Protein AF-0000000068768327 (afdb_homodimer)

Organism: NCBI:txid1432552

Radius of gyration: 27.17 Å; Cα contacts (8 Å, |Δi|>4): 1604; chains: 2; bounding box: 80×78×74 Å

Nearest PDB structures (foldseek):
  8tg1-assembly1_A  TM=9.425E-01  e=3.165E-31  Caldicellulosiruptor saccharolyticus
  1qnl-assembly1_A  TM=9.385E-01  e=1.130E-30  Pseudomonas aeruginosa
  1qo0-assembly1_B  TM=9.094E-01  e=6.962E-30  Pseudomonas aeruginosa
  4evr-assembly1_A  TM=8.579E-01  e=4.316E-18  Rhodopseudomonas palustris CGA009
  3i09-assembly2_B  TM=8.508E-01  e=2.217E-17  Burkholderia mallei

pLDDT: mean 92.37, std 13.94, range [22.66, 98.94]

Foldseek 3Di:
DAEAEAEEEFACAEQFNLLRVLLVLLQVLLLVVQQPDPVFPYHYDYDYDHPRPDQVVLCVVLVVCVVVVHQEYEDDEDPSNVVSCLVVCVVRVHAYQYLDEAAFPDFHLRYFARWAYCVQWVQVLLVVLCVPFHQEEEQEAEPDDRSVRSVVLSCLLSVLQVGDHPYYYYDHRPDLPCVVVLVVVVVDDHRAYEYHYHGNNSLSNLQVNLVVCVVVVAAYEYEYQRDALSCLVSHPPRDRYKYKYKTQDFCVVCVPVQVVCCVVPNDDGNISSSLSSNVSNNLQSQLCRVQVHNRSVSSLVSQQPDAQPVRRFFGGQHNVRSYTQGWMFMWIDDGSGTHTPDTDPGGDDGDSPCPVPDSRPPPPPPPPPPPPPDD/DAEAEAEEEFACAEQFNLLRVLLVLLQVLLLVVQQPDPVFPYHYDYDYDHPRPDQVVLCVVLVVCVVVVHQEYEDDEAPSNV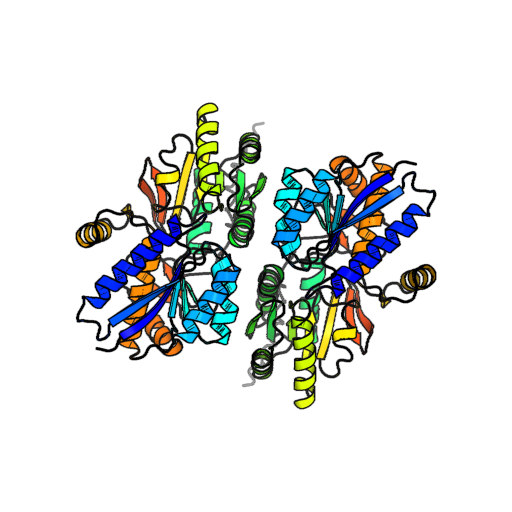VSCLVVCVVRVHAYQYLDEAAFPDFHLRYFARWAYCVQWVQVQLVVLCVPFHQEEEQEAEPDDRSVRSVVLSCLLSVLQVGDHPYYYYDHRPDLPCVVVLVVQVVDDHRAYEYHYHGNNSLSNLQVNLVVCVVVVAAYEYEYQRDALSCLVSHPPRDRYKYKYKTQDFCVVCVPVQVVCCVVPNDDGNISSSLSSNVSNNLQSQLCRVQVHNRSVSSLVSQQPDAQPVRRFWGGQHNVRSYTQGWMFMWIDDGSGTHTPDTDPGGDDGDSPCPVPDSRPPPPPPDPPPPPPDD

InterPro domains:
  IPR028082 Periplasmic binding protein-like I [SSF53822] (3-344)

Solvent-accessible surface area (backbone atoms only — not comparable to full-atom values): 38587 Å² total; per-residue (Å²): 122,54,74,45,60,32,34,32,42,37,27,60,38,57,59,51,14,49,50,28,43,32,18,49,49,19,28,51,53,34,48,52,52,48,56,69,34,81,86,44,83,45,35,76,44,77,49,77,46,66,42,43,71,40,66,74,40,47,49,54,47,52,53,52,34,51,76,69,71,32,42,42,35,39,42,39,68,50,60,66,51,46,61,64,32,47,49,57,25,62,74,67,62,26,32,38,38,28,26,45,58,48,56,43,72,67,74,44,96,41,35,38,41,60,29,44,30,32,71,47,21,52,48,58,49,49,55,51,43,47,74,73,55,39,50,29,29,33,38,37,14,24,70,46,68,53,17,55,46,42,44,52,53,46,49,50,35,37,46,42,61,73,25,41,74,80,43,74,51,52,41,56,76,66,46,58,84,46,64,69,57,47,51,55,53,70,74,46,89,62,34,34,33,41,43,44,43,52,37,48,22,32,36,39,40,53,44,52,46,22,53,51,26,50,73,66,73,41,73,46,40,34,38,22,60,85,59,49,60,55,52,35,84,71,47,49,65,54,84,22,40,45,39,32,26,25,29,50,50,51,54,73,77,41,56,66,61,52,51,50,48,28,72,74,73,44,87,70,80,59,16,44,38,14,50,19,24,21,48,47,47,47,52,46,50,55,10,30,65,69,42,75,41,81,48,51,70,46,22,50,57,34,38,46,65,44,70,62,47,89,43,94,38,42,41,35,38,38,78,91,53,31,34,33,23,28,29,32,34,32,28,34,55,53,58,87,42,62,42,80,77,44,68,54,93,55,63,38,73,69,40,40,70,47,80,84,52,77,57,51,56,80,70,78,74,71,76,69,73,73,73,72,76,77,124,123,53,74,44,61,33,33,32,42,36,30,61,39,57,58,52,14,48,52,27,43,31,18,49,50,19,28,51,52,34,48,52,52,48,58,68,34,81,88,44,82,45,35,77,45,78,47,76,46,66,44,44,72,40,64,75,41,49,49,54,48,51,53,52,35,51,76,71,69,32,42,44,36,39,43,40,68,48,60,66,52,46,59,64,33,46,49,57,26,61,74,66,63,26,34,37,38,29,26,44,60,48,55,43,73,68,73,45,96,39,37,37,41,59,29,46,31,32,71,48,21,53,47,59,48,51,54,50,41,46,73,72,54,41,50,28,29,34,38,37,14,24,69,46,68,52,17,53,45,41,44,52,52,45,49,49,35,39,45,42,62,71,27,42,77,79,44,74,51,53,40,57,74,66,47,58,83,45,63,68,57,47,51,54,54,71,73,45,89,60,33,34,33,41,44,45,43,54,38,49,24,33,37,41,40,54,44,52,45,20,51,51,26,51,71,66,73,40,75,44,39,34,39,21,62,84,59,50,59,55,53,38,84,70,46,49,65,55,84,20,39,44,41,32,26,25,28,51,50,50,54,74,78,42,56,66,60,53,51,51,48,28,72,74,72,43,88,71,81,60,17,45,38,14,48,20,24,22,47,46,47,46,52,48,51,55,10,30,64,69,44,74,39,80,48,53,69,45,22,49,56,35,38,48,64,44,71,62,47,89,44,94,39,43,41,33,38,38,78,89,53,32,33,32,23,27,28,32,34,32,27,35,55,52,58,86,42,61,42,80,76,45,67,54,93,56,63,39,74,70,41,40,70,46,79,86,50,75,58,51,56,79,71,79,73,72,74,69,74,76,74,72,79,77,127

Structure (mmCIF, N/CA/C/O backbone):
data_AF-0000000068768327-model_v1
#
loop_
_entity.id
_entity.type
_entity.pdbx_description
1 polymer 'Putative regulator protein'
#
loop_
_atom_site.group_PDB
_atom_site.id
_atom_site.type_symbol
_atom_site.label_atom_id
_atom_site.label_alt_id
_atom_site.label_comp_id
_atom_site.label_asym_id
_atom_site.label_entity_id
_atom_site.label_seq_id
_atom_site.pdbx_PDB_ins_code
_atom_site.Cartn_x
_atom_site.Cartn_y
_atom_site.Cartn_z
_atom_site.occupancy
_atom_site.B_iso_or_equiv
_atom_site.auth_seq_id
_atom_site.auth_comp_id
_atom_site.auth_asym_id
_atom_site.auth_atom_id
_atom_site.pdbx_PDB_model_num
ATOM 1 N N . MET A 1 1 ? 17.828 41.781 -2.473 1 75.44 1 MET A N 1
ATOM 2 C CA . MET A 1 1 ? 17.406 40.625 -1.721 1 75.44 1 MET A CA 1
ATOM 3 C C . MET A 1 1 ? 17.234 39.406 -2.641 1 75.44 1 MET A C 1
ATOM 5 O O . MET A 1 1 ? 16.766 39.531 -3.766 1 75.44 1 MET A O 1
ATOM 9 N N . GLN A 1 2 ? 17.797 38.25 -2.312 1 92.31 2 GLN A N 1
ATOM 10 C CA . GLN A 1 2 ? 17.766 37.062 -3.135 1 92.31 2 GLN A CA 1
ATOM 11 C C . GLN A 1 2 ? 16.391 36.406 -3.102 1 92.31 2 GLN A C 1
ATOM 13 O O . GLN A 1 2 ? 15.758 36.312 -2.045 1 92.31 2 GLN A O 1
ATOM 18 N N . THR A 1 3 ? 15.922 36.156 -4.281 1 96.88 3 THR A N 1
ATOM 19 C CA . THR A 1 3 ? 14.641 35.469 -4.375 1 96.88 3 THR A CA 1
ATOM 20 C C . THR A 1 3 ? 14.859 33.969 -4.547 1 96.88 3 THR A C 1
ATOM 22 O O . THR A 1 3 ? 15.641 33.531 -5.402 1 96.88 3 THR A O 1
ATOM 25 N N . ILE A 1 4 ? 14.273 33.281 -3.684 1 97.62 4 ILE A N 1
ATOM 26 C CA . ILE A 1 4 ? 14.336 31.812 -3.738 1 97.62 4 ILE A CA 1
ATOM 27 C C . ILE A 1 4 ? 13 31.25 -4.207 1 97.62 4 ILE A C 1
ATOM 29 O O . ILE A 1 4 ? 11.961 31.531 -3.602 1 97.62 4 ILE A O 1
ATOM 33 N N . ASP A 1 5 ? 13.023 30.438 -5.305 1 98.25 5 ASP A N 1
ATOM 34 C CA . ASP A 1 5 ? 11.82 29.828 -5.852 1 98.25 5 ASP A CA 1
ATOM 35 C C . ASP A 1 5 ? 11.523 28.5 -5.156 1 98.25 5 ASP A C 1
ATOM 37 O O . ASP A 1 5 ? 12.422 27.672 -4.965 1 98.25 5 ASP A O 1
ATOM 41 N N . ILE A 1 6 ? 10.289 28.359 -4.73 1 98.75 6 ILE A N 1
ATOM 42 C CA . ILE A 1 6 ? 9.844 27.109 -4.133 1 98.75 6 ILE A CA 1
ATOM 43 C C . ILE A 1 6 ? 8.617 26.594 -4.879 1 98.75 6 ILE A C 1
ATOM 45 O O . ILE A 1 6 ? 7.953 27.344 -5.594 1 98.75 6 ILE A O 1
ATOM 49 N N . GLY A 1 7 ? 8.414 25.266 -4.82 1 98.88 7 GLY A N 1
ATOM 50 C CA . GLY A 1 7 ? 7.27 24.656 -5.477 1 98.88 7 GLY A CA 1
ATOM 51 C C . GLY A 1 7 ? 6.16 24.281 -4.516 1 98.88 7 GLY A C 1
ATOM 52 O O . GLY A 1 7 ? 6.43 23.812 -3.404 1 98.88 7 GLY A O 1
ATOM 53 N N . ILE A 1 8 ? 4.922 24.594 -4.863 1 98.94 8 ILE A N 1
ATOM 54 C CA . ILE A 1 8 ? 3.732 24.094 -4.18 1 98.94 8 ILE A CA 1
ATOM 55 C C . ILE A 1 8 ? 2.996 23.094 -5.082 1 98.94 8 ILE A C 1
ATOM 57 O O . ILE A 1 8 ? 2.58 23.453 -6.188 1 98.94 8 ILE A O 1
ATOM 61 N N . LEU A 1 9 ? 2.914 21.828 -4.629 1 98.88 9 LEU A N 1
ATOM 62 C CA . LEU A 1 9 ? 2.314 20.75 -5.406 1 98.88 9 LEU A CA 1
ATOM 63 C C . LEU A 1 9 ? 1.064 20.219 -4.715 1 98.88 9 LEU A C 1
ATOM 65 O O . LEU A 1 9 ? 1.144 19.281 -3.922 1 98.88 9 LEU A O 1
ATOM 69 N N . LEU A 1 10 ? -0.085 20.844 -5.023 1 98.81 10 LEU A N 1
ATOM 70 C CA . LEU A 1 10 ? -1.339 20.562 -4.34 1 98.81 10 LEU A CA 1
ATOM 71 C C . LEU A 1 10 ? -2.498 20.5 -5.328 1 98.81 10 LEU A C 1
ATOM 73 O O . LEU A 1 10 ? -2.648 21.375 -6.172 1 98.81 10 LEU A O 1
ATOM 77 N N . SER A 1 11 ? -3.307 19.422 -5.215 1 98.38 11 SER A N 1
ATOM 78 C CA . SER A 1 11 ? -4.496 19.281 -6.051 1 98.38 11 SER A CA 1
ATOM 79 C C . SER A 1 11 ? -5.652 20.109 -5.5 1 98.38 11 SER A C 1
ATOM 81 O O . SER A 1 11 ? -6.5 19.594 -4.766 1 98.38 11 SER A O 1
ATOM 83 N N . THR A 1 12 ? -5.777 21.297 -5.945 1 98.06 12 THR A N 1
ATOM 84 C CA . THR A 1 12 ? -6.816 22.188 -5.457 1 98.06 12 THR A CA 1
ATOM 85 C C . THR A 1 12 ? -8.125 21.953 -6.199 1 98.06 12 THR A C 1
ATOM 87 O O . THR A 1 12 ? -9.102 22.688 -5.984 1 98.06 12 THR A O 1
ATOM 90 N N . GLU A 1 13 ? -8.148 21 -7.082 1 96.69 13 GLU A N 1
ATOM 91 C CA . GLU A 1 13 ? -9.336 20.422 -7.703 1 96.69 13 GLU A CA 1
ATOM 92 C C . GLU A 1 13 ? -9.398 18.906 -7.465 1 96.69 13 GLU A C 1
ATOM 94 O O . GLU A 1 13 ? -8.398 18.281 -7.113 1 96.69 13 GLU A O 1
ATOM 99 N N . GLY A 1 14 ? -10.609 18.406 -7.605 1 92.81 14 GLY A N 1
ATOM 100 C CA . GLY A 1 14 ? -10.789 16.969 -7.395 1 92.81 14 GLY A CA 1
ATOM 101 C C . GLY A 1 14 ? -11.383 16.641 -6.039 1 92.81 14 GLY A C 1
ATOM 102 O O . GLY A 1 14 ? -11.805 17.531 -5.305 1 92.81 14 GLY A O 1
ATOM 103 N N . THR A 1 15 ? -11.375 15.367 -5.652 1 90.19 15 THR A N 1
ATOM 104 C CA . THR A 1 15 ? -12.188 14.836 -4.566 1 90.19 15 THR A CA 1
ATOM 105 C C . THR A 1 15 ? -11.648 15.289 -3.213 1 90.19 15 THR A C 1
ATOM 107 O O . THR A 1 15 ? -12.406 15.422 -2.248 1 90.19 15 THR A O 1
ATOM 110 N N . TYR A 1 16 ? -10.359 15.594 -3.098 1 93.06 16 TYR A N 1
ATOM 111 C CA . TYR A 1 16 ? -9.828 16 -1.802 1 93.06 16 TYR A CA 1
ATOM 112 C C . TYR A 1 16 ? -9.336 17.438 -1.844 1 93.06 16 TYR A C 1
ATOM 114 O O . TYR A 1 16 ? -8.391 17.797 -1.142 1 93.06 16 TYR A O 1
ATOM 122 N N . SER A 1 17 ? -9.969 18.266 -2.652 1 96.56 17 SER A N 1
ATOM 123 C CA . SER A 1 17 ? -9.57 19.656 -2.879 1 96.56 17 SER A CA 1
ATOM 124 C C . SER A 1 17 ? -9.672 20.484 -1.596 1 96.56 17 SER A C 1
ATOM 126 O O . SER A 1 17 ? -8.906 21.422 -1.401 1 96.56 17 SER A O 1
ATOM 128 N N . HIS A 1 18 ? -10.555 20.141 -0.656 1 97 18 HIS A N 1
ATOM 129 C CA . HIS A 1 18 ? -10.695 20.891 0.59 1 97 18 HIS A CA 1
ATOM 130 C C . HIS A 1 18 ? -9.414 20.828 1.418 1 97 18 HIS A C 1
ATOM 132 O O . HIS A 1 18 ? -9.008 21.812 2.018 1 97 18 HIS A O 1
ATOM 138 N N . LEU A 1 19 ? -8.844 19.672 1.458 1 97.62 19 LEU A N 1
ATOM 139 C CA . LEU A 1 19 ? -7.594 19.5 2.193 1 97.62 19 LEU A CA 1
ATOM 140 C C . LEU A 1 19 ? -6.461 20.281 1.541 1 97.62 19 LEU A C 1
ATOM 142 O O . LEU A 1 19 ? -5.695 20.953 2.229 1 97.62 19 LEU A O 1
ATOM 146 N N . ALA A 1 20 ? -6.418 20.188 0.227 1 98.38 20 ALA A N 1
ATOM 147 C CA . ALA A 1 20 ? -5.367 20.859 -0.536 1 98.38 20 ALA A CA 1
ATOM 148 C C . ALA A 1 20 ? -5.5 22.375 -0.433 1 98.38 20 ALA A C 1
ATOM 150 O O . ALA A 1 20 ? -4.5 23.078 -0.267 1 98.38 20 ALA A O 1
ATOM 151 N N . ASN A 1 21 ? -6.723 22.828 -0.54 1 98.06 21 ASN A N 1
ATOM 152 C CA . ASN A 1 21 ? -6.949 24.266 -0.448 1 98.06 21 ASN A CA 1
ATOM 153 C C . ASN A 1 21 ? -6.605 24.797 0.939 1 98.06 21 ASN A C 1
ATOM 155 O O . ASN A 1 21 ? -6.066 25.891 1.068 1 98.06 21 ASN A O 1
ATOM 159 N N . SER A 1 22 ? -6.961 24.062 1.935 1 97.75 22 SER A N 1
ATOM 160 C CA . SER A 1 22 ? -6.586 24.453 3.291 1 97.75 22 SER A CA 1
ATOM 161 C C . SER A 1 22 ? -5.07 24.516 3.449 1 97.75 22 SER A C 1
ATOM 163 O O . SER A 1 22 ? -4.539 25.453 4.023 1 97.75 22 SER A O 1
ATOM 165 N N . THR A 1 23 ? -4.383 23.516 2.936 1 98.31 23 THR A N 1
ATOM 166 C CA . THR A 1 23 ? -2.928 23.469 2.996 1 98.31 23 THR A CA 1
ATOM 167 C C . THR A 1 23 ? -2.311 24.625 2.221 1 98.31 23 THR A C 1
ATOM 169 O O . THR A 1 23 ? -1.364 25.266 2.691 1 98.31 23 THR A O 1
ATOM 172 N N . LEU A 1 24 ? -2.84 24.859 1.048 1 98.62 24 LEU A N 1
ATOM 173 C CA . LEU A 1 24 ? -2.354 25.953 0.212 1 98.62 24 LEU A CA 1
ATOM 174 C C . LEU A 1 24 ? -2.506 27.297 0.924 1 98.62 24 LEU A C 1
ATOM 176 O O . LEU A 1 24 ? -1.605 28.141 0.87 1 98.62 24 LEU A O 1
ATOM 180 N N . LEU A 1 25 ? -3.607 27.469 1.538 1 98.06 25 LEU A N 1
ATOM 181 C CA . LEU A 1 25 ? -3.861 28.703 2.26 1 98.06 25 LEU A CA 1
ATOM 182 C C . LEU A 1 25 ? -2.832 28.906 3.365 1 98.06 25 LEU A C 1
ATOM 184 O O . LEU A 1 25 ? -2.285 30 3.51 1 98.06 25 LEU A O 1
ATOM 188 N N . GLY A 1 26 ? -2.584 27.859 4.121 1 97.06 26 GLY A N 1
ATOM 189 C CA . GLY A 1 26 ? -1.564 27.953 5.156 1 97.06 26 GLY A CA 1
ATOM 190 C C . GLY A 1 26 ? -0.19 28.297 4.613 1 97.06 26 GLY A C 1
ATOM 191 O O . GLY A 1 26 ? 0.498 29.156 5.156 1 97.06 26 GLY A O 1
ATOM 192 N N . ALA A 1 27 ? 0.154 27.641 3.57 1 98.19 27 ALA A N 1
ATOM 193 C CA . ALA A 1 27 ? 1.453 27.875 2.949 1 98.19 27 ALA A CA 1
ATOM 194 C C . ALA A 1 27 ? 1.561 29.312 2.443 1 98.19 27 ALA A C 1
ATOM 196 O O . ALA A 1 27 ? 2.588 29.969 2.631 1 98.19 27 ALA A O 1
ATOM 197 N N . ARG A 1 28 ? 0.532 29.797 1.806 1 98.19 28 ARG A N 1
ATOM 198 C CA . ARG A 1 28 ? 0.527 31.141 1.254 1 98.19 28 ARG A CA 1
ATOM 199 C C . ARG A 1 28 ? 0.626 32.188 2.361 1 98.19 28 ARG A C 1
ATOM 201 O O . ARG A 1 28 ? 1.335 33.188 2.219 1 98.19 28 ARG A O 1
ATOM 208 N N . HIS A 1 29 ? -0.11 31.984 3.414 1 97.31 29 HIS A N 1
ATOM 209 C CA . HIS A 1 29 ? -0.067 32.938 4.523 1 97.31 29 HIS A CA 1
ATOM 210 C C . HIS A 1 29 ? 1.313 32.969 5.168 1 97.31 29 HIS A C 1
ATOM 212 O O . HIS A 1 29 ? 1.814 34.031 5.523 1 97.31 29 HIS A O 1
ATOM 218 N N . ALA A 1 30 ? 1.904 31.766 5.359 1 96.19 30 ALA A N 1
ATOM 219 C CA . ALA A 1 30 ? 3.268 31.719 5.883 1 96.19 30 ALA A CA 1
ATOM 220 C C . ALA A 1 30 ? 4.234 32.469 4.961 1 96.19 30 ALA A C 1
ATOM 222 O O . ALA A 1 30 ? 5.129 33.156 5.43 1 96.19 30 ALA A O 1
ATOM 223 N N . LEU A 1 31 ? 4.051 32.281 3.674 1 97.88 31 LEU A N 1
ATOM 224 C CA . LEU A 1 31 ? 4.887 32.938 2.68 1 97.88 31 LEU A CA 1
ATOM 225 C C . LEU A 1 31 ? 4.781 34.469 2.812 1 97.88 31 LEU A C 1
ATOM 227 O O . LEU A 1 31 ? 5.797 35.156 2.775 1 97.88 31 LEU A O 1
ATOM 231 N N . GLU A 1 32 ? 3.617 34.938 2.947 1 97.5 32 GLU A N 1
ATOM 232 C CA . GLU A 1 32 ? 3.385 36.375 3.111 1 97.5 32 GLU A CA 1
ATOM 233 C C . GLU A 1 32 ? 4.051 36.906 4.379 1 97.5 32 GLU A C 1
ATOM 235 O O . GLU A 1 32 ? 4.684 37.969 4.359 1 97.5 32 GLU A O 1
ATOM 240 N N . GLU A 1 33 ? 3.867 36.156 5.402 1 95.5 33 GLU A N 1
ATOM 241 C CA . GLU A 1 33 ? 4.453 36.562 6.68 1 95.5 33 GLU A CA 1
ATOM 242 C C . GLU A 1 33 ? 5.977 36.594 6.598 1 95.5 33 GLU A C 1
ATOM 244 O O . GLU A 1 33 ? 6.605 37.531 7.098 1 95.5 33 GLU A O 1
ATOM 249 N N . ILE A 1 34 ? 6.547 35.594 5.977 1 96.88 34 ILE A N 1
ATOM 250 C CA . ILE A 1 34 ? 7.992 35.5 5.836 1 96.88 34 ILE A CA 1
ATOM 251 C C . ILE A 1 34 ? 8.516 36.625 4.98 1 96.88 34 ILE A C 1
ATOM 253 O O . ILE A 1 34 ? 9.508 37.281 5.34 1 96.88 34 ILE A O 1
ATOM 257 N N . ASN A 1 35 ? 7.871 36.938 3.914 1 97.94 35 ASN A N 1
ATOM 258 C CA . ASN A 1 35 ? 8.312 37.969 2.979 1 97.94 35 ASN A CA 1
ATOM 259 C C . ASN A 1 35 ? 8.164 39.344 3.574 1 97.94 35 ASN A C 1
ATOM 261 O O . ASN A 1 35 ? 8.844 40.281 3.154 1 97.94 35 ASN A O 1
ATOM 265 N N . ALA A 1 36 ? 7.309 39.5 4.578 1 96.81 36 ALA A N 1
ATOM 266 C CA . ALA A 1 36 ? 7.082 40.812 5.227 1 96.81 36 ALA A CA 1
ATOM 267 C C . ALA A 1 36 ? 8.023 41 6.406 1 96.81 36 ALA A C 1
ATOM 269 O O . ALA A 1 36 ? 8.156 42.094 6.93 1 96.81 36 ALA A O 1
ATOM 270 N N . ASP A 1 37 ? 8.609 39.969 6.848 1 96.19 37 ASP A N 1
ATOM 271 C CA . ASP A 1 37 ? 9.461 40 8.031 1 96.19 37 ASP A CA 1
ATOM 272 C C . ASP A 1 37 ? 10.906 40.312 7.66 1 96.19 37 ASP A C 1
ATOM 274 O O . ASP A 1 37 ? 11.57 39.5 7.004 1 96.19 37 ASP A O 1
ATOM 278 N N . PRO A 1 38 ? 11.469 41.375 8.133 1 96.12 38 PRO A N 1
ATOM 279 C CA . PRO A 1 38 ? 12.836 41.75 7.785 1 96.12 38 PRO A CA 1
ATOM 280 C C . PRO A 1 38 ? 13.883 40.812 8.391 1 96.12 38 PRO A C 1
ATOM 282 O O . PRO A 1 38 ? 15.062 40.875 8.031 1 96.12 38 PRO A O 1
ATOM 285 N N . ALA A 1 39 ? 13.43 39.938 9.211 1 94.69 39 ALA A N 1
ATOM 286 C CA . ALA A 1 39 ? 14.352 39 9.836 1 94.69 39 ALA A CA 1
ATOM 287 C C . ALA A 1 39 ? 14.852 37.969 8.82 1 94.69 39 ALA A C 1
ATOM 289 O O . ALA A 1 39 ? 15.852 37.281 9.062 1 94.69 39 ALA A O 1
ATOM 290 N N . TYR A 1 40 ? 14.188 37.844 7.754 1 96.56 40 TYR A N 1
ATOM 291 C CA . TYR A 1 40 ? 14.602 36.938 6.691 1 96.56 40 TYR A CA 1
ATOM 292 C C . TYR A 1 40 ? 15.328 37.688 5.578 1 96.56 40 TYR A C 1
ATOM 294 O O . TYR A 1 40 ? 14.766 38.594 4.969 1 96.56 40 TYR A O 1
ATOM 302 N N . PRO A 1 41 ? 16.578 37.312 5.289 1 96.31 41 PRO A N 1
ATOM 303 C CA . PRO A 1 41 ? 17.375 38.062 4.305 1 96.31 41 PRO A CA 1
ATOM 304 C C . PRO A 1 41 ? 17.062 37.656 2.869 1 96.31 41 PRO A C 1
ATOM 306 O O . PRO A 1 41 ? 17.906 37.781 1.984 1 96.31 41 PRO A O 1
ATOM 309 N N . PHE A 1 42 ? 16.016 36.969 2.621 1 97.62 42 PHE A N 1
ATOM 310 C CA . PHE A 1 42 ? 15.586 36.531 1.3 1 97.62 42 PHE A CA 1
ATOM 311 C C . PHE A 1 42 ? 14.078 36.688 1.131 1 97.62 42 PHE A C 1
ATOM 313 O O . PHE A 1 42 ? 13.367 36.969 2.096 1 97.62 42 PHE A O 1
ATOM 320 N N . GLN A 1 43 ? 13.664 36.625 -0.111 1 97.81 43 GLN A N 1
ATOM 321 C CA . GLN A 1 43 ? 12.25 36.5 -0.457 1 97.81 43 GLN A CA 1
ATOM 322 C C . GLN A 1 43 ? 11.938 35.125 -1.061 1 97.81 43 GLN A C 1
ATOM 324 O O . GLN A 1 43 ? 12.758 34.562 -1.792 1 97.81 43 GLN A O 1
ATOM 329 N N . LEU A 1 44 ? 10.797 34.688 -0.691 1 98.44 44 LEU A N 1
ATOM 330 C CA . LEU A 1 44 ? 10.344 33.406 -1.267 1 98.44 44 LEU A CA 1
ATOM 331 C C . LEU A 1 44 ? 9.281 33.656 -2.336 1 98.44 44 LEU A C 1
ATOM 333 O O . LEU A 1 44 ? 8.414 34.531 -2.176 1 98.44 44 LEU A O 1
ATOM 337 N N . ARG A 1 45 ? 9.398 32.969 -3.445 1 98.5 45 ARG A N 1
ATOM 338 C CA . ARG A 1 45 ? 8.398 32.969 -4.508 1 98.5 45 ARG A CA 1
ATOM 339 C C . ARG A 1 45 ? 7.926 31.547 -4.82 1 98.5 45 ARG A C 1
ATOM 341 O O . ARG A 1 45 ? 8.734 30.672 -5.137 1 98.5 45 ARG A O 1
ATOM 348 N N . ALA A 1 46 ? 6.59 31.422 -4.758 1 98.38 46 ALA A N 1
ATOM 349 C CA . ALA A 1 46 ? 6.043 30.078 -4.902 1 98.38 46 ALA A CA 1
ATOM 350 C C . ALA A 1 46 ? 5.441 29.875 -6.293 1 98.38 46 ALA A C 1
ATOM 352 O O . ALA A 1 46 ? 4.789 30.781 -6.828 1 98.38 46 ALA A O 1
ATOM 353 N N . ARG A 1 47 ? 5.742 28.75 -6.895 1 98.38 47 ARG A N 1
ATOM 354 C CA . ARG A 1 47 ? 5.039 28.266 -8.078 1 98.38 47 ARG A CA 1
ATOM 355 C C . ARG A 1 47 ? 4.105 27.109 -7.73 1 98.38 47 ARG A C 1
ATOM 357 O O . ARG A 1 47 ? 4.562 26.047 -7.32 1 98.38 47 ARG A O 1
ATOM 364 N N . HIS A 1 48 ? 2.814 27.328 -7.898 1 98.69 48 HIS A N 1
ATOM 365 C CA . HIS A 1 48 ? 1.823 26.312 -7.602 1 98.69 48 HIS A CA 1
ATOM 366 C C . HIS A 1 48 ? 1.459 25.516 -8.852 1 98.69 48 HIS A C 1
ATOM 368 O O . HIS A 1 48 ? 1.172 26.109 -9.898 1 98.69 48 HIS A O 1
ATOM 374 N N . ILE A 1 49 ? 1.539 24.203 -8.766 1 98.75 49 ILE A N 1
ATOM 375 C CA . ILE A 1 49 ? 1.035 23.312 -9.812 1 98.75 49 ILE A CA 1
ATOM 376 C C . ILE A 1 49 ? -0.095 22.453 -9.258 1 98.75 49 ILE A C 1
ATOM 378 O O . ILE A 1 49 ? 0.021 21.906 -8.156 1 98.75 49 ILE A O 1
ATOM 382 N N . ASN A 1 50 ? -1.232 22.391 -9.938 1 98.62 50 ASN A N 1
ATOM 383 C CA . ASN A 1 50 ? -2.432 21.641 -9.578 1 98.62 50 ASN A CA 1
ATOM 384 C C . ASN A 1 50 ? -2.582 20.375 -10.43 1 98.62 50 ASN A C 1
ATOM 386 O O . ASN A 1 50 ? -3.115 20.438 -11.539 1 98.62 50 ASN A O 1
ATOM 390 N N . PRO A 1 51 ? -2.262 19.188 -9.852 1 97.81 51 PRO A N 1
ATOM 391 C CA . PRO A 1 51 ? -2.441 17.953 -10.602 1 97.81 51 PRO A CA 1
ATOM 392 C C . PRO A 1 51 ? -3.904 17.516 -10.703 1 97.81 51 PRO A C 1
ATOM 394 O O . PRO A 1 51 ? -4.234 16.594 -11.445 1 97.81 51 PRO A O 1
ATOM 397 N N . ALA A 1 52 ? -4.746 18.094 -9.945 1 96.69 52 ALA A N 1
ATOM 398 C CA . ALA A 1 52 ? -6.191 17.859 -9.992 1 96.69 52 ALA A CA 1
ATOM 399 C C . ALA A 1 52 ? -6.531 16.422 -9.625 1 96.69 52 ALA A C 1
ATOM 401 O O . ALA A 1 52 ? -7.445 15.836 -10.195 1 96.69 52 ALA A O 1
ATOM 402 N N . GLY A 1 53 ? -5.719 15.859 -8.773 1 93.19 53 GLY A N 1
ATOM 403 C CA . GLY A 1 53 ? -5.996 14.523 -8.273 1 93.19 53 GLY A CA 1
ATOM 404 C C . GLY A 1 53 ? -5.484 13.422 -9.188 1 93.19 53 GLY A C 1
ATOM 405 O O . GLY A 1 53 ? -5.672 12.242 -8.898 1 93.19 53 GLY A O 1
ATOM 406 N N . GLU A 1 54 ? -4.836 13.734 -10.258 1 92.38 54 GLU A N 1
ATOM 407 C CA . GLU A 1 54 ? -4.305 12.758 -11.203 1 92.38 54 GLU A CA 1
ATOM 408 C C . GLU A 1 54 ? -2.871 12.375 -10.852 1 92.38 54 GLU A C 1
ATOM 410 O O . GLU A 1 54 ? -1.954 13.188 -10.977 1 92.38 54 GLU A O 1
ATOM 415 N N . LEU A 1 55 ? -2.666 11.141 -10.562 1 90 55 LEU A N 1
ATOM 416 C CA . LEU A 1 55 ? -1.396 10.672 -10.016 1 90 55 LEU A CA 1
ATOM 417 C C . LEU A 1 55 ? -0.26 10.906 -11.008 1 90 55 LEU A C 1
ATOM 419 O O . LEU A 1 55 ? 0.826 11.344 -10.617 1 90 55 LEU A O 1
ATOM 423 N N . ALA A 1 56 ? -0.472 10.617 -12.258 1 88.5 56 ALA A N 1
ATOM 424 C CA . ALA A 1 56 ? 0.576 10.773 -13.258 1 88.5 56 ALA A CA 1
ATOM 425 C C . ALA A 1 56 ? 1.009 12.234 -13.383 1 88.5 56 ALA A C 1
ATOM 427 O O . ALA A 1 56 ? 2.168 12.516 -13.688 1 88.5 56 ALA A O 1
ATOM 428 N N . ALA A 1 57 ? 0.158 13.133 -13.07 1 95.88 57 ALA A N 1
ATOM 429 C CA . ALA A 1 57 ? 0.427 14.562 -13.203 1 95.88 57 ALA A CA 1
ATOM 430 C C . ALA A 1 57 ? 1.385 15.039 -12.109 1 95.88 57 ALA A C 1
ATOM 432 O O . ALA A 1 57 ? 1.998 16.109 -12.234 1 95.88 57 ALA A O 1
ATOM 433 N N . TYR A 1 58 ? 1.57 14.273 -11.062 1 97.5 58 TYR A N 1
ATOM 434 C CA . TYR A 1 58 ? 2.479 14.672 -9.992 1 97.5 58 TYR A CA 1
ATOM 435 C C . TYR A 1 58 ? 3.932 14.555 -10.438 1 97.5 58 TYR A C 1
ATOM 437 O O . TYR A 1 58 ? 4.742 15.445 -10.172 1 97.5 58 TYR A O 1
ATOM 445 N N . SER A 1 59 ? 4.258 13.477 -11.102 1 94.62 59 SER A N 1
ATOM 446 C CA . SER A 1 59 ? 5.609 13.305 -11.625 1 94.62 59 SER A CA 1
ATOM 447 C C . SER A 1 59 ? 5.941 14.375 -12.664 1 94.62 59 SER A C 1
ATOM 449 O O . SER A 1 59 ? 7.066 14.875 -12.711 1 94.62 59 SER A O 1
ATOM 451 N N . GLU A 1 60 ? 4.957 14.648 -13.484 1 96.62 60 GLU A N 1
ATOM 452 C CA . GLU A 1 60 ? 5.137 15.703 -14.477 1 96.62 60 GLU A CA 1
ATOM 453 C C . GLU A 1 60 ? 5.398 17.047 -13.812 1 96.62 60 GLU A C 1
ATOM 455 O O . GLU A 1 60 ? 6.219 17.844 -14.289 1 96.62 60 GLU A O 1
ATOM 460 N N . ALA A 1 61 ? 4.703 17.312 -12.75 1 98.5 61 ALA A N 1
ATOM 461 C CA . ALA A 1 61 ? 4.887 18.547 -12.008 1 98.5 61 ALA A CA 1
ATOM 462 C C . ALA A 1 61 ? 6.301 18.656 -11.445 1 98.5 61 ALA A C 1
ATOM 464 O O . ALA A 1 61 ? 6.914 19.719 -11.492 1 98.5 61 ALA A O 1
ATOM 465 N N . VAL A 1 62 ? 6.852 17.547 -10.945 1 98.12 62 VAL A N 1
ATOM 466 C CA . VAL A 1 62 ? 8.203 17.531 -10.406 1 98.12 62 VAL A CA 1
ATOM 467 C C . VAL A 1 62 ? 9.211 17.875 -11.5 1 98.12 62 VAL A C 1
ATOM 469 O O . VAL A 1 62 ? 10.141 18.656 -11.281 1 98.12 62 VAL A O 1
ATOM 472 N N . SER A 1 63 ? 8.984 17.312 -12.688 1 97.19 63 SER A N 1
ATOM 473 C CA . SER A 1 63 ? 9.852 17.641 -13.82 1 97.19 63 SER A CA 1
ATOM 474 C C . SER A 1 63 ? 9.836 19.125 -14.125 1 97.19 63 SER A C 1
ATOM 476 O O . SER A 1 63 ? 10.875 19.719 -14.438 1 97.19 63 SER A O 1
ATOM 478 N N . THR A 1 64 ? 8.672 19.703 -14.047 1 98.31 64 THR A N 1
ATOM 479 C CA . THR A 1 64 ? 8.531 21.141 -14.273 1 98.31 64 THR A CA 1
ATOM 480 C C . THR A 1 64 ? 9.305 21.922 -13.219 1 98.31 64 THR A C 1
ATOM 482 O O . THR A 1 64 ? 9.977 22.906 -13.539 1 98.31 64 THR A O 1
ATOM 485 N N . PHE A 1 65 ? 9.211 21.531 -11.961 1 98.62 65 PHE A N 1
ATOM 486 C CA . PHE A 1 65 ? 9.945 22.188 -10.883 1 98.62 65 PHE A CA 1
ATOM 487 C C . PHE A 1 65 ? 11.445 22.109 -11.125 1 98.62 65 PHE A C 1
ATOM 489 O O . PHE A 1 65 ? 12.156 23.109 -10.977 1 98.62 65 PHE A O 1
ATOM 496 N N . ILE A 1 66 ? 11.914 20.938 -11.578 1 97.69 66 ILE A N 1
ATOM 497 C CA . ILE A 1 66 ? 13.328 20.734 -11.852 1 97.69 66 ILE A CA 1
ATOM 498 C C . ILE A 1 66 ? 13.781 21.688 -12.961 1 97.69 66 ILE A C 1
ATOM 500 O O . ILE A 1 66 ? 14.82 22.328 -12.844 1 97.69 66 ILE A O 1
ATOM 504 N N . ALA A 1 67 ? 12.984 21.828 -13.984 1 97.75 67 ALA A N 1
ATOM 505 C CA . ALA A 1 67 ? 13.305 22.672 -15.133 1 97.75 67 ALA A CA 1
ATOM 506 C C . ALA A 1 67 ? 13.422 24.141 -14.711 1 97.75 67 ALA A C 1
ATOM 508 O O . ALA A 1 67 ? 14.133 24.922 -15.336 1 97.75 67 ALA A O 1
ATOM 509 N N . HIS A 1 68 ? 12.812 24.5 -13.625 1 97.5 68 HIS A N 1
ATOM 510 C CA . HIS A 1 68 ? 12.812 25.891 -13.164 1 97.5 68 HIS A CA 1
ATOM 511 C C . HIS A 1 68 ? 13.781 26.062 -12 1 97.5 68 HIS A C 1
ATOM 513 O O . HIS A 1 68 ? 13.742 27.094 -11.312 1 97.5 68 HIS A O 1
ATOM 519 N N . GLY A 1 69 ? 14.523 25.016 -11.703 1 97.06 69 GLY A N 1
ATOM 520 C CA . GLY A 1 69 ? 15.555 25.125 -10.68 1 97.06 69 GLY A CA 1
ATOM 521 C C . GLY A 1 69 ? 15 25.062 -9.273 1 97.06 69 GLY A C 1
ATOM 522 O O . GLY A 1 69 ? 15.672 25.453 -8.32 1 97.06 69 GLY A O 1
ATOM 523 N N . ILE A 1 70 ? 13.82 24.594 -9.094 1 98.31 70 ILE A N 1
ATOM 524 C CA . ILE A 1 70 ? 13.188 24.484 -7.789 1 98.31 70 ILE A CA 1
ATOM 525 C C . ILE A 1 70 ? 13.641 23.203 -7.094 1 98.31 70 ILE A C 1
ATOM 527 O O . ILE A 1 70 ? 13.555 22.109 -7.668 1 98.31 70 ILE A O 1
ATOM 531 N N . ARG A 1 71 ? 14.055 23.344 -5.828 1 97.81 71 ARG A N 1
ATOM 532 C CA . ARG A 1 71 ? 14.609 22.188 -5.121 1 97.81 71 ARG A CA 1
ATOM 533 C C . ARG A 1 71 ? 13.742 21.797 -3.932 1 97.81 71 ARG A C 1
ATOM 535 O O . ARG A 1 71 ? 13.883 20.703 -3.387 1 97.81 71 ARG A O 1
ATOM 542 N N . HIS A 1 72 ? 12.914 22.688 -3.5 1 98.88 72 HIS A N 1
ATOM 543 C CA . HIS A 1 72 ? 12.031 22.453 -2.359 1 98.88 72 HIS A CA 1
ATOM 544 C C . HIS A 1 72 ? 10.57 22.484 -2.779 1 98.88 72 HIS A C 1
ATOM 546 O O . HIS A 1 72 ? 10.109 23.469 -3.365 1 98.88 72 HIS A O 1
ATOM 552 N N . ILE A 1 73 ? 9.891 21.391 -2.49 1 98.94 73 ILE A N 1
ATOM 553 C CA . ILE A 1 73 ? 8.492 21.219 -2.871 1 98.94 73 ILE A CA 1
ATOM 554 C C . ILE A 1 73 ? 7.625 21.078 -1.621 1 98.94 73 ILE A C 1
ATOM 556 O O . ILE A 1 73 ? 7.973 20.344 -0.7 1 98.94 73 ILE A O 1
ATOM 560 N N . PHE A 1 74 ? 6.516 21.844 -1.542 1 98.88 74 PHE A N 1
ATOM 561 C CA . PHE A 1 74 ? 5.562 21.766 -0.441 1 98.88 74 PHE A CA 1
ATOM 562 C C . PHE A 1 74 ? 4.242 21.172 -0.905 1 98.88 74 PHE A C 1
ATOM 564 O O . PHE A 1 74 ? 3.633 21.656 -1.858 1 98.88 74 PHE A O 1
ATOM 571 N N . GLY A 1 75 ? 4.031 20.047 -0.281 1 98.12 75 GLY A N 1
ATOM 572 C CA . GLY A 1 75 ? 2.705 19.594 -0.657 1 98.12 75 GLY A CA 1
ATOM 573 C C . GLY A 1 75 ? 2.615 18.078 -0.797 1 98.12 75 GLY A C 1
ATOM 574 O O . GLY A 1 75 ? 3.266 17.344 -0.053 1 98.12 75 GLY A O 1
ATOM 575 N N . THR A 1 76 ? 1.646 17.641 -1.708 1 98 76 THR A N 1
ATOM 576 C CA . THR A 1 76 ? 0.962 16.359 -1.796 1 98 76 THR A CA 1
ATOM 577 C C . THR A 1 76 ? 0.055 16.141 -0.587 1 98 76 THR A C 1
ATOM 579 O O . THR A 1 76 ? 0.342 16.641 0.505 1 98 76 THR A O 1
ATOM 582 N N . ILE A 1 77 ? -1.081 15.617 -0.886 1 98 77 ILE A N 1
ATOM 583 C CA . ILE A 1 77 ? -2.031 15.375 0.195 1 98 77 ILE A CA 1
ATOM 584 C C . ILE A 1 77 ? -2.096 13.883 0.5 1 98 77 ILE A C 1
ATOM 586 O O . ILE A 1 77 ? -1.841 13.461 1.632 1 98 77 ILE A O 1
ATOM 590 N N . THR A 1 78 ? -2.338 13.117 -0.485 1 97.31 78 THR A N 1
ATOM 591 C CA . THR A 1 78 ? -2.523 11.688 -0.274 1 97.31 78 THR A CA 1
ATOM 592 C C . THR A 1 78 ? -1.18 10.969 -0.227 1 97.31 78 THR A C 1
ATOM 594 O O . THR A 1 78 ? -0.21 11.414 -0.847 1 97.31 78 THR A O 1
ATOM 597 N N . SER A 1 79 ? -1.175 9.891 0.504 1 97.25 79 SER A N 1
ATOM 598 C CA . SER A 1 79 ? 0.005 9.031 0.517 1 97.25 79 SER A CA 1
ATOM 599 C C . SER A 1 79 ? 0.375 8.578 -0.893 1 97.25 79 SER A C 1
ATOM 601 O O . SER A 1 79 ? 1.558 8.469 -1.223 1 97.25 79 SER A O 1
ATOM 603 N N . ALA A 1 80 ? -0.636 8.352 -1.679 1 95.69 80 ALA A N 1
ATOM 604 C CA . ALA A 1 80 ? -0.391 7.906 -3.049 1 95.69 80 ALA A CA 1
ATOM 605 C C . ALA A 1 80 ? 0.382 8.961 -3.836 1 95.69 80 ALA A C 1
ATOM 607 O O . ALA A 1 80 ? 1.319 8.641 -4.566 1 95.69 80 ALA A O 1
ATOM 608 N N . SER A 1 81 ? 0.012 10.219 -3.711 1 97.38 81 SER A N 1
ATOM 609 C CA . SER A 1 81 ? 0.686 11.297 -4.434 1 97.38 81 SER A CA 1
ATOM 610 C C . SER A 1 81 ? 2.111 11.484 -3.928 1 97.38 81 SER A C 1
ATOM 612 O O . SER A 1 81 ? 3.025 11.742 -4.715 1 97.38 81 SER A O 1
ATOM 614 N N . ARG A 1 82 ? 2.328 11.406 -2.648 1 98.25 82 ARG A N 1
ATOM 615 C CA . ARG A 1 82 ? 3.668 11.477 -2.074 1 98.25 82 ARG A CA 1
ATOM 616 C C . ARG A 1 82 ? 4.551 10.352 -2.596 1 98.25 82 ARG A C 1
ATOM 618 O O . ARG A 1 82 ? 5.652 10.594 -3.088 1 98.25 82 ARG A O 1
ATOM 625 N N . LYS A 1 83 ? 4.027 9.133 -2.48 1 96.94 83 LYS A N 1
ATOM 626 C CA . LYS A 1 83 ? 4.793 7.953 -2.877 1 96.94 83 LYS A CA 1
ATOM 627 C C . LYS A 1 83 ? 5.098 7.973 -4.371 1 96.94 83 LYS A C 1
ATOM 629 O O . LYS A 1 83 ? 6.148 7.492 -4.805 1 96.94 83 LYS A O 1
ATOM 634 N N . GLU A 1 84 ? 4.195 8.57 -5.117 1 96.38 84 GLU A N 1
ATOM 635 C CA . GLU A 1 84 ? 4.367 8.656 -6.566 1 96.38 84 GLU A CA 1
ATOM 636 C C . GLU A 1 84 ? 5.645 9.414 -6.926 1 96.38 84 GLU A C 1
ATOM 638 O O . GLU A 1 84 ? 6.301 9.102 -7.922 1 96.38 84 GLU A O 1
ATOM 643 N N . ILE A 1 85 ? 6.066 10.367 -6.117 1 97.81 85 ILE A N 1
ATOM 644 C CA . ILE A 1 85 ? 7.129 11.25 -6.594 1 97.81 85 ILE A CA 1
ATOM 645 C C . ILE A 1 85 ? 8.414 10.969 -5.82 1 97.81 85 ILE A C 1
ATOM 647 O O . ILE A 1 85 ? 9.461 11.547 -6.117 1 97.81 85 ILE A O 1
ATOM 651 N N . ILE A 1 86 ? 8.414 10.07 -4.855 1 97.19 86 ILE A N 1
ATOM 652 C CA . ILE A 1 86 ? 9.586 9.773 -4.035 1 97.19 86 ILE A CA 1
ATOM 653 C C . ILE A 1 86 ? 10.75 9.352 -4.93 1 97.19 86 ILE A C 1
ATOM 655 O O . ILE A 1 86 ? 11.867 9.859 -4.793 1 97.19 86 ILE A O 1
ATOM 659 N N . PRO A 1 87 ? 10.555 8.461 -5.93 1 94.69 87 PRO A N 1
ATOM 660 C CA . PRO A 1 87 ? 11.695 8.109 -6.785 1 94.69 87 PRO A CA 1
ATOM 661 C C . PRO A 1 87 ? 12.289 9.32 -7.504 1 94.69 87 PRO A C 1
ATOM 663 O O . PRO A 1 87 ? 13.508 9.398 -7.676 1 94.69 87 PRO A O 1
ATOM 666 N N . ASP A 1 88 ? 11.414 10.258 -7.891 1 95.81 88 ASP A N 1
ATOM 667 C CA . ASP A 1 88 ? 11.867 11.469 -8.562 1 95.81 88 ASP A CA 1
ATOM 668 C C . ASP A 1 88 ? 12.672 12.359 -7.617 1 95.81 88 ASP A C 1
ATOM 670 O O . ASP A 1 88 ? 13.68 12.945 -8.008 1 95.81 88 ASP A O 1
ATOM 674 N N . LEU A 1 89 ? 12.203 12.461 -6.395 1 97.81 89 LEU A N 1
ATOM 675 C CA . LEU A 1 89 ? 12.898 13.25 -5.387 1 97.81 89 LEU A CA 1
ATOM 676 C C . LEU A 1 89 ? 14.312 12.727 -5.16 1 97.81 89 LEU A C 1
ATOM 678 O O . LEU A 1 89 ? 15.273 13.5 -5.129 1 97.81 89 LEU A O 1
ATOM 682 N N . GLU A 1 90 ? 14.414 11.445 -5.039 1 94.06 90 GLU A N 1
ATOM 683 C CA . GLU A 1 90 ? 15.703 10.812 -4.777 1 94.06 90 GLU A CA 1
ATOM 684 C C . GLU A 1 90 ? 16.641 10.969 -5.961 1 94.06 90 GLU A C 1
ATOM 686 O O . GLU A 1 90 ? 17.828 11.289 -5.781 1 94.06 90 GLU A O 1
ATOM 691 N N . GLN A 1 91 ? 16.078 10.789 -7.098 1 91.62 91 GLN A N 1
ATOM 692 C CA . GLN A 1 91 ? 16.906 10.836 -8.305 1 91.62 91 GLN A CA 1
ATOM 693 C C . GLN A 1 91 ? 17.469 12.234 -8.531 1 91.62 91 GLN A C 1
ATOM 695 O O . GLN A 1 91 ? 18.594 12.383 -9.031 1 91.62 91 GLN A O 1
ATOM 700 N N . HIS A 1 92 ? 16.766 13.242 -8.109 1 95.56 92 HIS A N 1
ATOM 701 C CA . HIS A 1 92 ? 17.156 14.594 -8.484 1 95.56 92 HIS A CA 1
ATOM 702 C C . HIS A 1 92 ? 17.516 15.422 -7.254 1 95.56 92 HIS A C 1
ATOM 704 O O . HIS A 1 92 ? 17.688 16.641 -7.352 1 95.56 92 HIS A O 1
ATOM 710 N N . ASN A 1 93 ? 17.562 14.805 -6.125 1 96.06 93 ASN A N 1
ATOM 711 C CA . ASN A 1 93 ? 17.938 15.422 -4.859 1 96.06 93 ASN A CA 1
ATOM 712 C C . ASN A 1 93 ? 17.047 16.609 -4.523 1 96.06 93 ASN A C 1
ATOM 714 O O . ASN A 1 93 ? 17.531 17.719 -4.297 1 96.06 93 ASN A O 1
ATOM 718 N N . LEU A 1 94 ? 15.797 16.391 -4.605 1 98.44 94 LEU A N 1
ATOM 719 C CA . LEU A 1 94 ? 14.797 17.359 -4.172 1 98.44 94 LEU A CA 1
ATOM 720 C C . LEU A 1 94 ? 14.305 17.047 -2.766 1 98.44 94 LEU A C 1
ATOM 722 O O . LEU A 1 94 ? 14.539 15.945 -2.252 1 98.44 94 LEU A O 1
ATOM 726 N N . LEU A 1 95 ? 13.758 18.016 -2.113 1 98.75 95 LEU A N 1
ATOM 727 C CA . LEU A 1 95 ? 13.203 17.828 -0.776 1 98.75 95 LEU A CA 1
ATOM 728 C C . LEU A 1 95 ? 11.711 18.141 -0.752 1 98.75 95 LEU A C 1
ATOM 730 O O . LEU A 1 95 ? 11.297 19.219 -1.198 1 98.75 95 LEU A O 1
ATOM 734 N N . LEU A 1 96 ? 10.914 17.172 -0.326 1 98.88 96 LEU A N 1
ATOM 735 C CA . LEU A 1 96 ? 9.477 17.359 -0.167 1 98.88 96 LEU A CA 1
ATOM 736 C C . LEU A 1 96 ? 9.125 17.656 1.288 1 98.88 96 LEU A C 1
ATOM 738 O O . LEU A 1 96 ? 9.547 16.938 2.191 1 98.88 96 LEU A O 1
ATOM 742 N N . TRP A 1 97 ? 8.445 18.734 1.521 1 98.62 97 TRP A N 1
ATOM 743 C CA . TRP A 1 97 ? 7.867 19.062 2.816 1 98.62 97 TRP A CA 1
ATOM 744 C C . TRP A 1 97 ? 6.41 18.625 2.895 1 98.62 97 TRP A C 1
ATOM 746 O O . TRP A 1 97 ? 5.527 19.25 2.311 1 98.62 97 TRP A O 1
ATOM 756 N N . TYR A 1 98 ? 6.191 17.531 3.609 1 98.38 98 TYR A N 1
ATOM 757 C CA . TYR A 1 98 ? 4.914 16.828 3.654 1 98.38 98 TYR A CA 1
ATOM 758 C C . TYR A 1 98 ? 4.223 17.031 4.996 1 98.38 98 TYR A C 1
ATOM 760 O O . TYR A 1 98 ? 4.695 16.547 6.027 1 98.38 98 TYR A O 1
ATOM 768 N N . GLY A 1 99 ? 3.049 17.672 4.934 1 96.25 99 GLY A N 1
ATOM 769 C CA . GLY A 1 99 ? 2.42 18.094 6.176 1 96.25 99 GLY A CA 1
ATOM 770 C C . GLY A 1 99 ? 1.182 17.297 6.523 1 96.25 99 GLY A C 1
ATOM 771 O O . GLY A 1 99 ? 0.395 17.688 7.383 1 96.25 99 GLY A O 1
ATOM 772 N N . CYS A 1 100 ? 0.932 16.141 5.871 1 96.75 100 CYS A N 1
ATOM 773 C CA . CYS A 1 100 ? -0.292 15.367 6.062 1 96.75 100 CYS A CA 1
ATOM 774 C C . CYS A 1 100 ? -0.021 14.109 6.871 1 96.75 100 CYS A C 1
ATOM 776 O O . CYS A 1 100 ? 1.087 13.57 6.832 1 96.75 100 CYS A O 1
ATOM 778 N N . PRO A 1 101 ? -1.07 13.75 7.676 1 97.12 101 PRO A N 1
ATOM 779 C CA . PRO A 1 101 ? -0.916 12.438 8.312 1 97.12 101 PRO A CA 1
ATOM 780 C C . PRO A 1 101 ? -0.824 11.297 7.301 1 97.12 101 PRO A C 1
ATOM 782 O O . PRO A 1 101 ? -1.354 11.406 6.191 1 97.12 101 PRO A O 1
ATOM 785 N N . TYR A 1 102 ? -0.156 10.266 7.672 1 97.38 102 TYR A N 1
ATOM 786 C CA . TYR A 1 102 ? -0.035 9.109 6.789 1 97.38 102 TYR A CA 1
ATOM 787 C C . TYR A 1 102 ? 0.074 7.82 7.59 1 97.38 102 TYR A C 1
ATOM 789 O O . TYR A 1 102 ? 0.011 7.84 8.82 1 97.38 102 TYR A O 1
ATOM 797 N N . GLU A 1 103 ? 0.158 6.672 6.941 1 96.56 103 GLU A N 1
ATOM 798 C CA . GLU A 1 103 ? -0.077 5.359 7.539 1 96.56 103 GLU A CA 1
ATOM 799 C C . GLU A 1 103 ? 1.226 4.738 8.031 1 96.56 103 GLU A C 1
ATOM 801 O O . GLU A 1 103 ? 1.224 3.635 8.578 1 96.56 103 GLU A O 1
ATOM 806 N N . GLY A 1 104 ? 2.322 5.41 7.883 1 95.06 104 GLY A N 1
ATOM 807 C CA . GLY A 1 104 ? 3.576 4.891 8.406 1 95.06 104 GLY A CA 1
ATOM 808 C C . GLY A 1 104 ? 4.277 3.949 7.441 1 95.06 104 GLY A C 1
ATOM 809 O O . GLY A 1 104 ? 3.973 3.938 6.246 1 95.06 104 GLY A O 1
ATOM 810 N N . PHE A 1 105 ? 5.418 3.436 7.945 1 90.88 105 PHE A N 1
ATOM 811 C CA . PHE A 1 105 ? 6.215 2.42 7.27 1 90.88 105 PHE A CA 1
ATOM 812 C C . PHE A 1 105 ? 6.918 3.006 6.051 1 90.88 105 PHE A C 1
ATOM 814 O O . PHE A 1 105 ? 6.961 2.377 4.992 1 90.88 105 PHE A O 1
ATOM 821 N N . GLU A 1 106 ? 7.297 4.203 6.266 1 92.38 106 GLU A N 1
ATOM 822 C CA . GLU A 1 106 ? 8.062 4.93 5.258 1 92.38 106 GLU A CA 1
ATOM 823 C C . GLU A 1 106 ? 9.016 5.93 5.902 1 92.38 106 GLU A C 1
ATOM 825 O O . GLU A 1 106 ? 8.664 6.598 6.875 1 92.38 106 GLU A O 1
ATOM 830 N N . SER A 1 107 ? 10.211 5.93 5.477 1 91.38 107 SER A N 1
ATOM 831 C CA . SER A 1 107 ? 11.164 6.996 5.766 1 91.38 107 SER A CA 1
ATOM 832 C C . SER A 1 107 ? 12.078 7.262 4.57 1 91.38 107 SER A C 1
ATOM 834 O O . SER A 1 107 ? 12.781 6.363 4.109 1 91.38 107 SER A O 1
ATOM 836 N N . CYS A 1 108 ? 11.953 8.398 4.074 1 94.69 108 CYS A N 1
ATOM 837 C CA . CYS A 1 108 ? 12.758 8.844 2.943 1 94.69 108 CYS A CA 1
ATOM 838 C C . CYS A 1 108 ? 13.555 10.094 3.299 1 94.69 108 CYS A C 1
ATOM 840 O O . CYS A 1 108 ? 13.008 11.039 3.861 1 94.69 108 CYS A O 1
ATOM 842 N N . GLU A 1 109 ? 14.844 10.062 2.971 1 95 109 GLU A N 1
ATOM 843 C CA . GLU A 1 109 ? 15.703 11.203 3.305 1 95 109 GLU A CA 1
ATOM 844 C C . GLU A 1 109 ? 15.25 12.461 2.576 1 95 109 GLU A C 1
ATOM 846 O O . GLU A 1 109 ? 15.547 13.578 3.01 1 95 109 GLU A O 1
ATOM 851 N N . GLN A 1 110 ? 14.523 12.25 1.496 1 98 110 GLN A N 1
ATOM 852 C CA . GLN A 1 110 ? 14.117 13.375 0.668 1 98 110 GLN A CA 1
ATOM 853 C C . GLN A 1 110 ? 12.75 13.898 1.088 1 98 110 GLN A C 1
ATOM 855 O O . GLN A 1 110 ? 12.172 14.758 0.417 1 98 110 GLN A O 1
ATOM 860 N N . VAL A 1 111 ? 12.203 13.398 2.17 1 98.5 111 VAL A N 1
ATOM 861 C CA . VAL A 1 111 ? 10.891 13.852 2.623 1 98.5 111 VAL A CA 1
ATOM 862 C C . VAL A 1 111 ? 10.969 14.281 4.086 1 98.5 111 VAL A C 1
ATOM 864 O O . VAL A 1 111 ? 11.555 13.586 4.914 1 98.5 111 VAL A O 1
ATOM 867 N N . VAL A 1 112 ? 10.508 15.445 4.395 1 98.12 112 VAL A N 1
ATOM 868 C CA . VAL A 1 112 ? 10.273 15.891 5.766 1 98.12 112 VAL A CA 1
ATOM 869 C C . VAL A 1 112 ? 8.82 15.633 6.152 1 98.12 112 VAL A C 1
ATOM 871 O O . VAL A 1 112 ? 7.898 16.188 5.543 1 98.12 112 VAL A O 1
ATOM 874 N N . TYR A 1 113 ? 8.648 14.797 7.141 1 97.62 113 TYR A N 1
ATOM 875 C CA . TYR A 1 113 ? 7.316 14.359 7.555 1 97.62 113 TYR A CA 1
ATOM 876 C C . TYR A 1 113 ? 6.809 15.195 8.727 1 97.62 113 TYR A C 1
ATOM 878 O O . TYR A 1 113 ? 7.285 15.047 9.852 1 97.62 113 TYR A O 1
ATOM 886 N N . LEU A 1 114 ? 5.727 15.953 8.445 1 95.81 114 LEU A N 1
ATOM 887 C CA . LEU A 1 114 ? 5.332 16.953 9.438 1 95.81 114 LEU A CA 1
ATOM 888 C C . LEU A 1 114 ? 3.906 16.719 9.914 1 95.81 114 LEU A C 1
ATOM 890 O O . LEU A 1 114 ? 3.406 17.438 10.781 1 95.81 114 LEU A O 1
ATOM 894 N N . GLY A 1 115 ? 3.174 15.688 9.383 1 94.62 115 GLY A N 1
ATOM 895 C CA . GLY A 1 115 ? 1.744 15.57 9.617 1 94.62 115 GLY A CA 1
ATOM 896 C C . GLY A 1 115 ? 1.387 14.461 10.586 1 94.62 115 GLY A C 1
ATOM 897 O O . GLY A 1 115 ? 0.235 14.352 11.016 1 94.62 115 GLY A O 1
ATOM 898 N N . GLY A 1 116 ? 2.225 13.602 10.906 1 95.19 116 GLY A N 1
ATOM 899 C CA . GLY A 1 116 ? 1.996 12.578 11.914 1 95.19 116 GLY A CA 1
ATOM 900 C C . GLY A 1 116 ? 2.01 11.172 11.344 1 95.19 116 GLY A C 1
ATOM 901 O O . GLY A 1 116 ? 1.501 10.938 10.25 1 95.19 116 GLY A O 1
ATOM 902 N N . CYS A 1 117 ? 2.551 10.266 12.047 1 96.5 117 CYS A N 1
ATOM 903 C CA . CYS A 1 117 ? 2.514 8.836 11.758 1 96.5 117 CYS A CA 1
ATOM 904 C C . CYS A 1 117 ? 1.564 8.117 12.703 1 96.5 117 CYS A C 1
ATOM 906 O O . CYS A 1 117 ? 0.967 8.742 13.586 1 96.5 117 CYS A O 1
ATOM 908 N N . PRO A 1 118 ? 1.345 6.797 12.562 1 97.12 118 PRO A N 1
ATOM 909 C CA . PRO A 1 118 ? 0.251 6.109 13.25 1 97.12 118 PRO A CA 1
ATOM 910 C C . PRO A 1 118 ? 0.358 6.215 14.773 1 97.12 118 PRO A C 1
ATOM 912 O O . PRO A 1 118 ? -0.659 6.34 15.461 1 97.12 118 PRO A O 1
ATOM 915 N N . ASN A 1 119 ? 1.517 6.18 15.328 1 96.81 119 ASN A N 1
ATOM 916 C CA . ASN A 1 119 ? 1.652 6.242 16.781 1 96.81 119 ASN A CA 1
ATOM 917 C C . ASN A 1 119 ? 1.277 7.617 17.312 1 96.81 119 ASN A C 1
ATOM 919 O O . ASN A 1 119 ? 1.109 7.793 18.531 1 96.81 119 ASN A O 1
ATOM 923 N N . GLN A 1 120 ? 1.099 8.555 16.438 1 96.31 120 GLN A N 1
ATOM 924 C CA . GLN A 1 120 ? 0.779 9.922 16.844 1 96.31 120 GLN A CA 1
ATOM 925 C C . GLN A 1 120 ? -0.666 10.266 16.5 1 96.31 120 GLN A C 1
ATOM 927 O O . GLN A 1 120 ? -1.158 11.336 16.875 1 96.31 120 GLN A O 1
ATOM 932 N N . THR A 1 121 ? -1.303 9.438 15.711 1 96.94 121 THR A N 1
ATOM 933 C CA . THR A 1 121 ? -2.652 9.766 15.266 1 96.94 121 THR A CA 1
ATOM 934 C C . THR A 1 121 ? -3.584 8.57 15.453 1 96.94 121 THR A C 1
ATOM 936 O O . THR A 1 121 ? -4.309 8.484 16.453 1 96.94 121 THR A O 1
ATOM 939 N N . LEU A 1 122 ? -3.371 7.508 14.695 1 97.75 122 LEU A N 1
ATOM 940 C CA . LEU A 1 122 ? -4.277 6.367 14.609 1 97.75 122 LEU A CA 1
ATOM 941 C C . LEU A 1 122 ? -4.305 5.602 15.93 1 97.75 122 LEU A C 1
ATOM 943 O O . LEU A 1 122 ? -5.383 5.285 16.453 1 97.75 122 LEU A O 1
ATOM 947 N N . LEU A 1 123 ? -3.189 5.32 16.516 1 97.19 123 LEU A N 1
ATOM 948 C CA . LEU A 1 123 ? -3.115 4.449 17.688 1 97.19 123 LEU A CA 1
ATOM 949 C C . LEU A 1 123 ? -3.77 5.105 18.906 1 97.19 123 LEU A C 1
ATOM 951 O O . LEU A 1 123 ? -4.633 4.504 19.547 1 97.19 123 LEU A O 1
ATOM 955 N N . PRO A 1 124 ? -3.387 6.324 19.234 1 96.81 124 PRO A N 1
ATOM 956 C CA . PRO A 1 124 ? -4.078 6.941 20.375 1 96.81 124 PRO A CA 1
ATOM 957 C C . PRO A 1 124 ? -5.59 7.02 20.172 1 96.81 124 PRO A C 1
ATOM 959 O O . PRO A 1 124 ? -6.355 6.824 21.109 1 96.81 124 PRO A O 1
ATOM 962 N N . LEU A 1 125 ? -6.012 7.297 18.969 1 98 125 LEU A N 1
ATOM 963 C CA . LEU A 1 125 ? -7.438 7.402 18.672 1 98 125 LEU A CA 1
ATOM 964 C C . LEU A 1 125 ? -8.133 6.055 18.875 1 98 125 LEU A C 1
ATOM 966 O O . LEU A 1 125 ? -9.203 5.988 19.469 1 98 125 LEU A O 1
ATOM 970 N N . LEU A 1 126 ? -7.531 5.016 18.359 1 97.88 126 LEU A N 1
ATOM 971 C CA . LEU A 1 126 ? -8.086 3.678 18.5 1 97.88 126 LEU A CA 1
ATOM 972 C C . LEU A 1 126 ? -8.156 3.27 19.969 1 97.88 126 LEU A C 1
ATOM 974 O O . LEU A 1 126 ? -9.148 2.693 20.406 1 97.88 126 LEU A O 1
ATOM 978 N N . ARG A 1 127 ? -7.141 3.539 20.719 1 96.12 127 ARG A N 1
ATOM 979 C CA . ARG A 1 127 ? -7.098 3.164 22.125 1 96.12 127 ARG A CA 1
ATOM 980 C C . ARG A 1 127 ? -8.203 3.869 22.922 1 96.12 127 ARG A C 1
ATOM 982 O O . ARG A 1 127 ? -8.883 3.248 23.734 1 96.12 127 ARG A O 1
ATOM 989 N N . LEU A 1 128 ? -8.344 5.125 22.609 1 97.25 128 LEU A N 1
ATOM 990 C CA . LEU A 1 128 ? -9.422 5.852 23.266 1 97.25 128 LEU A CA 1
ATOM 991 C C . LEU A 1 128 ? -10.781 5.27 22.891 1 97.25 128 LEU A C 1
ATOM 993 O O . LEU A 1 128 ? -11.656 5.125 23.75 1 97.25 128 LEU A O 1
ATOM 997 N N . ALA A 1 129 ? -10.977 4.945 21.656 1 97.94 129 ALA A N 1
ATOM 998 C CA . ALA A 1 129 ? -12.25 4.43 21.172 1 97.94 129 ALA A CA 1
ATOM 999 C C . ALA A 1 129 ? -12.578 3.08 21.812 1 97.94 129 ALA A C 1
ATOM 1001 O O . ALA A 1 129 ? -13.719 2.82 22.172 1 97.94 129 ALA A O 1
ATOM 1002 N N . LEU A 1 130 ? -11.555 2.234 21.891 1 97.38 130 LEU A N 1
ATOM 1003 C CA . LEU A 1 130 ? -11.734 0.918 22.5 1 97.38 130 LEU A CA 1
ATOM 1004 C C . LEU A 1 130 ? -12.148 1.043 23.953 1 97.38 130 LEU A C 1
ATOM 1006 O O . LEU A 1 130 ? -12.93 0.236 24.453 1 97.38 130 LEU A O 1
ATOM 1010 N N . ASP A 1 131 ? -11.695 2.037 24.641 1 96.38 131 ASP A N 1
ATOM 1011 C CA . ASP A 1 131 ? -12.031 2.289 26.031 1 96.38 131 ASP A CA 1
ATOM 1012 C C . ASP A 1 131 ? -13.422 2.908 26.156 1 96.38 131 ASP A C 1
ATOM 1014 O O . ASP A 1 131 ? -14.18 2.58 27.078 1 96.38 131 ASP A O 1
ATOM 1018 N N . MET A 1 132 ? -13.758 3.715 25.25 1 97.44 132 MET A N 1
ATOM 1019 C CA . MET A 1 132 ? -14.938 4.559 25.406 1 97.44 132 MET A CA 1
ATOM 1020 C C . MET A 1 132 ? -16.172 3.898 24.781 1 97.44 132 MET A C 1
ATOM 1022 O O . MET A 1 132 ? -17.281 4.082 25.266 1 97.44 132 MET A O 1
ATOM 1026 N N . PHE A 1 133 ? -15.992 3.148 23.672 1 97.94 133 PHE A N 1
ATOM 1027 C CA . PHE A 1 133 ? -17.172 2.799 22.891 1 97.94 133 PHE A CA 1
ATOM 1028 C C . PHE A 1 133 ? -17.375 1.29 22.859 1 97.94 133 PHE A C 1
ATOM 1030 O O . PHE A 1 133 ? -18.5 0.812 22.734 1 97.94 133 PHE A O 1
ATOM 1037 N N . GLY A 1 134 ? -16.312 0.548 22.891 1 97.31 134 GLY A N 1
ATOM 1038 C CA . GLY A 1 134 ? -16.438 -0.899 22.844 1 97.31 134 GLY A CA 1
ATOM 1039 C C . GLY A 1 134 ? -15.398 -1.561 21.953 1 97.31 134 GLY A C 1
ATOM 1040 O O . GLY A 1 134 ? -14.43 -0.919 21.547 1 97.31 134 GLY A O 1
ATOM 1041 N N . ASN A 1 135 ? -15.648 -2.834 21.688 1 97.06 135 ASN A N 1
ATOM 1042 C CA . ASN A 1 135 ? -14.555 -3.615 21.125 1 97.06 135 ASN A CA 1
ATOM 1043 C C . ASN A 1 135 ? -14.93 -4.227 19.781 1 97.06 135 ASN A C 1
ATOM 1045 O O . ASN A 1 135 ? -14.195 -5.062 19.25 1 97.06 135 ASN A O 1
ATOM 1049 N N . ARG A 1 136 ? -16.094 -3.902 19.234 1 98.19 136 ARG A N 1
ATOM 1050 C CA . ARG A 1 136 ? -16.5 -4.359 17.906 1 98.19 136 ARG A CA 1
ATOM 1051 C C . ARG A 1 136 ? -16.422 -3.23 16.891 1 98.19 136 ARG A C 1
ATOM 1053 O O . ARG A 1 136 ? -17.141 -2.232 17 1 98.19 136 ARG A O 1
ATOM 1060 N N . SER A 1 137 ? -15.602 -3.432 15.82 1 98.5 137 SER A N 1
ATOM 1061 C CA . SER A 1 137 ? -15.344 -2.295 14.938 1 98.5 137 SER A CA 1
ATOM 1062 C C . SER A 1 137 ? -15.531 -2.682 13.477 1 98.5 137 SER A C 1
ATOM 1064 O O . SER A 1 137 ? -15.336 -3.84 13.102 1 98.5 137 SER A O 1
ATOM 1066 N N . TRP A 1 138 ? -16.031 -1.726 12.711 1 98.56 138 TRP A N 1
ATOM 1067 C CA . TRP A 1 138 ? -15.945 -1.769 11.258 1 98.56 138 TRP A CA 1
ATOM 1068 C C . TRP A 1 138 ? -14.781 -0.922 10.75 1 98.56 138 TRP A C 1
ATOM 1070 O O . TRP A 1 138 ? -14.523 0.163 11.281 1 98.56 138 TRP A O 1
ATOM 1080 N N . LEU A 1 139 ? -14.055 -1.427 9.773 1 98.38 139 LEU A N 1
ATOM 1081 C CA . LEU A 1 139 ? -12.93 -0.714 9.18 1 98.38 139 LEU A CA 1
ATOM 1082 C C . LEU A 1 139 ? -13.203 -0.407 7.707 1 98.38 139 LEU A C 1
ATOM 1084 O O . LEU A 1 139 ? -13.297 -1.321 6.887 1 98.38 139 LEU A O 1
ATOM 1088 N N . ILE A 1 140 ? -13.336 0.888 7.371 1 98.56 140 ILE A N 1
ATOM 1089 C CA . ILE A 1 140 ? -13.57 1.253 5.98 1 98.56 140 ILE A CA 1
ATOM 1090 C C . ILE A 1 140 ? -12.469 2.193 5.5 1 98.56 140 ILE A C 1
ATOM 1092 O O . ILE A 1 140 ? -11.859 2.904 6.305 1 98.56 140 ILE A O 1
ATOM 1096 N N . GLY A 1 141 ? -12.141 2.158 4.219 1 97.88 141 GLY A N 1
ATOM 1097 C CA . GLY A 1 141 ? -11.062 2.998 3.715 1 97.88 141 GLY A CA 1
ATOM 1098 C C . GLY A 1 141 ? -11.109 3.186 2.211 1 97.88 141 GLY A C 1
ATOM 1099 O O . GLY A 1 141 ? -11.734 2.398 1.499 1 97.88 141 GLY A O 1
ATOM 1100 N N . SER A 1 142 ? -10.484 4.301 1.793 1 97.56 142 SER A N 1
ATOM 1101 C CA . SER A 1 142 ? -10.273 4.484 0.36 1 97.56 142 SER A CA 1
ATOM 1102 C C . SER A 1 142 ? -9.367 3.393 -0.207 1 97.56 142 SER A C 1
ATOM 1104 O O . SER A 1 142 ? -8.422 2.961 0.451 1 97.56 142 SER A O 1
ATOM 1106 N N . ASN A 1 143 ? -9.625 3.021 -1.451 1 95.75 143 ASN A N 1
ATOM 1107 C CA . ASN A 1 143 ? -8.953 1.878 -2.062 1 95.75 143 ASN A CA 1
ATOM 1108 C C . ASN A 1 143 ? -7.547 2.238 -2.535 1 95.75 143 ASN A C 1
ATOM 1110 O O . ASN A 1 143 ? -7.246 2.139 -3.727 1 95.75 143 ASN A O 1
ATOM 1114 N N . TYR A 1 144 ? -6.703 2.613 -1.636 1 94.25 144 TYR A N 1
ATOM 1115 C CA . TYR A 1 144 ? -5.277 2.816 -1.863 1 94.25 144 TYR A CA 1
ATOM 1116 C C . TYR A 1 144 ? -4.496 2.695 -0.561 1 94.25 144 TYR A C 1
ATOM 1118 O O . TYR A 1 144 ? -5.059 2.344 0.479 1 94.25 144 TYR A O 1
ATOM 1126 N N . VAL A 1 145 ? -3.238 2.939 -0.558 1 94.94 145 VAL A N 1
ATOM 1127 C CA . VAL A 1 145 ? -2.287 2.557 0.481 1 94.94 145 VAL A CA 1
ATOM 1128 C C . VAL A 1 145 ? -2.734 3.127 1.825 1 94.94 145 VAL A C 1
ATOM 1130 O O . VAL A 1 145 ? -2.615 2.465 2.859 1 94.94 145 VAL A O 1
ATOM 1133 N N . TRP A 1 146 ? -3.219 4.32 1.893 1 97.06 146 TRP A N 1
ATOM 1134 C CA . TRP A 1 146 ? -3.723 4.922 3.125 1 97.06 146 TRP A CA 1
ATOM 1135 C C . TRP A 1 146 ? -4.797 4.043 3.76 1 97.06 146 TRP A C 1
ATOM 1137 O O . TRP A 1 146 ? -4.703 3.697 4.941 1 97.06 146 TRP A O 1
ATOM 1147 N N . GLY A 1 147 ? -5.812 3.707 2.998 1 97.19 147 GLY A N 1
ATOM 1148 C CA . GLY A 1 147 ? -6.883 2.859 3.498 1 97.19 147 GLY A CA 1
ATOM 1149 C C . GLY A 1 147 ? -6.406 1.476 3.904 1 97.19 147 GLY A C 1
ATOM 1150 O O . GLY A 1 147 ? -6.734 0.996 4.992 1 97.19 147 GLY A O 1
ATOM 1151 N N . TRP A 1 148 ? -5.594 0.886 3.051 1 95.44 148 TRP A N 1
ATOM 1152 C CA . TRP A 1 148 ? -5.145 -0.487 3.254 1 95.44 148 TRP A CA 1
ATOM 1153 C C . TRP A 1 148 ? -4.301 -0.602 4.52 1 95.44 148 TRP A C 1
ATOM 1155 O O . TRP A 1 148 ? -4.594 -1.415 5.398 1 95.44 148 TRP A O 1
ATOM 1165 N N . GLU A 1 149 ? -3.309 0.243 4.637 1 94.69 149 GLU A N 1
ATOM 1166 C CA . GLU A 1 149 ? -2.352 0.13 5.73 1 94.69 149 GLU A CA 1
ATOM 1167 C C . GLU A 1 149 ? -2.955 0.623 7.043 1 94.69 149 GLU A C 1
ATOM 1169 O O . GLU A 1 149 ? -2.67 0.073 8.109 1 94.69 149 GLU A O 1
ATOM 1174 N N . SER A 1 150 ? -3.736 1.632 7 1 97.38 150 SER A N 1
ATOM 1175 C CA . SER A 1 150 ? -4.402 2.098 8.211 1 97.38 150 SER A CA 1
ATOM 1176 C C . SER A 1 150 ? -5.312 1.019 8.789 1 97.38 150 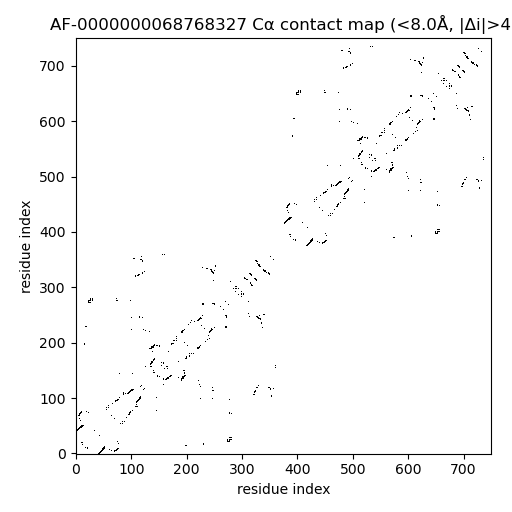SER A C 1
ATOM 1178 O O . SER A 1 150 ? -5.312 0.784 10 1 97.38 150 SER A O 1
ATOM 1180 N N . ASN A 1 151 ? -6.074 0.383 7.922 1 96.69 151 ASN A N 1
ATOM 1181 C CA . ASN A 1 151 ? -6.953 -0.69 8.375 1 96.69 151 ASN A CA 1
ATOM 1182 C C . ASN A 1 151 ? -6.16 -1.877 8.906 1 96.69 151 ASN A C 1
ATOM 1184 O O . ASN A 1 151 ? -6.582 -2.529 9.867 1 96.69 151 ASN A O 1
ATOM 1188 N N . ARG A 1 152 ? -5.066 -2.154 8.273 1 93.06 152 ARG A N 1
ATOM 1189 C CA . ARG A 1 152 ? -4.223 -3.248 8.742 1 93.06 152 ARG A CA 1
ATOM 1190 C C . ARG A 1 152 ? -3.746 -2.992 10.172 1 93.06 152 ARG A C 1
ATOM 1192 O O . ARG A 1 152 ? -3.828 -3.877 11.023 1 93.06 152 ARG A O 1
ATOM 1199 N N . ILE A 1 153 ? -3.258 -1.817 10.414 1 94.75 153 ILE A N 1
ATOM 1200 C CA . ILE A 1 153 ? -2.791 -1.443 11.75 1 94.75 153 ILE A CA 1
ATOM 1201 C C . ILE A 1 153 ? -3.955 -1.492 12.734 1 94.75 153 ILE A C 1
ATOM 1203 O O . ILE A 1 153 ? -3.816 -2.02 13.844 1 94.75 153 ILE A O 1
ATOM 1207 N N . ALA A 1 154 ? -5.059 -1.025 12.289 1 97.12 154 ALA A N 1
ATOM 1208 C CA . ALA A 1 154 ? -6.234 -1 13.156 1 97.12 154 ALA A CA 1
ATOM 1209 C C . ALA A 1 154 ? -6.652 -2.412 13.547 1 97.12 154 ALA A C 1
ATOM 1211 O O . ALA A 1 154 ? -7.004 -2.662 14.703 1 97.12 154 ALA A O 1
ATOM 1212 N N . ARG A 1 155 ? -6.691 -3.303 12.617 1 94.56 155 ARG A N 1
ATOM 1213 C CA . ARG A 1 155 ? -7.031 -4.691 12.906 1 94.56 155 ARG A CA 1
ATOM 1214 C C . ARG A 1 155 ? -6.109 -5.266 13.977 1 94.56 155 ARG A C 1
ATOM 1216 O O . ARG A 1 155 ? -6.574 -5.914 14.922 1 94.56 155 ARG A O 1
ATOM 1223 N N . GLU A 1 156 ? -4.848 -5.027 13.812 1 90.88 156 GLU A N 1
ATOM 1224 C CA . GLU A 1 156 ? -3.879 -5.527 14.789 1 90.88 156 GLU A CA 1
ATOM 1225 C C . GLU A 1 156 ? -4.141 -4.953 16.172 1 90.88 156 GLU A C 1
ATOM 1227 O O . GLU A 1 156 ? -4.086 -5.676 17.172 1 90.88 156 GLU A O 1
ATOM 1232 N N . VAL A 1 157 ? -4.426 -3.691 16.219 1 94.81 157 VAL A N 1
ATOM 1233 C CA . VAL A 1 157 ? -4.668 -3.021 17.5 1 94.81 157 VAL A CA 1
ATOM 1234 C C . VAL A 1 157 ? -5.953 -3.551 18.125 1 94.81 157 VAL A C 1
ATOM 1236 O O . VAL A 1 157 ? -5.977 -3.896 19.312 1 94.81 157 VAL A O 1
ATOM 1239 N N . VAL A 1 158 ? -7 -3.666 17.328 1 96.12 158 VAL A N 1
ATOM 1240 C CA . VAL A 1 158 ? -8.305 -4.094 17.812 1 96.12 158 VAL A CA 1
ATOM 1241 C C . VAL A 1 158 ? -8.234 -5.539 18.297 1 96.12 158 VAL A C 1
ATOM 1243 O O . VAL A 1 158 ? -8.617 -5.844 19.438 1 96.12 158 VAL A O 1
ATOM 1246 N N . GLU A 1 159 ? -7.688 -6.363 17.484 1 92.25 159 GLU A N 1
ATOM 1247 C CA . GLU A 1 159 ? -7.602 -7.777 17.844 1 92.25 159 GLU A CA 1
ATOM 1248 C C . GLU A 1 159 ? -6.609 -8 18.969 1 92.25 159 GLU A C 1
ATOM 1250 O O . GLU A 1 159 ? -6.832 -8.844 19.844 1 92.25 159 GLU A O 1
ATOM 1255 N N . GLY A 1 160 ? -5.535 -7.258 18.953 1 89.62 160 GLY A N 1
ATOM 1256 C CA . GLY A 1 160 ? -4.562 -7.332 20.031 1 89.62 160 GLY A CA 1
ATOM 1257 C C . GLY A 1 160 ? -5.129 -6.898 21.375 1 89.62 160 GLY A C 1
ATOM 1258 O O . GLY A 1 160 ? -4.621 -7.301 22.422 1 89.62 160 GLY A O 1
ATOM 1259 N N . SER A 1 161 ? -6.148 -6.152 21.328 1 92.56 161 SER A N 1
ATOM 1260 C CA . SER A 1 161 ? -6.793 -5.668 22.547 1 92.56 161 SER A CA 1
ATOM 1261 C C . SER A 1 161 ? -7.988 -6.531 22.922 1 92.56 161 SER A C 1
ATOM 1263 O O . SER A 1 161 ? -8.773 -6.168 23.812 1 92.56 161 SER A O 1
ATOM 1265 N N . GLY A 1 162 ? -8.133 -7.637 22.234 1 92.38 162 GLY A N 1
ATOM 1266 C CA . GLY A 1 162 ? -9.227 -8.555 22.516 1 92.38 162 GLY A CA 1
ATOM 1267 C C . GLY A 1 162 ? -10.516 -8.195 21.812 1 92.38 162 GLY A C 1
ATOM 1268 O O . GLY A 1 162 ? -11.562 -8.789 22.078 1 92.38 162 GLY A O 1
ATOM 1269 N N . GLY A 1 163 ? -10.414 -7.215 20.938 1 96.19 163 GLY A N 1
ATOM 1270 C CA . GLY A 1 163 ? -11.594 -6.82 20.188 1 96.19 163 GLY A CA 1
ATOM 1271 C C . GLY A 1 163 ? -11.789 -7.621 18.922 1 96.19 163 GLY A C 1
ATOM 1272 O O . GLY A 1 163 ? -11.07 -8.594 18.672 1 96.19 163 GLY A O 1
ATOM 1273 N N . THR A 1 164 ? -12.883 -7.219 18.188 1 96.69 164 THR A N 1
ATOM 1274 C CA . THR A 1 164 ? -13.219 -7.93 16.953 1 96.69 164 THR A CA 1
ATOM 1275 C C . THR A 1 164 ? -13.484 -6.949 15.82 1 96.69 164 THR A C 1
ATOM 1277 O O . THR A 1 164 ? -14.18 -5.945 16 1 96.69 164 THR A O 1
ATOM 1280 N N . VAL A 1 165 ? -12.906 -7.223 14.734 1 96.06 165 VAL A N 1
ATOM 1281 C CA . VAL A 1 165 ? -13.273 -6.523 13.508 1 96.06 165 VAL A CA 1
ATOM 1282 C C . VAL A 1 165 ? -14.43 -7.246 12.82 1 96.06 165 VAL A C 1
ATOM 1284 O O . VAL A 1 165 ? -14.25 -8.328 12.266 1 96.06 165 VAL A O 1
ATOM 1287 N N . VAL A 1 166 ? -15.57 -6.621 12.789 1 97.12 166 VAL A N 1
ATOM 1288 C CA . VAL A 1 166 ? -16.781 -7.328 12.359 1 97.12 166 VAL A CA 1
ATOM 1289 C C . VAL A 1 166 ? -17.016 -7.094 10.875 1 97.12 166 VAL A C 1
ATOM 1291 O O . VAL A 1 166 ? -17.875 -7.738 10.266 1 97.12 166 VAL A O 1
ATOM 1294 N N . GLY A 1 167 ? -16.281 -6.184 10.266 1 95.94 167 GLY A N 1
ATOM 1295 C CA . GLY A 1 167 ? -16.375 -5.938 8.836 1 95.94 167 GLY A CA 1
ATOM 1296 C C . GLY A 1 167 ? -15.281 -5.016 8.32 1 95.94 167 GLY A C 1
ATOM 1297 O O . GLY A 1 167 ? -14.742 -4.203 9.078 1 95.94 167 GLY A O 1
ATOM 1298 N N . GLU A 1 168 ? -15 -5.129 7.062 1 95.62 168 GLU A N 1
ATOM 1299 C CA . GLU A 1 168 ? -13.992 -4.324 6.375 1 95.62 168 GLU A CA 1
ATOM 1300 C C . GLU A 1 168 ? -14.359 -4.121 4.91 1 95.62 168 GLU A C 1
ATOM 1302 O O . GLU A 1 168 ? -14.828 -5.051 4.246 1 95.62 168 GLU A O 1
ATOM 1307 N N . LYS A 1 169 ? -14.242 -2.865 4.492 1 96.12 169 LYS A N 1
ATOM 1308 C CA . LYS A 1 169 ? -14.578 -2.586 3.098 1 96.12 169 LYS A CA 1
ATOM 1309 C C . LYS A 1 169 ? -13.758 -1.417 2.561 1 96.12 169 LYS A C 1
ATOM 1311 O O . LYS A 1 169 ? -13.398 -0.504 3.309 1 96.12 169 LYS A O 1
ATOM 1316 N N . TYR A 1 170 ? -13.43 -1.477 1.29 1 96.31 170 TYR A N 1
ATOM 1317 C CA . TYR A 1 170 ? -12.734 -0.401 0.593 1 96.31 170 TYR A CA 1
ATOM 1318 C C . TYR A 1 170 ? -13.594 0.165 -0.532 1 96.31 170 TYR A C 1
ATOM 1320 O O . TYR A 1 170 ? -14.312 -0.576 -1.206 1 96.31 170 TYR A O 1
ATOM 1328 N N . LEU A 1 171 ? -13.562 1.443 -0.676 1 96.75 171 LEU A N 1
ATOM 1329 C CA . LEU A 1 171 ? -14.281 2.121 -1.749 1 96.75 171 LEU A CA 1
ATOM 1330 C C . LEU A 1 171 ? -13.328 2.93 -2.619 1 96.75 171 LEU A C 1
ATOM 1332 O O . LEU A 1 171 ? -12.336 3.475 -2.121 1 96.75 171 LEU A O 1
ATOM 1336 N N . HIS A 1 172 ? -13.633 3.023 -3.957 1 94.12 172 HIS A N 1
ATOM 1337 C CA . HIS A 1 172 ? -12.875 3.908 -4.84 1 94.12 172 HIS A CA 1
ATOM 1338 C C . HIS A 1 172 ? -13.055 5.367 -4.441 1 94.12 172 HIS A C 1
ATOM 1340 O O . HIS A 1 172 ? -14.117 5.758 -3.947 1 94.12 172 HIS A O 1
ATOM 1346 N N . LEU A 1 173 ? -12 6.105 -4.668 1 92.12 173 LEU A N 1
ATOM 1347 C CA . LEU A 1 173 ? -12.188 7.551 -4.555 1 92.12 173 LEU A CA 1
ATOM 1348 C C . LEU A 1 173 ? -13.32 8.023 -5.461 1 92.12 173 LEU A C 1
ATOM 1350 O O . LEU A 1 173 ? -13.547 7.457 -6.527 1 92.12 173 LEU A O 1
ATOM 1354 N N . ARG A 1 174 ? -14.078 9.008 -5.035 1 91 174 ARG A N 1
ATOM 1355 C CA . ARG A 1 174 ? -15.141 9.664 -5.789 1 91 174 ARG A CA 1
ATOM 1356 C C . ARG A 1 174 ? -16.406 8.812 -5.816 1 91 174 ARG A C 1
ATOM 1358 O O . ARG A 1 174 ? -17.438 9.242 -6.328 1 91 174 ARG A O 1
ATOM 1365 N N . ASN A 1 175 ? -16.312 7.586 -5.297 1 92.12 175 ASN A N 1
ATOM 1366 C CA . ASN A 1 175 ? -17.531 6.785 -5.188 1 92.12 175 ASN A CA 1
ATOM 1367 C C . ASN A 1 175 ? -18.453 7.312 -4.09 1 92.12 175 ASN A C 1
ATOM 1369 O O . ASN A 1 175 ? -18.125 7.234 -2.904 1 92.12 175 ASN A O 1
ATOM 1373 N N . SER A 1 176 ? -19.625 7.75 -4.445 1 93.5 176 SER A N 1
ATOM 1374 C CA . SER A 1 176 ? -20.547 8.32 -3.463 1 93.5 176 SER A CA 1
ATOM 1375 C C . SER A 1 176 ? -21.688 7.355 -3.156 1 93.5 176 SER A C 1
ATOM 1377 O O . SER A 1 176 ? -22.594 7.684 -2.383 1 93.5 176 SER A O 1
ATOM 1379 N N . ASN A 1 177 ? -21.688 6.234 -3.799 1 94.56 177 ASN A N 1
ATOM 1380 C CA . ASN A 1 177 ? -22.688 5.227 -3.498 1 94.56 177 ASN A CA 1
ATOM 1381 C C . ASN A 1 177 ? -22.312 4.391 -2.279 1 94.56 177 ASN A C 1
ATOM 1383 O O . ASN A 1 177 ? -21.609 3.381 -2.408 1 94.56 177 ASN A O 1
ATOM 1387 N N . VAL A 1 178 ? -22.906 4.754 -1.134 1 97.25 178 VAL A N 1
ATOM 1388 C CA . VAL A 1 178 ? -22.469 4.145 0.121 1 97.25 178 VAL A CA 1
ATOM 1389 C C . VAL A 1 178 ? -23.641 3.4 0.76 1 97.25 178 VAL A C 1
ATOM 1391 O O . VAL A 1 178 ? -23.578 3.008 1.927 1 97.25 178 VAL A O 1
ATOM 1394 N N . THR A 1 179 ? -24.734 3.164 0.051 1 96.25 179 THR A N 1
ATOM 1395 C CA . THR A 1 179 ? -25.969 2.598 0.604 1 96.25 179 THR A CA 1
ATOM 1396 C C . THR A 1 179 ? -25.719 1.188 1.133 1 96.25 179 THR A C 1
ATOM 1398 O O . THR A 1 179 ? -26.078 0.872 2.268 1 96.25 179 THR A O 1
ATOM 1401 N N . GLU A 1 180 ? -25.125 0.373 0.327 1 94.56 180 GLU A N 1
ATOM 1402 C CA . GLU A 1 180 ? -24.875 -1.01 0.723 1 94.56 180 GLU A CA 1
ATOM 1403 C C . GLU A 1 180 ? -23.938 -1.08 1.92 1 94.56 180 GLU A C 1
ATOM 1405 O O . GLU A 1 180 ? -24.078 -1.956 2.775 1 94.56 180 GLU A O 1
ATOM 1410 N N . LEU A 1 181 ? -23.031 -0.233 1.909 1 96.88 181 LEU A N 1
ATOM 1411 C CA . LEU A 1 181 ? -22.078 -0.175 3.018 1 96.88 181 LEU A CA 1
ATOM 1412 C C . LEU A 1 181 ? -22.797 0.175 4.32 1 96.88 181 LEU A C 1
ATOM 1414 O O . LEU A 1 181 ? -22.562 -0.462 5.352 1 96.88 181 LEU A O 1
ATOM 1418 N N . ILE A 1 182 ? -23.672 1.154 4.258 1 98.38 182 ILE A N 1
ATOM 1419 C CA . ILE A 1 182 ? -24.406 1.595 5.438 1 98.38 182 ILE A CA 1
ATOM 1420 C C . ILE A 1 182 ? -25.281 0.452 5.957 1 98.38 182 ILE A C 1
ATOM 1422 O O . ILE A 1 182 ? -25.312 0.191 7.164 1 98.38 182 ILE A O 1
ATOM 1426 N N . GLU A 1 183 ? -25.891 -0.22 5.055 1 97.12 183 GLU A N 1
ATOM 1427 C CA . GLU A 1 183 ? -26.734 -1.348 5.445 1 97.12 183 GLU A CA 1
ATOM 1428 C C . GLU A 1 183 ? -25.906 -2.447 6.109 1 97.12 183 GLU A C 1
ATOM 1430 O O . GLU A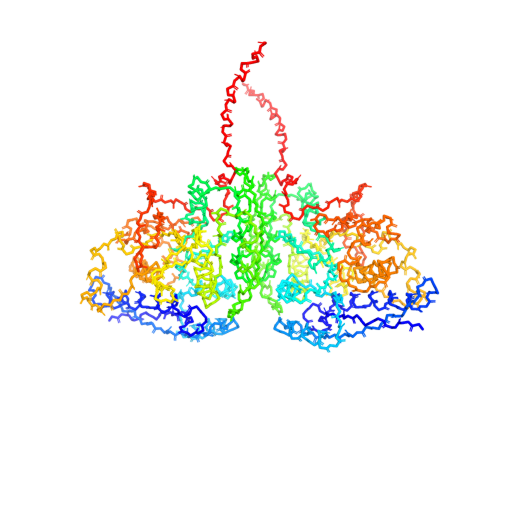 1 183 ? -26.328 -3.018 7.117 1 97.12 183 GLU A O 1
ATOM 1435 N N . ALA A 1 184 ? -24.797 -2.695 5.582 1 96.62 184 ALA A N 1
ATOM 1436 C CA . ALA A 1 184 ? -23.922 -3.73 6.137 1 96.62 184 ALA A CA 1
ATOM 1437 C C . ALA A 1 184 ? -23.469 -3.363 7.543 1 96.62 184 ALA A C 1
ATOM 1439 O O . ALA A 1 184 ? -23.453 -4.211 8.438 1 96.62 184 ALA A O 1
ATOM 1440 N N . ILE A 1 185 ? -23.094 -2.154 7.703 1 98.38 185 ILE A N 1
ATOM 1441 C CA . ILE A 1 185 ? -22.609 -1.684 9 1 98.38 185 ILE A CA 1
ATOM 1442 C C . ILE A 1 185 ? -23.734 -1.784 10.031 1 98.38 185 ILE A C 1
ATOM 1444 O O . ILE A 1 185 ? -23.531 -2.332 11.117 1 98.38 185 ILE A O 1
ATOM 1448 N N . LEU A 1 186 ? -24.906 -1.371 9.68 1 98.06 186 LEU A N 1
ATOM 1449 C CA . LEU A 1 186 ? -26 -1.26 10.641 1 98.06 186 LEU A CA 1
ATOM 1450 C C . LEU A 1 186 ? -26.656 -2.615 10.867 1 98.06 186 LEU A C 1
ATOM 1452 O O . LEU A 1 186 ? -27.422 -2.785 11.82 1 98.06 186 LEU A O 1
ATOM 1456 N N . SER A 1 187 ? -26.328 -3.611 10.031 1 97.06 187 SER A N 1
ATOM 1457 C CA . SER A 1 187 ? -26.844 -4.957 10.211 1 97.06 187 SER A CA 1
ATOM 1458 C C . SER A 1 187 ? -26.016 -5.758 11.195 1 97.06 187 SER A C 1
ATOM 1460 O O . SER A 1 187 ? -26.375 -6.875 11.57 1 97.06 187 SER A O 1
ATOM 1462 N N . THR A 1 188 ? -24.891 -5.184 11.648 1 96.81 188 THR A N 1
ATOM 1463 C CA . THR A 1 188 ? -24.016 -5.836 12.609 1 96.81 188 THR A CA 1
ATOM 1464 C C . THR A 1 188 ? -24.047 -5.113 13.953 1 96.81 188 THR A C 1
ATOM 1466 O O . THR A 1 188 ? -24.469 -3.959 14.039 1 96.81 188 THR A O 1
ATOM 1469 N N . GLU A 1 189 ? -23.672 -5.895 14.977 1 96.81 189 GLU A N 1
ATOM 1470 C CA . GLU A 1 189 ? -23.406 -5.238 16.25 1 96.81 189 GLU A CA 1
ATOM 1471 C C . GLU A 1 189 ? -22.047 -4.535 16.219 1 96.81 189 GLU A C 1
ATOM 1473 O O . GLU A 1 189 ? -21 -5.18 16.344 1 96.81 189 GLU A O 1
ATOM 1478 N N . VAL A 1 190 ? -22.062 -3.24 16.062 1 98.19 190 VAL A N 1
ATOM 1479 C CA . VAL A 1 190 ? -20.844 -2.453 15.914 1 98.19 190 VAL A CA 1
ATOM 1480 C C . VAL A 1 190 ? -20.797 -1.354 16.969 1 98.19 190 VAL A C 1
ATOM 1482 O O . VAL A 1 190 ? -21.828 -0.742 17.281 1 98.19 190 VAL A O 1
ATOM 1485 N N . ASP A 1 191 ? -19.594 -1.184 17.531 1 98.62 191 ASP A N 1
ATOM 1486 C CA . ASP A 1 191 ? -19.406 -0.165 18.562 1 98.62 191 ASP A CA 1
ATOM 1487 C C . ASP A 1 191 ? -18.844 1.12 17.984 1 98.62 191 ASP A C 1
ATOM 1489 O O . ASP A 1 191 ? -19.125 2.215 18.469 1 98.62 191 ASP A O 1
ATOM 1493 N N . PHE A 1 192 ? -17.984 0.969 16.984 1 98.81 192 PHE A N 1
ATOM 1494 C CA . PHE A 1 192 ? -17.469 2.143 16.281 1 98.81 192 PHE A CA 1
ATOM 1495 C C . PHE A 1 192 ? -16.984 1.771 14.883 1 98.81 192 PHE A C 1
ATOM 1497 O O . PHE A 1 192 ? -16.766 0.595 14.594 1 98.81 192 PHE A O 1
ATOM 1504 N N . VAL A 1 193 ? -16.891 2.768 14.016 1 98.88 193 VAL A N 1
ATOM 1505 C CA . VAL A 1 193 ? -16.406 2.617 12.648 1 98.88 193 VAL A CA 1
ATOM 1506 C C . VAL A 1 193 ? -15.141 3.447 12.453 1 98.88 193 VAL A C 1
ATOM 1508 O O . VAL A 1 193 ? -15.102 4.629 12.805 1 98.88 193 VAL A O 1
ATOM 1511 N N . LEU A 1 194 ? -14.062 2.826 12.031 1 98.88 194 LEU A N 1
ATOM 1512 C CA . LEU A 1 194 ? -12.906 3.584 11.578 1 98.88 194 LEU A CA 1
ATOM 1513 C C . LEU A 1 194 ? -13.062 3.977 10.109 1 98.88 194 LEU A C 1
ATOM 1515 O O . LEU A 1 194 ? -13.148 3.109 9.234 1 98.88 194 LEU A O 1
ATOM 1519 N N . ASN A 1 195 ? -13.094 5.266 9.914 1 98.81 195 ASN A N 1
ATOM 1520 C CA . ASN A 1 195 ? -13.312 5.844 8.594 1 98.81 195 ASN A CA 1
ATOM 1521 C C . ASN A 1 195 ? -12.023 6.41 8.008 1 98.81 195 ASN A C 1
ATOM 1523 O O . ASN A 1 195 ? -11.617 7.523 8.344 1 98.81 195 ASN A O 1
ATOM 1527 N N . ASN A 1 196 ? -11.422 5.652 7.09 1 98.5 196 ASN A N 1
ATOM 1528 C CA . ASN A 1 196 ? -10.227 6.094 6.367 1 98.5 196 ASN A CA 1
ATOM 1529 C C . ASN A 1 196 ? -10.562 6.508 4.938 1 98.5 196 ASN A C 1
ATOM 1531 O O . ASN A 1 196 ? -9.688 6.512 4.066 1 98.5 196 ASN A O 1
ATOM 1535 N N . LEU A 1 197 ? -11.828 6.809 4.652 1 98.25 197 LEU A N 1
ATOM 1536 C CA . LEU A 1 197 ? -12.219 7.355 3.357 1 98.25 197 LEU A CA 1
ATOM 1537 C C . LEU A 1 197 ? -11.727 8.789 3.205 1 98.25 197 LEU A C 1
ATOM 1539 O O . LEU A 1 197 ? -11.547 9.5 4.199 1 98.25 197 LEU A O 1
ATOM 1543 N N . VAL A 1 198 ? -11.531 9.164 2.002 1 97.38 198 VAL A N 1
ATOM 1544 C CA . VAL A 1 198 ? -11 10.492 1.718 1 97.38 198 VAL A CA 1
ATOM 1545 C C . VAL A 1 198 ? -11.953 11.234 0.782 1 97.38 198 VAL A C 1
ATOM 1547 O O . VAL A 1 198 ? -12.516 10.641 -0.142 1 97.38 198 VAL A O 1
ATOM 1550 N N . GLY A 1 199 ? -12.188 12.453 1.035 1 96.38 199 GLY A N 1
ATOM 1551 C CA . GLY A 1 199 ? -12.875 13.336 0.105 1 96.38 199 GLY A CA 1
ATOM 1552 C C . GLY A 1 199 ? -14.367 13.086 0.036 1 96.38 199 GLY A C 1
ATOM 1553 O O . GLY A 1 199 ? -15 12.797 1.053 1 96.38 199 GLY A O 1
ATOM 1554 N N . GLU A 1 200 ? -14.891 13.18 -1.14 1 96.5 200 GLU A N 1
ATOM 1555 C CA . GLU A 1 200 ? -16.328 13.133 -1.377 1 96.5 200 GLU A CA 1
ATOM 1556 C C . GLU A 1 200 ? -16.922 11.812 -0.904 1 96.5 200 GLU A C 1
ATOM 1558 O O . GLU A 1 200 ? -18.062 11.766 -0.438 1 96.5 200 GLU A O 1
ATOM 1563 N N . THR A 1 201 ? -16.156 10.781 -1.038 1 97.62 201 THR A N 1
ATOM 1564 C CA . THR A 1 201 ? -16.625 9.484 -0.571 1 97.62 201 THR A CA 1
ATOM 1565 C C . THR A 1 201 ? -16.859 9.508 0.938 1 97.62 201 THR A C 1
ATOM 1567 O O . THR A 1 201 ? -17.844 8.961 1.43 1 97.62 201 THR A O 1
ATOM 1570 N N . SER A 1 202 ? -15.984 10.125 1.667 1 98.25 202 SER A N 1
ATOM 1571 C CA . SER A 1 202 ? -16.109 10.242 3.115 1 98.25 202 SER A CA 1
ATOM 1572 C C . SER A 1 202 ? -17.328 11.086 3.5 1 98.25 202 SER A C 1
ATOM 1574 O O . SER A 1 202 ? -18.047 10.742 4.438 1 98.25 202 SER A O 1
ATOM 1576 N N . TYR A 1 203 ? -17.547 12.156 2.717 1 98.25 203 TYR A N 1
ATOM 1577 C CA . TYR A 1 203 ? -18.672 13.039 3.012 1 98.25 203 TYR A CA 1
ATOM 1578 C C . TYR A 1 203 ? -20 12.312 2.809 1 98.25 203 TYR A C 1
ATOM 1580 O O . TYR A 1 203 ? -20.891 12.398 3.654 1 98.25 203 TYR A O 1
ATOM 1588 N N . ALA A 1 204 ? -20.062 11.633 1.697 1 98.25 204 ALA A N 1
ATOM 1589 C CA . ALA A 1 204 ? -21.266 10.875 1.402 1 98.25 204 ALA A CA 1
ATOM 1590 C C . ALA A 1 204 ? -21.531 9.82 2.477 1 98.25 204 ALA A C 1
ATOM 1592 O O . ALA A 1 204 ? -22.672 9.648 2.918 1 98.25 204 ALA A O 1
ATOM 1593 N N . PHE A 1 205 ? -20.547 9.172 2.916 1 98.75 205 PHE A N 1
ATOM 1594 C CA . PHE A 1 205 ? -20.641 8.141 3.943 1 98.75 205 PHE A CA 1
ATOM 1595 C C . PHE A 1 205 ? -21.156 8.734 5.254 1 98.75 205 PHE A C 1
ATOM 1597 O O . PHE A 1 205 ? -22.109 8.219 5.844 1 98.75 205 PHE A O 1
ATOM 1604 N N . LEU A 1 206 ? -20.516 9.805 5.719 1 98.75 206 LEU A N 1
ATOM 1605 C CA . LEU A 1 206 ? -20.844 10.414 7.004 1 98.75 206 LEU A CA 1
ATOM 1606 C C . LEU A 1 206 ? -22.281 10.93 7.008 1 98.75 206 LEU A C 1
ATOM 1608 O O . LEU A 1 206 ? -23.016 10.711 7.965 1 98.75 206 LEU A O 1
ATOM 1612 N N . ARG A 1 207 ? -22.688 11.555 5.918 1 98.5 207 ARG A N 1
ATOM 1613 C CA . ARG A 1 207 ? -24.047 12.07 5.828 1 98.5 207 ARG A CA 1
ATOM 1614 C C . ARG A 1 207 ? -25.078 10.938 5.836 1 98.5 207 ARG A C 1
ATOM 1616 O O . ARG A 1 207 ? -26.062 10.992 6.57 1 98.5 207 ARG A O 1
ATOM 1623 N N . ALA A 1 208 ? -24.781 9.945 5.008 1 98.56 208 ALA A N 1
ATOM 1624 C CA . ALA A 1 208 ? -25.719 8.828 4.887 1 98.56 208 ALA A CA 1
ATOM 1625 C C . ALA A 1 208 ? -25.812 8.047 6.191 1 98.56 208 ALA A C 1
ATOM 1627 O O . ALA A 1 208 ? -26.906 7.625 6.594 1 98.56 208 ALA A O 1
ATOM 1628 N N . LEU A 1 209 ? -24.703 7.844 6.82 1 98.81 209 LEU A N 1
ATOM 1629 C CA . LEU A 1 209 ? -24.703 7.125 8.086 1 98.81 209 LEU A CA 1
ATOM 1630 C C . LEU A 1 209 ? -25.453 7.91 9.156 1 98.81 209 LEU A C 1
ATOM 1632 O O . LEU A 1 209 ? -26.219 7.328 9.938 1 98.81 209 LEU A O 1
ATOM 1636 N N . ASP A 1 210 ? -25.25 9.227 9.25 1 98.75 210 ASP A N 1
ATOM 1637 C CA . ASP A 1 210 ? -25.953 10.078 10.211 1 98.75 210 ASP A CA 1
ATOM 1638 C C . ASP A 1 210 ? -27.453 9.984 10.039 1 98.75 210 ASP A C 1
ATOM 1640 O O . ASP A 1 210 ? -28.188 9.82 11.016 1 98.75 210 ASP A O 1
ATOM 1644 N N . GLU A 1 211 ? -27.891 10.047 8.789 1 98.38 211 GLU A N 1
ATOM 1645 C CA . GLU A 1 211 ? -29.328 9.969 8.492 1 98.38 211 GLU A CA 1
ATOM 1646 C C . GLU A 1 211 ? -29.891 8.602 8.891 1 98.38 211 GLU A C 1
ATOM 1648 O O . GLU A 1 211 ? -30.984 8.523 9.445 1 98.38 211 GLU A O 1
ATOM 1653 N N . ALA A 1 212 ? -29.156 7.602 8.523 1 98.5 212 ALA A N 1
ATOM 1654 C CA . ALA A 1 212 ? -29.625 6.254 8.836 1 98.5 212 ALA A CA 1
ATOM 1655 C C . ALA A 1 212 ? -29.688 6.039 10.344 1 98.5 212 ALA A C 1
ATOM 1657 O O . ALA A 1 212 ? -30.641 5.422 10.852 1 98.5 212 ALA A O 1
ATOM 1658 N N . CYS A 1 213 ? -28.688 6.5 11.055 1 98.38 213 CYS A N 1
ATOM 1659 C CA . CYS A 1 213 ? -28.656 6.379 12.508 1 98.38 213 CYS A CA 1
ATOM 1660 C C . CYS A 1 213 ? -29.797 7.16 13.141 1 98.38 213 CYS A C 1
ATOM 1662 O O . CYS A 1 213 ? -30.406 6.707 14.109 1 98.38 213 CYS A O 1
ATOM 1664 N N . LEU A 1 214 ? -30.094 8.297 12.602 1 97.88 214 LEU A N 1
ATOM 1665 C CA . LEU A 1 214 ? -31.219 9.094 13.086 1 97.88 214 LEU A CA 1
ATOM 1666 C C . LEU A 1 214 ? -32.531 8.344 12.922 1 97.88 214 LEU A C 1
ATOM 1668 O O . LEU A 1 214 ? -33.344 8.328 13.836 1 97.88 214 LEU A O 1
ATOM 1672 N N . ARG A 1 215 ? -32.594 7.762 11.812 1 97.56 215 ARG A N 1
ATOM 1673 C CA . ARG A 1 215 ? -33.781 6.992 11.531 1 97.56 215 ARG A CA 1
ATOM 1674 C C . ARG A 1 215 ? -33.938 5.828 12.516 1 97.56 215 ARG A C 1
ATOM 1676 O O . ARG A 1 215 ? -35.062 5.527 12.961 1 97.56 215 ARG A O 1
ATOM 1683 N N . ASP A 1 216 ? -32.844 5.25 12.828 1 97.12 216 ASP A N 1
ATOM 1684 C CA . ASP A 1 216 ? -32.844 4.078 13.695 1 97.12 216 ASP A CA 1
ATOM 1685 C C . ASP A 1 216 ? -32.781 4.488 15.164 1 97.12 216 ASP A C 1
ATOM 1687 O O . ASP A 1 216 ? -32.75 3.631 16.047 1 97.12 216 ASP A O 1
ATOM 1691 N N . ARG A 1 217 ? -32.75 5.715 15.492 1 96.81 217 ARG A N 1
ATOM 1692 C CA . ARG A 1 217 ? -32.688 6.266 16.844 1 96.81 217 ARG A CA 1
ATOM 1693 C C . ARG A 1 217 ? -31.5 5.684 17.609 1 96.81 217 ARG A C 1
ATOM 1695 O O . ARG A 1 217 ? -31.641 5.227 18.75 1 96.81 217 ARG A O 1
ATOM 1702 N N . ARG A 1 218 ? -30.406 5.691 16.906 1 96.75 218 ARG A N 1
ATOM 1703 C CA . ARG A 1 218 ? -29.172 5.227 17.531 1 96.75 218 ARG A CA 1
ATOM 1704 C C . ARG A 1 218 ? -28.031 6.199 17.266 1 96.75 218 ARG A C 1
ATOM 1706 O O . ARG A 1 218 ? -28.109 7.035 16.375 1 96.75 218 ARG A O 1
ATOM 1713 N N . THR A 1 219 ? -27.031 6.078 18.156 1 97.75 219 THR A N 1
ATOM 1714 C CA . THR A 1 219 ? -25.797 6.844 18 1 97.75 219 THR A CA 1
ATOM 1715 C C . THR A 1 219 ? -24.625 5.922 17.703 1 97.75 219 THR A C 1
ATOM 1717 O O . THR A 1 219 ? -24.531 4.82 18.25 1 97.75 219 THR A O 1
ATOM 1720 N N . LEU A 1 220 ? -23.781 6.391 16.781 1 98.62 220 LEU A N 1
ATOM 1721 C CA . LEU A 1 220 ? -22.641 5.578 16.406 1 98.62 220 LEU A CA 1
ATOM 1722 C C . LEU A 1 220 ? -21.375 6.43 16.328 1 98.62 220 LEU A C 1
ATOM 1724 O O . LEU A 1 220 ? -21.391 7.531 15.773 1 98.62 220 LEU A O 1
ATOM 1728 N N . ALA A 1 221 ? -20.297 5.941 16.922 1 98.81 221 ALA A N 1
ATOM 1729 C CA . ALA A 1 221 ? -19.016 6.629 16.875 1 98.81 221 ALA A CA 1
ATOM 1730 C C . ALA A 1 221 ? -18.281 6.328 15.578 1 98.81 221 ALA A C 1
ATOM 1732 O O . ALA A 1 221 ? -18.25 5.18 15.125 1 98.81 221 ALA A O 1
ATOM 1733 N N . VAL A 1 222 ? -17.781 7.367 14.938 1 98.88 222 VAL A N 1
ATOM 1734 C CA . VAL A 1 222 ? -16.953 7.25 13.742 1 98.88 222 VAL A CA 1
ATOM 1735 C C . VAL A 1 222 ? -15.609 7.938 13.984 1 98.88 222 VAL A C 1
ATOM 1737 O O . VAL A 1 222 ? -15.562 9.094 14.414 1 98.88 222 VAL A O 1
ATOM 1740 N N . LEU A 1 223 ? -14.547 7.207 13.758 1 98.88 223 LEU A N 1
ATOM 1741 C CA . LEU A 1 223 ? -13.18 7.703 13.914 1 98.88 223 LEU A CA 1
ATOM 1742 C C . LEU A 1 223 ? -12.578 8.055 12.555 1 98.88 223 LEU A C 1
ATOM 1744 O O . LEU A 1 223 ? -12.664 7.266 11.609 1 98.88 223 LEU A O 1
ATOM 1748 N N . SER A 1 224 ? -11.984 9.227 12.414 1 97.69 224 SER A N 1
ATOM 1749 C CA . SER A 1 224 ? -11.297 9.617 11.195 1 97.69 224 SER A CA 1
ATOM 1750 C C . SER A 1 224 ? -10.062 10.461 11.492 1 97.69 224 SER A C 1
ATOM 1752 O O . SER A 1 224 ? -10.172 11.672 11.727 1 97.69 224 SER A O 1
ATOM 1754 N N . CYS A 1 225 ? -8.875 9.93 11.25 1 92.38 225 CYS A N 1
ATOM 1755 C CA . CYS A 1 225 ? -7.648 10.641 11.57 1 92.38 225 CYS A CA 1
ATOM 1756 C C . CYS A 1 225 ? -7.324 11.68 10.5 1 92.38 225 CYS A C 1
ATOM 1758 O O . CYS A 1 225 ? -6.41 12.484 10.672 1 92.38 225 CYS A O 1
ATOM 1760 N N . ASN A 1 226 ? -8.039 11.68 9.445 1 91.25 226 ASN A N 1
ATOM 1761 C CA . ASN A 1 226 ? -7.738 12.594 8.352 1 91.25 226 ASN A CA 1
ATOM 1762 C C . ASN A 1 226 ? -8.82 13.664 8.203 1 91.25 226 ASN A C 1
ATOM 1764 O O . ASN A 1 226 ? -8.727 14.531 7.336 1 91.25 226 ASN A O 1
ATOM 1768 N N . PHE A 1 227 ? -9.875 13.609 9 1 95.38 227 PHE A N 1
ATOM 1769 C CA . PHE A 1 227 ? -10.984 14.555 8.883 1 95.38 227 PHE A CA 1
ATOM 1770 C C . PHE A 1 227 ? -10.891 15.641 9.945 1 95.38 227 PHE A C 1
ATOM 1772 O O . PHE A 1 227 ? -10.961 15.352 11.141 1 95.38 227 PHE A O 1
ATOM 1779 N N . THR A 1 228 ? -10.789 16.875 9.492 1 94.69 228 THR A N 1
ATOM 1780 C CA . THR A 1 228 ? -10.664 17.984 10.422 1 94.69 228 THR A CA 1
ATOM 1781 C C . THR A 1 228 ? -11.484 19.172 9.953 1 94.69 228 THR A C 1
ATOM 1783 O O . THR A 1 228 ? -12.461 19.016 9.219 1 94.69 228 THR A O 1
ATOM 1786 N N . GLU A 1 229 ? -11.109 20.359 10.391 1 96.31 229 GLU A N 1
ATOM 1787 C CA . GLU A 1 229 ? -11.914 21.562 10.188 1 96.31 229 GLU A CA 1
ATOM 1788 C C . GLU A 1 229 ? -12.086 21.875 8.703 1 96.31 229 GLU A C 1
ATOM 1790 O O . GLU A 1 229 ? -13.125 22.391 8.289 1 96.31 229 GLU A O 1
ATOM 1795 N N . ALA A 1 230 ? -11.164 21.438 7.891 1 95.44 230 ALA A N 1
ATOM 1796 C CA . ALA A 1 230 ? -11.156 21.766 6.469 1 95.44 230 ALA A CA 1
ATOM 1797 C C . ALA A 1 230 ? -12.383 21.203 5.766 1 95.44 230 ALA A C 1
ATOM 1799 O O . ALA A 1 230 ? -12.781 21.688 4.707 1 95.44 230 ALA A O 1
ATOM 1800 N N . GLU A 1 231 ? -12.977 20.172 6.371 1 96.69 231 GLU A N 1
ATOM 1801 C CA . GLU A 1 231 ? -14.008 19.438 5.648 1 96.69 231 GLU A CA 1
ATOM 1802 C C . GLU A 1 231 ? -15.344 19.484 6.379 1 96.69 231 GLU A C 1
ATOM 1804 O O . GLU A 1 231 ? -16.344 18.938 5.902 1 96.69 231 GLU A O 1
ATOM 1809 N N . VAL A 1 232 ? -15.438 20.219 7.441 1 97.25 232 VAL A N 1
ATOM 1810 C CA . VAL A 1 232 ? -16.578 20.188 8.336 1 97.25 232 VAL A CA 1
ATOM 1811 C C . VAL A 1 232 ? -17.828 20.688 7.602 1 97.25 232 VAL A C 1
ATOM 1813 O O . VAL A 1 232 ? -18.922 20.156 7.801 1 97.25 232 VAL A O 1
ATOM 1816 N N . ALA A 1 233 ? -17.688 21.656 6.754 1 96.19 233 ALA A N 1
ATOM 1817 C CA . ALA A 1 233 ? -18.812 22.281 6.062 1 96.19 233 ALA A CA 1
ATOM 1818 C C . ALA A 1 233 ? -19.531 21.266 5.176 1 96.19 233 ALA A C 1
ATOM 1820 O O . ALA A 1 233 ? -20.703 21.438 4.852 1 96.19 233 ALA A O 1
ATOM 1821 N N . GLU A 1 234 ? -18.859 20.188 4.828 1 96.5 234 GLU A N 1
ATOM 1822 C CA . GLU A 1 234 ? -19.406 19.188 3.906 1 96.5 234 GLU A CA 1
ATOM 1823 C C . GLU A 1 234 ? -20.359 18.234 4.625 1 96.5 234 GLU A C 1
ATOM 1825 O O . GLU A 1 234 ? -21.141 17.531 3.986 1 96.5 234 GLU A O 1
ATOM 1830 N N . VAL A 1 235 ? -20.297 18.203 5.98 1 97.19 235 VAL A N 1
ATOM 1831 C CA . VAL A 1 235 ? -21.031 17.125 6.625 1 97.19 235 VAL A CA 1
ATOM 1832 C C . VAL A 1 235 ? -21.812 17.672 7.816 1 97.19 235 VAL A C 1
ATOM 1834 O O . VAL A 1 235 ? -22.797 17.062 8.25 1 97.19 235 VAL A O 1
ATOM 1837 N N . ALA A 1 236 ? -21.422 18.719 8.484 1 91.5 236 ALA A N 1
ATOM 1838 C CA . ALA A 1 236 ? -21.969 19.188 9.758 1 91.5 236 ALA A CA 1
ATOM 1839 C C . ALA A 1 236 ? -23.312 19.891 9.555 1 91.5 236 ALA A C 1
ATOM 1841 O O . ALA A 1 236 ? -23.531 20.5 8.508 1 91.5 236 ALA A O 1
ATOM 1842 N N . PRO A 1 237 ? -24.156 19.859 10.406 1 95.25 237 PRO A N 1
ATOM 1843 C CA . PRO A 1 237 ? -24.016 19.172 11.695 1 95.25 237 PRO A CA 1
ATOM 1844 C C . PRO A 1 237 ? -24.391 17.703 11.625 1 95.25 237 PRO A C 1
ATOM 1846 O O . PRO A 1 237 ? -25.281 17.312 10.867 1 95.25 237 PRO A O 1
ATOM 1849 N N . LEU A 1 238 ? -23.672 16.969 12.328 1 97.5 238 LEU A N 1
ATOM 1850 C CA . LEU A 1 238 ? -24.016 15.57 12.539 1 97.5 238 LEU A CA 1
ATOM 1851 C C . LEU A 1 238 ? -24.812 15.391 13.828 1 97.5 238 LEU A C 1
ATOM 1853 O O . LEU A 1 238 ? -24.484 15.992 14.859 1 97.5 238 LEU A O 1
ATOM 1857 N N . ARG A 1 239 ? -25.844 14.578 13.742 1 97.56 239 ARG A N 1
ATOM 1858 C CA . ARG A 1 239 ? -26.766 14.516 14.867 1 97.56 239 ARG A CA 1
ATOM 1859 C C . ARG A 1 239 ? -26.688 13.172 15.578 1 97.56 239 ARG A C 1
ATOM 1861 O O . ARG A 1 239 ? -26.938 13.078 16.781 1 97.56 239 ARG A O 1
ATOM 1868 N N . ALA A 1 240 ? -26.406 12.211 14.836 1 98.25 240 ALA A N 1
ATOM 1869 C CA . ALA A 1 240 ? -26.422 10.875 15.414 1 98.25 240 ALA A CA 1
ATOM 1870 C C . ALA A 1 240 ? -25.047 10.219 15.344 1 98.25 240 ALA A C 1
ATOM 1872 O O . ALA A 1 240 ? -24.766 9.25 16.062 1 98.25 240 ALA A O 1
ATOM 1873 N N . VAL A 1 241 ? -24.219 10.719 14.523 1 98.56 241 VAL A N 1
ATOM 1874 C CA . VAL A 1 241 ? -22.859 10.227 14.398 1 98.56 241 VAL A CA 1
ATOM 1875 C C . VAL A 1 241 ? -21.938 11.055 15.297 1 98.56 241 VAL A C 1
ATOM 1877 O O . VAL A 1 241 ? -21.938 12.289 15.242 1 98.56 241 VAL A O 1
ATOM 1880 N N . ARG A 1 242 ? -21.219 10.367 16.141 1 98.56 242 ARG A N 1
ATOM 1881 C CA . ARG A 1 242 ? -20.156 10.992 16.922 1 98.56 242 ARG A CA 1
ATOM 1882 C C . ARG A 1 242 ? -18.812 10.883 16.219 1 98.56 242 ARG A C 1
ATOM 1884 O O . ARG A 1 242 ? -18.141 9.844 16.281 1 98.56 242 ARG A O 1
ATOM 1891 N N . LEU A 1 243 ? -18.406 11.969 15.609 1 98.75 243 LEU A N 1
ATOM 1892 C CA . LEU A 1 243 ? -17.203 11.953 14.805 1 98.75 243 LEU A CA 1
ATOM 1893 C C . LEU A 1 243 ? -15.992 12.406 15.625 1 98.75 243 LEU A C 1
ATOM 1895 O O . LEU A 1 243 ? -15.977 13.516 16.156 1 98.75 243 LEU A O 1
ATOM 1899 N N . LEU A 1 244 ? -15.031 11.562 15.758 1 98.75 244 LEU A N 1
ATOM 1900 C CA . LEU A 1 244 ? -13.781 11.859 16.453 1 98.75 244 LEU A CA 1
ATOM 1901 C C . LEU A 1 244 ? -12.609 11.906 15.484 1 98.75 244 LEU A C 1
ATOM 1903 O O . LEU A 1 244 ? -12.586 11.156 14.508 1 98.75 244 LEU A O 1
ATOM 1907 N N . SER A 1 245 ? -11.703 12.742 15.789 1 98.31 245 SER A N 1
ATOM 1908 C CA . SER A 1 245 ? -10.469 12.875 15.023 1 98.31 245 SER A CA 1
ATOM 1909 C C . SER A 1 245 ? -9.258 13.023 15.945 1 98.31 245 SER A C 1
ATOM 1911 O O . SER A 1 245 ? -9.414 13.164 17.156 1 98.31 245 SER A O 1
ATOM 1913 N N . CYS A 1 246 ? -8.109 12.859 15.344 1 97.81 246 CYS A N 1
ATOM 1914 C CA . CYS A 1 246 ? -6.852 12.969 16.078 1 97.81 246 CYS A CA 1
ATOM 1915 C C . CYS A 1 246 ? -5.793 13.664 15.227 1 97.81 246 CYS A C 1
ATOM 1917 O O . CYS A 1 246 ? -5.688 13.414 14.023 1 97.81 246 CYS A O 1
ATOM 1919 N N . GLY A 1 247 ? -5.051 14.547 15.812 1 94.5 247 GLY A N 1
ATOM 1920 C CA . GLY A 1 247 ? -3.977 15.234 15.109 1 94.5 247 GLY A CA 1
ATOM 1921 C C . GLY A 1 247 ? -3.24 16.234 15.977 1 94.5 247 GLY A C 1
ATOM 1922 O O . GLY A 1 247 ? -3.572 16.406 17.156 1 94.5 247 GLY A O 1
ATOM 1923 N N . PRO A 1 248 ? -2.318 16.875 15.367 1 93.69 248 PRO A N 1
ATOM 1924 C CA . PRO A 1 248 ? -1.463 17.781 16.156 1 93.69 248 PRO A CA 1
ATOM 1925 C C . PRO A 1 248 ? -2.098 19.141 16.375 1 93.69 248 PRO A C 1
ATOM 1927 O O . PRO A 1 248 ? -1.552 19.969 17.109 1 93.69 248 PRO A O 1
ATOM 1930 N N . PHE A 1 249 ? -3.232 19.359 15.742 1 93.94 249 PHE A N 1
ATOM 1931 C CA . PHE A 1 249 ? -3.811 20.688 15.883 1 93.94 249 PHE A CA 1
ATOM 1932 C C . PHE A 1 249 ? -5.312 20.656 15.617 1 93.94 249 PHE A C 1
ATOM 1934 O O . PHE A 1 249 ? -5.777 19.953 14.719 1 93.94 249 PHE A O 1
ATOM 1941 N N . PHE A 1 250 ? -5.996 21.391 16.375 1 95.5 250 PHE A N 1
ATOM 1942 C CA . PHE A 1 250 ? -7.371 21.828 16.172 1 95.5 250 PHE A CA 1
ATOM 1943 C C . PHE A 1 250 ? -7.523 23.312 16.516 1 95.5 250 PHE A C 1
ATOM 1945 O O . PHE A 1 250 ? -6.734 23.859 17.281 1 95.5 250 PHE A O 1
ATOM 1952 N N . GLU A 1 251 ? -8.461 23.922 15.977 1 94.5 251 GLU A N 1
ATOM 1953 C CA . GLU A 1 251 ? -8.641 25.344 16.203 1 94.5 251 GLU A CA 1
ATOM 1954 C C . GLU A 1 251 ? -8.719 25.656 17.703 1 94.5 251 GLU A C 1
ATOM 1956 O O . GLU A 1 251 ? -8.172 26.672 18.156 1 94.5 251 GLU A O 1
ATOM 1961 N N . SER A 1 252 ? -9.32 24.844 18.438 1 92.25 252 SER A N 1
ATOM 1962 C CA . SER A 1 252 ? -9.578 25.078 19.859 1 92.25 252 SER A CA 1
ATOM 1963 C C . SER A 1 252 ? -8.289 25 20.672 1 92.25 252 SER A C 1
ATOM 1965 O O . SER A 1 252 ? -8.25 25.438 21.828 1 92.25 252 SER A O 1
ATOM 1967 N N . VAL A 1 253 ? -7.262 24.484 20.141 1 92.12 253 VAL A N 1
ATOM 1968 C CA . VAL A 1 253 ? -6.016 24.266 20.875 1 92.12 253 VAL A CA 1
ATOM 1969 C C . VAL A 1 253 ? -5.238 25.578 20.969 1 92.12 253 VAL A C 1
ATOM 1971 O O . VAL A 1 253 ? -4.457 25.781 21.891 1 92.12 253 VAL A O 1
ATOM 1974 N N . ASP A 1 254 ? -5.406 26.453 20 1 91.56 254 ASP A N 1
ATOM 1975 C CA . ASP A 1 254 ? -4.668 27.719 19.969 1 91.56 254 ASP A CA 1
ATOM 1976 C C . ASP A 1 254 ? -5.531 28.844 19.391 1 91.56 254 ASP A C 1
ATOM 1978 O O . ASP A 1 254 ? -5.301 29.297 18.266 1 91.56 254 ASP A O 1
ATOM 1982 N N . LEU A 1 255 ? -6.34 29.359 20.219 1 90.38 255 LEU A N 1
ATOM 1983 C CA . LEU A 1 255 ? -7.285 30.391 19.812 1 90.38 255 LEU A CA 1
ATOM 1984 C C . LEU A 1 255 ? -6.559 31.688 19.469 1 90.38 255 LEU A C 1
ATOM 1986 O O . LEU A 1 255 ? -6.996 32.438 18.578 1 90.38 255 LEU A O 1
ATOM 1990 N N . ASP A 1 256 ? -5.461 31.938 20.094 1 91.62 256 ASP A N 1
ATOM 1991 C CA . ASP A 1 256 ? -4.688 33.125 19.812 1 91.62 256 ASP A CA 1
ATOM 1992 C C . ASP A 1 256 ? -4.109 33.094 18.406 1 91.62 256 ASP A C 1
ATOM 1994 O O . ASP A 1 256 ? -4.168 34.094 17.688 1 91.62 256 ASP A O 1
ATOM 1998 N N . PHE A 1 257 ? -3.572 32.031 18.031 1 92.44 257 PHE A N 1
ATOM 1999 C CA . PHE A 1 257 ? -3.053 31.891 16.688 1 92.44 257 PHE A CA 1
ATOM 2000 C C . PHE A 1 257 ? -4.16 32.094 15.648 1 92.44 257 PHE A C 1
ATOM 2002 O O . PHE A 1 257 ? -3.971 32.781 14.656 1 92.44 257 PHE A O 1
ATOM 2009 N N . CYS A 1 258 ? -5.289 31.453 15.883 1 94 258 CYS A N 1
ATOM 2010 C CA . CYS A 1 258 ? -6.418 31.547 14.969 1 94 258 CYS A CA 1
ATOM 2011 C C . CYS A 1 258 ? -6.875 33 14.812 1 94 258 CYS A C 1
ATOM 2013 O O . CYS A 1 258 ? -7.109 33.469 13.703 1 94 258 CYS A O 1
ATOM 2015 N N . ALA A 1 259 ? -6.91 33.688 15.93 1 94.19 259 ALA A N 1
ATOM 2016 C CA . ALA A 1 259 ? -7.34 35.094 15.914 1 94.19 259 ALA A CA 1
ATOM 2017 C C . ALA A 1 259 ? -6.363 35.938 15.125 1 94.19 259 ALA A C 1
ATOM 2019 O O . ALA A 1 259 ? -6.777 36.844 14.367 1 94.19 259 ALA A O 1
ATOM 2020 N N . ARG A 1 260 ? -5.16 35.719 15.289 1 93.62 260 ARG A N 1
ATOM 2021 C CA . ARG A 1 260 ? -4.141 36.469 14.562 1 93.62 260 ARG A CA 1
ATOM 2022 C C . ARG A 1 260 ? -4.242 36.219 13.055 1 93.62 260 ARG A C 1
ATOM 2024 O O . ARG A 1 260 ? -4.141 37.156 12.258 1 93.62 260 ARG A O 1
ATOM 2031 N N . GLN A 1 261 ? -4.398 34.969 12.703 1 94.19 261 GLN A N 1
ATOM 2032 C CA . GLN A 1 261 ? -4.523 34.656 11.289 1 94.19 261 GLN A CA 1
ATOM 2033 C C . GLN A 1 261 ? -5.77 35.281 10.688 1 94.19 261 GLN A C 1
ATOM 2035 O O . GLN A 1 261 ? -5.746 35.75 9.539 1 94.19 261 GLN A O 1
ATOM 2040 N N . HIS A 1 262 ? -6.828 35.312 11.453 1 94.75 262 HIS A N 1
ATOM 2041 C CA . HIS A 1 262 ? -8.07 35.938 10.992 1 94.75 262 HIS A CA 1
ATOM 2042 C C . HIS A 1 262 ? -7.898 37.438 10.797 1 94.75 262 HIS A C 1
ATOM 2044 O O . HIS A 1 262 ? -8.398 38 9.828 1 94.75 262 HIS A O 1
ATOM 2050 N N . LEU A 1 263 ? -7.262 38 11.719 1 94.25 263 LEU A N 1
ATOM 2051 C CA . LEU A 1 263 ? -7.035 39.438 11.648 1 94.25 263 LEU A CA 1
ATOM 2052 C C . LEU A 1 263 ? -6.188 39.812 10.43 1 94.25 263 LEU A C 1
ATOM 2054 O O . LEU A 1 263 ? -6.473 40.781 9.734 1 94.25 263 LEU A O 1
ATOM 2058 N N . GLN A 1 264 ? -5.246 39 10.188 1 93.19 264 GLN A N 1
ATOM 2059 C CA . GLN A 1 264 ? -4.266 39.312 9.156 1 93.19 264 GLN A CA 1
ATOM 2060 C C . GLN A 1 264 ? -4.781 38.938 7.773 1 93.19 264 GLN A C 1
ATOM 2062 O O . GLN A 1 264 ? -4.492 39.625 6.785 1 93.19 264 GLN A O 1
ATOM 2067 N N . HIS A 1 265 ? -5.512 37.844 7.668 1 92.94 265 HIS A N 1
ATOM 2068 C CA . HIS A 1 265 ? -5.77 37.25 6.348 1 92.94 265 HIS A CA 1
ATOM 2069 C C . HIS A 1 265 ? -7.266 37.094 6.098 1 92.94 265 HIS A C 1
ATOM 2071 O O . HIS A 1 265 ? -7.68 36.688 5.012 1 92.94 265 HIS A O 1
ATOM 2077 N N . GLY A 1 266 ? -8.102 37.406 7.035 1 90.88 266 GLY A N 1
ATOM 2078 C CA . GLY A 1 266 ? -9.539 37.188 6.926 1 90.88 266 GLY A CA 1
ATOM 2079 C C . GLY A 1 266 ? -10.016 35.906 7.574 1 90.88 266 GLY A C 1
ATOM 2080 O O . GLY A 1 266 ? -9.219 35 7.848 1 90.88 266 GLY A O 1
ATOM 2081 N N . ALA A 1 267 ? -11.328 35.875 7.758 1 89.75 267 ALA A N 1
ATOM 2082 C CA . ALA A 1 267 ? -11.938 34.75 8.43 1 89.75 267 ALA A CA 1
ATOM 2083 C C . ALA A 1 267 ? -11.852 33.469 7.562 1 89.75 267 ALA A C 1
ATOM 2085 O O . ALA A 1 267 ? -12.227 33.5 6.387 1 89.75 267 ALA A O 1
ATOM 2086 N N . GLN A 1 268 ? -11.234 32.438 8.172 1 92.38 268 GLN A N 1
ATOM 2087 C CA . GLN A 1 268 ? -11.102 31.141 7.516 1 92.38 268 GLN A CA 1
ATOM 2088 C C . GLN A 1 268 ? -10.953 30.016 8.539 1 92.38 268 GLN A C 1
ATOM 2090 O O . GLN A 1 268 ? -10.609 30.266 9.695 1 92.38 268 GLN A O 1
ATOM 2095 N N . ARG A 1 269 ? -11.273 28.828 8.133 1 93.56 269 ARG A N 1
ATOM 2096 C CA . ARG A 1 269 ? -11.031 27.688 9.008 1 93.56 269 ARG A CA 1
ATOM 2097 C C . ARG A 1 269 ? -9.547 27.359 9.062 1 93.56 269 ARG A C 1
ATOM 2099 O O . ARG A 1 269 ? -8.875 27.328 8.031 1 93.56 269 ARG A O 1
ATOM 2106 N N . ILE A 1 270 ? -9.078 27.203 10.242 1 95.62 270 ILE A N 1
ATOM 2107 C CA . ILE A 1 270 ? -7.684 26.828 10.453 1 95.62 270 ILE A CA 1
ATOM 2108 C C . ILE A 1 270 ? -7.609 25.344 10.844 1 95.62 270 ILE A C 1
ATOM 2110 O O . ILE A 1 270 ? -7.766 25 12.016 1 95.62 270 ILE A O 1
ATOM 2114 N N . SER A 1 271 ? -7.305 24.531 9.875 1 94.56 271 SER A N 1
ATOM 2115 C CA . SER A 1 271 ? -7.277 23.078 10.078 1 94.56 271 SER A CA 1
ATOM 2116 C C . SER A 1 271 ? -5.852 22.578 10.258 1 94.56 271 SER A C 1
ATOM 2118 O O . SER A 1 271 ? -4.895 23.344 10.125 1 94.56 271 SER A O 1
ATOM 2120 N N . HIS A 1 272 ? -5.82 21.297 10.617 1 92.56 272 HIS A N 1
ATOM 2121 C CA . HIS A 1 272 ? -4.531 20.609 10.648 1 92.56 272 HIS A CA 1
ATOM 2122 C C . HIS A 1 272 ? -3.803 20.734 9.32 1 92.56 272 HIS A C 1
ATOM 2124 O O . HIS A 1 272 ? -2.572 20.828 9.281 1 92.56 272 HIS A O 1
ATOM 2130 N N . TYR A 1 273 ? -4.488 20.781 8.25 1 96.44 273 TYR A N 1
ATOM 2131 C CA . TYR A 1 273 ? -3.898 20.922 6.918 1 96.44 273 TYR A CA 1
ATOM 2132 C C . TYR A 1 273 ? -3.389 22.344 6.691 1 96.44 273 TYR A C 1
ATOM 2134 O O . TYR A 1 273 ? -2.312 22.531 6.125 1 96.44 273 TYR A O 1
ATOM 2142 N N . TYR A 1 274 ? -4.148 23.328 7.184 1 96.44 274 TYR A N 1
ATOM 2143 C CA . TYR A 1 274 ? -3.684 24.703 7.172 1 96.44 274 TYR A CA 1
ATOM 2144 C C . TYR A 1 274 ? -2.359 24.844 7.914 1 96.44 274 TYR A C 1
ATOM 2146 O O . TYR A 1 274 ? -1.394 25.391 7.375 1 96.44 274 TYR A O 1
ATOM 2154 N N . ILE A 1 275 ? -2.318 24.312 9.086 1 94.56 275 ILE A N 1
ATOM 2155 C CA . ILE A 1 275 ? -1.131 24.406 9.93 1 94.56 275 ILE A CA 1
ATOM 2156 C C . ILE A 1 275 ? 0.022 23.641 9.289 1 94.56 275 ILE A C 1
ATOM 2158 O O . ILE A 1 275 ? 1.181 24.047 9.383 1 94.56 275 ILE A O 1
ATOM 2162 N N . GLY A 1 276 ? -0.35 22.516 8.664 1 94.5 276 GLY A N 1
ATOM 2163 C CA . GLY A 1 276 ? 0.674 21.734 7.977 1 94.5 276 GLY A CA 1
ATOM 2164 C C . GLY A 1 276 ? 1.41 22.531 6.918 1 94.5 276 GLY A C 1
ATOM 2165 O O . GLY A 1 276 ? 2.641 22.5 6.852 1 94.5 276 GLY A O 1
ATOM 2166 N N . GLY A 1 277 ? 0.648 23.25 6.082 1 96.38 277 GLY A N 1
ATOM 2167 C CA . GLY A 1 277 ? 1.261 24.109 5.082 1 96.38 277 GLY A CA 1
ATOM 2168 C C . GLY A 1 277 ? 2.033 25.266 5.684 1 96.38 277 GLY A C 1
ATOM 2169 O O . GLY A 1 277 ? 3.16 25.562 5.273 1 96.38 277 GLY A O 1
ATOM 2170 N N . TRP A 1 278 ? 1.438 25.906 6.664 1 95.56 278 TRP A N 1
ATOM 2171 C CA . TRP A 1 278 ? 2.023 27.062 7.332 1 95.56 278 TRP A CA 1
ATOM 2172 C C . TRP A 1 278 ? 3.346 26.688 8 1 95.56 278 TRP A C 1
ATOM 2174 O O . TRP A 1 278 ? 4.355 27.375 7.805 1 95.56 278 TRP A O 1
ATOM 2184 N N . ARG A 1 279 ? 3.35 25.609 8.664 1 93.56 279 ARG A N 1
ATOM 2185 C CA . ARG A 1 279 ? 4.523 25.156 9.398 1 93.56 279 ARG A CA 1
ATOM 2186 C C . ARG A 1 279 ? 5.637 24.719 8.445 1 93.56 279 ARG A C 1
ATOM 2188 O O . ARG A 1 279 ? 6.812 25 8.695 1 93.56 279 ARG A O 1
ATOM 2195 N N . ALA A 1 280 ? 5.262 24.031 7.445 1 96.25 280 ALA A N 1
ATOM 2196 C CA . ALA A 1 280 ? 6.258 23.562 6.488 1 96.25 280 ALA A CA 1
ATOM 2197 C C . ALA A 1 280 ? 7.059 24.719 5.91 1 96.25 280 ALA A C 1
ATOM 2199 O O . ALA A 1 280 ? 8.289 24.688 5.887 1 96.25 280 ALA A O 1
ATOM 2200 N N . VAL A 1 281 ? 6.398 25.766 5.496 1 96.81 281 VAL A N 1
ATOM 2201 C CA . VAL A 1 281 ? 7.055 26.922 4.891 1 96.81 281 VAL A CA 1
ATOM 2202 C C . VAL A 1 281 ? 7.891 27.641 5.938 1 96.81 281 VAL A C 1
ATOM 2204 O O . VAL A 1 281 ? 9.008 28.078 5.656 1 96.81 281 VAL A O 1
ATOM 2207 N N . ARG A 1 282 ? 7.418 27.75 7.098 1 94.69 282 ARG A N 1
ATOM 2208 C CA . ARG A 1 282 ? 8.133 28.453 8.164 1 94.69 282 ARG A CA 1
ATOM 2209 C C . ARG A 1 282 ? 9.398 27.703 8.555 1 94.69 282 ARG A C 1
ATOM 2211 O O . ARG A 1 282 ? 10.461 28.312 8.727 1 94.69 282 ARG A O 1
ATOM 2218 N N . LEU A 1 283 ? 9.227 26.359 8.75 1 94.81 283 LEU A N 1
ATOM 2219 C CA . LEU A 1 283 ? 10.391 25.547 9.094 1 94.81 283 LEU A CA 1
ATOM 2220 C C . LEU A 1 283 ? 11.453 25.625 8 1 94.81 283 LEU A C 1
ATOM 2222 O O . LEU A 1 283 ? 12.648 25.719 8.289 1 94.81 283 LEU A O 1
ATOM 2226 N N . PHE A 1 284 ? 10.992 25.625 6.801 1 97.06 284 PHE A N 1
ATOM 2227 C CA . PHE A 1 284 ? 11.914 25.766 5.676 1 97.06 284 PHE A CA 1
ATOM 2228 C C . PHE A 1 284 ? 12.641 27.109 5.742 1 97.06 284 PHE A C 1
ATOM 2230 O O . PHE A 1 284 ? 13.867 27.156 5.641 1 97.06 284 PHE A O 1
ATOM 2237 N N . ALA A 1 285 ? 11.938 28.219 5.895 1 96.56 285 ALA A N 1
ATOM 2238 C CA . ALA A 1 285 ? 12.523 29.547 5.902 1 96.56 285 ALA A CA 1
ATOM 2239 C C . ALA A 1 285 ? 13.555 29.703 7.02 1 96.56 285 ALA A C 1
ATOM 2241 O O . ALA A 1 285 ? 14.633 30.25 6.809 1 96.56 285 ALA A O 1
ATOM 2242 N N . ASN A 1 286 ? 13.18 29.219 8.164 1 95.06 286 ASN A N 1
ATOM 2243 C CA . ASN A 1 286 ? 14.117 29.25 9.281 1 95.06 286 ASN A CA 1
ATOM 2244 C C . ASN A 1 286 ? 15.383 28.469 8.977 1 95.06 286 ASN A C 1
ATOM 2246 O O . ASN A 1 286 ? 16.484 28.922 9.273 1 95.06 286 ASN A O 1
ATOM 2250 N N . SER A 1 287 ? 15.18 27.297 8.375 1 96.56 287 SER A N 1
ATOM 2251 C CA . SER A 1 287 ? 16.312 26.453 8.039 1 96.56 287 SER A CA 1
ATOM 2252 C C . SER A 1 287 ? 17.172 27.078 6.953 1 96.56 287 SER A C 1
ATOM 2254 O O . SER A 1 287 ? 18.406 27 7.004 1 96.56 287 SER A O 1
ATOM 2256 N N . LEU A 1 288 ? 16.516 27.656 6.02 1 97.25 288 LEU A N 1
ATOM 2257 C CA . LEU A 1 288 ? 17.203 28.344 4.938 1 97.25 288 LEU A CA 1
ATOM 2258 C C . LEU A 1 288 ? 18.062 29.5 5.48 1 97.25 288 LEU A C 1
ATOM 2260 O O . LEU A 1 288 ? 19.203 29.656 5.078 1 97.25 288 LEU A O 1
ATOM 2264 N N . ARG A 1 289 ? 17.5 30.25 6.32 1 96.31 289 ARG A N 1
ATOM 2265 C CA . ARG A 1 289 ? 18.219 31.359 6.93 1 96.31 289 ARG A CA 1
ATOM 2266 C C . ARG A 1 289 ? 19.469 30.875 7.66 1 96.31 289 ARG A C 1
ATOM 2268 O O . ARG A 1 289 ? 20.531 31.469 7.52 1 96.31 289 ARG A O 1
ATOM 2275 N N . GLU A 1 290 ? 19.312 29.844 8.383 1 95.38 290 GLU A N 1
ATOM 2276 C CA . GLU A 1 290 ? 20.438 29.297 9.141 1 95.38 290 GLU A CA 1
ATOM 2277 C C . GLU A 1 290 ? 21.469 28.672 8.211 1 95.38 290 GLU A C 1
ATOM 2279 O O . GLU A 1 290 ? 22.672 28.828 8.422 1 95.38 290 GLU A O 1
ATOM 2284 N N . ALA A 1 291 ? 21.031 27.984 7.184 1 96.81 291 ALA A N 1
ATOM 2285 C CA . ALA A 1 291 ? 21.922 27.25 6.273 1 96.81 291 ALA A CA 1
ATOM 2286 C C . ALA A 1 291 ? 22.672 28.219 5.367 1 96.81 291 ALA A C 1
ATOM 2288 O O . ALA A 1 291 ? 23.797 27.922 4.941 1 96.81 291 ALA A O 1
ATOM 2289 N N . GLY A 1 292 ? 22.094 29.266 4.891 1 96.19 292 GLY A N 1
ATOM 2290 C CA . GLY A 1 292 ? 22.703 30.25 4.012 1 96.19 292 GLY A CA 1
ATOM 2291 C C . GLY A 1 292 ? 22.594 29.875 2.543 1 96.19 292 GLY A C 1
ATOM 2292 O O . GLY A 1 292 ? 23.031 30.641 1.674 1 96.19 292 GLY A O 1
ATOM 2293 N N . ASN A 1 293 ? 22.062 28.719 2.283 1 95.62 293 ASN A N 1
ATOM 2294 C CA . ASN A 1 293 ? 21.781 28.281 0.916 1 95.62 293 ASN A CA 1
ATOM 2295 C C . ASN A 1 293 ? 20.625 27.297 0.862 1 95.62 293 ASN A C 1
ATOM 2297 O O . ASN A 1 293 ? 20.203 26.75 1.893 1 95.62 293 ASN A O 1
ATOM 2301 N N . SER A 1 294 ? 20.141 27.094 -0.375 1 96.69 294 SER A N 1
ATOM 2302 C CA . SER A 1 294 ? 18.922 26.312 -0.508 1 96.69 294 SER A CA 1
ATOM 2303 C C . SER A 1 294 ? 19.219 24.859 -0.867 1 96.69 294 SER A C 1
ATOM 2305 O O . SER A 1 294 ? 18.344 24.125 -1.323 1 96.69 294 SER A O 1
ATOM 2307 N N . GLU A 1 295 ? 20.453 24.438 -0.723 1 97.5 295 GLU A N 1
ATOM 2308 C CA . GLU A 1 295 ? 20.766 23.047 -0.954 1 97.5 295 GLU A CA 1
ATOM 2309 C C . GLU A 1 295 ? 20.047 22.141 0.038 1 97.5 295 GLU A C 1
ATOM 2311 O O . GLU A 1 295 ? 20.078 22.375 1.247 1 97.5 295 GLU A O 1
ATOM 2316 N N . PRO A 1 296 ? 19.375 21.094 -0.452 1 98.06 296 PRO A N 1
ATOM 2317 C CA . PRO A 1 296 ? 18.562 20.25 0.425 1 98.06 296 PRO A CA 1
ATOM 2318 C C . PRO A 1 296 ? 19.344 19.719 1.631 1 98.06 296 PRO A C 1
ATOM 2320 O O . PRO A 1 296 ? 18.844 19.766 2.758 1 98.06 296 PRO A O 1
ATOM 2323 N N . GLY A 1 297 ? 20.531 19.281 1.416 1 97.75 297 GLY A N 1
ATOM 2324 C CA . GLY A 1 297 ? 21.344 18.766 2.514 1 97.75 297 GLY A CA 1
ATOM 2325 C C . GLY A 1 297 ? 21.609 19.812 3.584 1 97.75 297 GLY A C 1
ATOM 2326 O O . GLY A 1 297 ? 21.547 19.516 4.777 1 97.75 297 GLY A O 1
ATOM 2327 N N . ALA A 1 298 ? 21.953 21.031 3.166 1 98.06 298 ALA A N 1
ATOM 2328 C CA . ALA A 1 298 ? 22.234 22.125 4.094 1 98.06 298 ALA A CA 1
ATOM 2329 C C . ALA A 1 298 ? 20.984 22.516 4.867 1 98.06 298 ALA A C 1
ATOM 2331 O O . ALA A 1 298 ? 21.047 22.766 6.074 1 98.06 298 ALA A O 1
ATOM 2332 N N . VAL A 1 299 ? 19.891 22.609 4.168 1 98.06 299 VAL A N 1
ATOM 2333 C CA . VAL A 1 299 ? 18.625 22.984 4.785 1 98.06 299 VAL A CA 1
ATOM 2334 C C . VAL A 1 299 ? 18.219 21.922 5.809 1 98.06 299 VAL A C 1
ATOM 2336 O O . VAL A 1 299 ? 17.766 22.266 6.906 1 98.06 299 VAL A O 1
ATOM 2339 N N . LEU A 1 300 ? 18.391 20.656 5.488 1 97.62 300 LEU A N 1
ATOM 2340 C CA . LEU A 1 300 ? 18.031 19.562 6.395 1 97.62 300 LEU A CA 1
ATOM 2341 C C . LEU A 1 300 ? 18.906 19.609 7.648 1 97.62 300 LEU A C 1
ATOM 2343 O O . LEU A 1 300 ? 18.406 19.391 8.758 1 97.62 300 LEU A O 1
ATOM 2347 N N . ALA A 1 301 ? 20.188 19.844 7.457 1 97.25 301 ALA A N 1
ATOM 2348 C CA . ALA A 1 301 ? 21.094 19.938 8.594 1 97.25 301 ALA A CA 1
ATOM 2349 C C . ALA A 1 301 ? 20.672 21.047 9.555 1 97.25 301 ALA A C 1
ATOM 2351 O O . ALA A 1 301 ? 20.688 20.859 10.773 1 97.25 301 ALA A O 1
ATOM 2352 N N . ALA A 1 302 ? 20.328 22.141 9.008 1 96.94 302 ALA A N 1
ATOM 2353 C CA . ALA A 1 302 ? 19.844 23.266 9.82 1 96.94 302 ALA A CA 1
ATOM 2354 C C . ALA A 1 302 ? 18.531 22.922 10.508 1 96.94 302 ALA A C 1
ATOM 2356 O O . ALA A 1 302 ? 18.328 23.281 11.672 1 96.94 302 ALA A O 1
ATOM 2357 N N . LEU A 1 303 ? 17.625 22.234 9.758 1 96.19 303 LEU A N 1
ATOM 2358 C CA . LEU A 1 303 ? 16.328 21.844 10.289 1 96.19 303 LEU A CA 1
ATOM 2359 C C . LEU A 1 303 ? 16.484 20.969 11.523 1 96.19 303 LEU A C 1
ATOM 2361 O O . LEU A 1 303 ? 15.789 21.172 12.523 1 96.19 303 LEU A O 1
ATOM 2365 N N . HIS A 1 304 ? 17.422 20.094 11.508 1 95.5 304 HIS A N 1
ATOM 2366 C CA . HIS A 1 304 ? 17.625 19.125 12.578 1 95.5 304 HIS A CA 1
ATOM 2367 C C . HIS A 1 304 ? 18.156 19.797 13.836 1 95.5 304 HIS A C 1
ATOM 2369 O O . HIS A 1 304 ? 18.062 19.25 14.93 1 95.5 304 HIS A O 1
ATOM 2375 N N . ARG A 1 305 ? 18.609 20.969 13.703 1 93.06 305 ARG A N 1
ATOM 2376 C CA . ARG A 1 305 ? 19.156 21.703 14.836 1 93.06 305 ARG A CA 1
ATOM 2377 C C . ARG A 1 305 ? 18.109 22.609 15.469 1 93.06 305 ARG A C 1
ATOM 2379 O O . ARG A 1 305 ? 18.328 23.172 16.547 1 93.06 305 ARG A O 1
ATOM 2386 N N . GLN A 1 306 ? 17.141 22.766 14.711 1 87.31 306 GLN A N 1
ATOM 2387 C CA . GLN A 1 306 ? 16.094 23.641 15.234 1 87.31 306 GLN A CA 1
ATOM 2388 C C . GLN A 1 306 ? 15.32 22.969 16.359 1 87.31 306 GLN A C 1
ATOM 2390 O O . GLN A 1 306 ? 14.984 21.781 16.281 1 87.31 306 GLN A O 1
ATOM 2395 N N . HIS A 1 307 ? 15.492 23.781 17.547 1 76.81 307 HIS A N 1
ATOM 2396 C CA . HIS A 1 307 ? 14.75 23.328 18.719 1 76.81 307 HIS A CA 1
ATOM 2397 C C . HIS A 1 307 ? 13.68 24.344 19.125 1 76.81 307 HIS A C 1
ATOM 2399 O O . HIS A 1 307 ? 13.875 25.547 18.953 1 76.81 307 HIS A O 1
ATOM 2405 N N . ASP A 1 308 ? 12.414 23.984 19.312 1 62.81 308 ASP A N 1
ATOM 2406 C CA . ASP A 1 308 ? 11.352 24.828 19.859 1 62.81 308 ASP A CA 1
ATOM 2407 C C . ASP A 1 308 ? 10.703 25.672 18.766 1 62.81 308 ASP A C 1
ATOM 2409 O O . ASP A 1 308 ? 10.688 26.906 18.844 1 62.81 308 ASP A O 1
ATOM 2413 N N . VAL A 1 309 ? 10.531 24.984 17.812 1 53.78 309 VAL A N 1
ATOM 2414 C CA . VAL A 1 309 ? 9.875 25.766 16.766 1 53.78 309 VAL A CA 1
ATOM 2415 C C . VAL A 1 309 ? 8.547 26.312 17.297 1 53.78 309 VAL A C 1
ATOM 2417 O O . VAL A 1 309 ? 7.781 25.594 17.938 1 53.78 309 VAL A O 1
ATOM 2420 N N . ASP A 1 310 ? 8.547 27.562 17.719 1 51.28 310 ASP A N 1
ATOM 2421 C CA . ASP A 1 310 ? 7.383 28.328 18.172 1 51.28 310 ASP A CA 1
ATOM 2422 C C . ASP A 1 310 ? 6.152 27.984 17.328 1 51.28 310 ASP A C 1
ATOM 2424 O O . ASP A 1 310 ? 5.297 28.844 17.094 1 51.28 310 ASP A O 1
ATOM 2428 N N . SER A 1 311 ? 6.137 26.891 16.766 1 55.91 311 SER A N 1
ATOM 2429 C CA . SER A 1 311 ? 4.941 26.656 15.961 1 55.91 311 SER A CA 1
ATOM 2430 C C . SER A 1 311 ? 3.945 25.781 16.703 1 55.91 311 SER A C 1
ATOM 2432 O O . SER A 1 311 ? 4.336 24.938 17.516 1 55.91 311 SER A O 1
ATOM 2434 N N . PRO A 1 312 ? 2.723 26.406 16.734 1 59 312 PRO A N 1
ATOM 2435 C CA . PRO A 1 312 ? 1.738 25.469 17.297 1 59 312 PRO A CA 1
ATOM 2436 C C . PRO A 1 312 ? 1.99 24.016 16.859 1 59 312 PRO A C 1
ATOM 2438 O O . PRO A 1 312 ? 1.958 23.719 15.664 1 59 312 PRO A O 1
ATOM 2441 N N . GLY A 1 313 ? 2.6 23.141 17.797 1 56.16 313 GLY A N 1
ATOM 2442 C CA . GLY A 1 313 ? 2.535 21.688 17.672 1 56.16 313 GLY A CA 1
ATOM 2443 C C . GLY A 1 313 ? 3.889 21.047 17.422 1 56.16 313 GLY A C 1
ATOM 2444 O O . GLY A 1 313 ? 4.137 19.922 17.859 1 56.16 313 GLY A O 1
ATOM 2445 N N . ALA A 1 314 ? 4.719 21.547 16.422 1 60.16 314 ALA A N 1
ATOM 2446 C CA . ALA A 1 314 ? 5.891 20.719 16.188 1 60.16 314 ALA A CA 1
ATOM 2447 C C . ALA A 1 314 ? 7.09 21.219 17 1 60.16 314 ALA A C 1
ATOM 2449 O O . ALA A 1 314 ? 7.344 22.422 17.047 1 60.16 314 ALA A O 1
ATOM 2450 N N . ARG A 1 315 ? 7.793 20.328 17.625 1 66.31 315 ARG A N 1
ATOM 2451 C CA . ARG A 1 315 ? 8.914 20.703 18.484 1 66.31 315 ARG A CA 1
ATOM 2452 C C . ARG A 1 315 ? 10.242 20.5 17.781 1 66.31 315 ARG A C 1
ATOM 2454 O O . ARG A 1 315 ? 11.102 21.391 17.766 1 66.31 315 ARG A O 1
ATOM 2461 N N . SER A 1 316 ? 10.352 19.438 17.234 1 88.69 316 SER A N 1
ATOM 2462 C CA . SER A 1 316 ? 11.609 19.078 16.594 1 88.69 316 SER A CA 1
ATOM 2463 C C . SER A 1 316 ? 11.398 18.031 15.492 1 88.69 316 SER A C 1
ATOM 2465 O O . SER A 1 316 ? 10.367 17.359 15.477 1 88.69 316 SER A O 1
ATOM 2467 N N . VAL A 1 317 ? 12.25 18.141 14.484 1 93.81 317 VAL A N 1
ATOM 2468 C CA . VAL A 1 317 ? 12.281 17.109 13.453 1 93.81 317 VAL A CA 1
ATOM 2469 C C . VAL A 1 317 ? 13.461 16.172 13.703 1 93.81 317 VAL A C 1
ATOM 2471 O O . VAL A 1 317 ? 14.602 16.625 13.836 1 93.81 317 VAL A O 1
ATOM 2474 N N . MET A 1 318 ? 13.148 14.922 13.727 1 93.94 318 MET A N 1
ATOM 2475 C CA . MET A 1 318 ? 14.156 13.93 14.078 1 93.94 318 MET A CA 1
ATOM 2476 C C . MET A 1 318 ? 15.133 13.711 12.93 1 93.94 318 MET A C 1
ATOM 2478 O O . MET A 1 318 ? 14.711 13.445 11.797 1 93.94 318 MET A O 1
ATOM 2482 N N . ALA A 1 319 ? 16.422 13.742 13.289 1 93.94 319 ALA A N 1
ATOM 2483 C CA . ALA A 1 319 ? 17.453 13.594 12.266 1 93.94 319 ALA A CA 1
ATOM 2484 C C . ALA A 1 319 ? 17.469 12.172 11.703 1 93.94 319 ALA A C 1
ATOM 2486 O O . ALA A 1 319 ? 17.812 11.961 10.539 1 93.94 319 ALA A O 1
ATOM 2487 N N . ARG A 1 320 ? 17.016 11.289 12.461 1 91.19 320 ARG A N 1
ATOM 2488 C CA . ARG A 1 320 ? 17.125 9.883 12.102 1 91.19 320 ARG A CA 1
ATOM 2489 C C . ARG A 1 320 ? 16.172 9.531 10.961 1 91.19 320 ARG A C 1
ATOM 2491 O O . ARG A 1 320 ? 16.453 8.625 10.172 1 91.19 320 ARG A O 1
ATOM 2498 N N . ASN A 1 321 ? 15.047 10.266 10.844 1 93.94 321 ASN A N 1
ATOM 2499 C CA . ASN A 1 321 ? 14.07 9.836 9.852 1 93.94 321 ASN A CA 1
ATOM 2500 C C . ASN A 1 321 ? 13.266 11.008 9.312 1 93.94 321 ASN A C 1
ATOM 2502 O O . ASN A 1 321 ? 12.297 10.82 8.57 1 93.94 321 ASN A O 1
ATOM 2506 N N . ASN A 1 322 ? 13.602 12.227 9.734 1 96.75 322 ASN A N 1
ATOM 2507 C CA . ASN A 1 322 ? 13.008 13.461 9.234 1 96.75 322 ASN A CA 1
ATOM 2508 C C . ASN A 1 322 ? 11.547 13.594 9.664 1 96.75 322 ASN A C 1
ATOM 2510 O O . ASN A 1 322 ? 10.773 14.305 9.016 1 96.75 322 ASN A O 1
ATOM 2514 N N . HIS A 1 323 ? 11.117 12.859 10.719 1 96.69 323 HIS A N 1
ATOM 2515 C CA . HIS A 1 323 ? 9.758 12.977 11.242 1 96.69 323 HIS A CA 1
ATOM 2516 C C . HIS A 1 323 ? 9.695 13.984 12.383 1 96.69 323 HIS A C 1
ATOM 2518 O O . HIS A 1 323 ? 10.609 14.062 13.203 1 96.69 323 HIS A O 1
ATOM 2524 N N . ALA A 1 324 ? 8.609 14.648 12.438 1 95.12 324 ALA A N 1
ATOM 2525 C CA . ALA A 1 324 ? 8.438 15.664 13.477 1 95.12 324 ALA A CA 1
ATOM 2526 C C . ALA A 1 324 ? 7.891 15.047 14.758 1 95.12 324 ALA A C 1
ATOM 2528 O O . ALA A 1 324 ? 7.082 14.117 14.711 1 95.12 324 ALA A O 1
ATOM 2529 N N . CYS A 1 325 ? 8.422 15.555 15.836 1 94.31 325 CYS A N 1
ATOM 2530 C CA . CYS A 1 325 ? 7.754 15.367 17.109 1 94.31 325 CYS A CA 1
ATOM 2531 C C . CYS A 1 325 ? 6.531 16.266 17.234 1 94.31 325 CYS A C 1
ATOM 2533 O O . CYS A 1 325 ? 6.629 17.484 17.047 1 94.31 325 CYS A O 1
ATOM 2535 N N . LEU A 1 326 ? 5.383 15.625 17.562 1 93.44 326 LEU A N 1
ATOM 2536 C CA . LEU A 1 326 ? 4.148 16.391 17.438 1 93.44 326 LEU A CA 1
ATOM 2537 C C . LEU A 1 326 ? 3.281 16.25 18.672 1 93.44 326 LEU A C 1
ATOM 2539 O O . LEU A 1 326 ? 3.275 15.203 19.312 1 93.44 326 LEU A O 1
ATOM 2543 N N . PRO A 1 327 ? 2.555 17.328 19 1 93.38 327 PRO A N 1
ATOM 2544 C CA . PRO A 1 327 ? 1.47 17.125 19.953 1 93.38 327 PRO A CA 1
ATOM 2545 C C . PRO A 1 327 ? 0.385 16.188 19.438 1 93.38 327 PRO A C 1
ATOM 2547 O O . PRO A 1 327 ? 0.31 15.93 18.234 1 93.38 327 PRO A O 1
ATOM 2550 N N . CYS A 1 328 ? -0.331 15.664 20.328 1 94.75 328 CYS A N 1
ATOM 2551 C CA . CYS A 1 328 ? -1.403 14.734 19.984 1 94.75 328 CYS A CA 1
ATOM 2552 C C . CYS A 1 328 ? -2.693 15.102 20.703 1 94.75 328 CYS A C 1
ATOM 2554 O O . CYS A 1 328 ? -2.758 15.047 21.938 1 94.75 328 CYS A O 1
ATOM 2556 N N . TYR A 1 329 ? -3.678 15.484 19.953 1 96.38 329 TYR A N 1
ATOM 2557 C CA . TYR A 1 329 ? -5 15.82 20.484 1 96.38 329 TYR A CA 1
ATOM 2558 C C . TYR A 1 329 ? -6.066 14.922 19.875 1 96.38 329 TYR A C 1
ATOM 2560 O O . TYR A 1 329 ? -6.016 14.602 18.672 1 96.38 329 TYR A O 1
ATOM 2568 N N . ILE A 1 330 ? -6.949 14.453 20.672 1 98.19 330 ILE A N 1
ATOM 2569 C CA . ILE A 1 330 ? -8.156 13.789 20.203 1 98.19 330 ILE A CA 1
ATOM 2570 C C . ILE A 1 330 ? -9.367 14.688 20.453 1 98.19 330 ILE A C 1
ATOM 2572 O O . ILE A 1 330 ? -9.547 15.211 21.547 1 98.19 330 ILE A O 1
ATOM 2576 N N . ALA A 1 331 ? -10.148 14.914 19.375 1 98.31 331 ALA A N 1
ATOM 2577 C CA . ALA A 1 331 ? -11.281 15.836 19.469 1 98.31 331 ALA A CA 1
ATOM 2578 C C . ALA A 1 331 ? -12.539 15.219 18.875 1 98.31 331 ALA A C 1
ATOM 2580 O O . ALA A 1 331 ? -12.469 14.312 18.047 1 98.31 331 ALA A O 1
ATOM 2581 N N . GLU A 1 332 ? -13.641 15.633 19.328 1 98.38 332 GLU A N 1
ATOM 2582 C CA . GLU A 1 332 ? -14.945 15.234 18.797 1 98.38 332 GLU A CA 1
ATOM 2583 C C . GLU A 1 332 ? -15.672 16.406 18.172 1 98.38 332 GLU A C 1
ATOM 2585 O O . GLU A 1 332 ? -15.656 17.516 18.703 1 98.38 332 GLU A O 1
ATOM 2590 N N . LEU A 1 333 ? -16.281 16.156 17 1 98.12 333 LEU A N 1
ATOM 2591 C CA . LEU A 1 333 ? -17.047 17.203 16.312 1 98.12 333 LEU A CA 1
ATOM 2592 C C . LEU A 1 333 ? -18.359 17.469 17.031 1 98.12 333 LEU A C 1
ATOM 2594 O O . LEU A 1 333 ? -19.188 16.562 17.188 1 98.12 333 LEU A O 1
ATOM 2598 N N . GLN A 1 334 ? -18.531 18.609 17.547 1 96.69 334 GLN A N 1
ATOM 2599 C CA . GLN A 1 334 ? -19.781 19.109 18.109 1 96.69 334 GLN A CA 1
ATOM 2600 C C . GLN A 1 334 ? -20.312 20.297 17.328 1 96.69 334 GLN A C 1
ATOM 2602 O O . GLN A 1 334 ? -19.703 21.375 17.328 1 96.69 334 GLN A O 1
ATOM 2607 N N . GLN A 1 335 ? -21.391 20.047 16.688 1 95.12 335 GLN A N 1
ATOM 2608 C CA . GLN A 1 335 ? -21.922 21.016 15.734 1 95.12 335 GLN A CA 1
ATOM 2609 C C . GLN A 1 335 ? -20.953 21.266 14.594 1 95.12 335 GLN A C 1
ATOM 2611 O O . GLN A 1 335 ? -20.656 20.359 13.805 1 95.12 335 GLN A O 1
ATOM 2616 N N . THR A 1 336 ? -20.25 22.406 14.695 1 95.56 336 THR A N 1
ATOM 2617 C CA . THR A 1 336 ? -19.344 22.688 13.586 1 95.56 336 THR A CA 1
ATOM 2618 C C . THR A 1 336 ? -17.922 22.844 14.094 1 95.56 336 THR A C 1
ATOM 2620 O O . THR A 1 336 ? -17.031 23.266 13.344 1 95.56 336 THR A O 1
ATOM 2623 N N . CYS A 1 337 ? -17.703 22.516 15.391 1 95.88 337 CYS A N 1
ATOM 2624 C CA . CYS A 1 337 ? -16.391 22.719 15.984 1 95.88 337 CYS A CA 1
ATOM 2625 C C . CYS A 1 337 ? -15.883 21.453 16.656 1 95.88 337 CYS A C 1
ATOM 2627 O O . CYS A 1 337 ? -16.672 20.719 17.266 1 95.88 337 CYS A O 1
ATOM 2629 N N . PHE A 1 338 ? -14.625 21.266 16.531 1 97.25 338 PHE A N 1
ATOM 2630 C CA . PHE A 1 338 ? -14.016 20.156 17.25 1 97.25 338 PHE A CA 1
ATOM 2631 C C . PHE A 1 338 ? -13.711 20.531 18.688 1 97.25 338 PHE A C 1
ATOM 2633 O O . PHE A 1 338 ? -13.055 21.547 18.938 1 97.25 338 PHE A O 1
ATOM 2640 N N . GLN A 1 339 ? -14.172 19.703 19.625 1 97.38 339 GLN A N 1
ATOM 2641 C CA . GLN A 1 339 ? -13.883 19.859 21.047 1 97.38 339 GLN A CA 1
ATOM 2642 C C . GLN A 1 339 ? -12.867 18.828 21.516 1 97.38 339 GLN A C 1
ATOM 2644 O O . GLN A 1 339 ? -13.023 17.625 21.25 1 97.38 339 GLN A O 1
ATOM 2649 N N . ILE A 1 340 ? -11.875 19.266 22.25 1 97.31 340 ILE A N 1
ATOM 2650 C CA . ILE A 1 340 ? -10.797 18.391 22.672 1 97.31 340 ILE A CA 1
ATOM 2651 C C . ILE A 1 340 ? -11.305 17.438 23.75 1 97.31 340 ILE A C 1
ATOM 2653 O O . ILE A 1 340 ? -11.891 17.859 24.734 1 97.31 340 ILE A O 1
ATOM 2657 N N . LEU A 1 341 ? -11.109 16.125 23.531 1 97.56 341 LEU A N 1
ATOM 2658 C CA . LEU A 1 341 ? -11.461 15.094 24.5 1 97.56 341 LEU A CA 1
ATOM 2659 C C . LEU A 1 341 ? -10.227 14.633 25.266 1 97.56 341 LEU A C 1
ATOM 2661 O O . LEU A 1 341 ? -10.344 14.211 26.422 1 97.56 341 LEU A O 1
ATOM 2665 N N . HIS A 1 342 ? -9.148 14.617 24.562 1 97.12 342 HIS A N 1
ATOM 2666 C CA . HIS A 1 342 ? -7.91 14.109 25.141 1 97.12 342 HIS A CA 1
ATOM 2667 C C . HIS A 1 342 ? -6.699 14.852 24.578 1 97.12 342 HIS A C 1
ATOM 2669 O O . HIS A 1 342 ? -6.691 15.234 23.406 1 97.12 342 HIS A O 1
ATOM 2675 N N . ARG A 1 343 ? -5.723 15.109 25.453 1 95 343 ARG A N 1
ATOM 2676 C CA . ARG A 1 343 ? -4.434 15.688 25.078 1 95 343 ARG A CA 1
ATOM 2677 C C . ARG A 1 343 ? -3.283 14.891 25.672 1 95 343 ARG A C 1
ATOM 2679 O O . ARG A 1 343 ? -3.252 14.648 26.891 1 95 343 ARG A O 1
ATOM 2686 N N . GLU A 1 344 ? -2.387 14.477 24.766 1 93.19 344 GLU A N 1
ATOM 2687 C CA . GLU A 1 344 ? -1.165 13.898 25.312 1 93.19 344 GLU A CA 1
ATOM 2688 C C . GLU A 1 344 ? -0.333 14.953 26.031 1 93.19 344 GLU A C 1
ATOM 2690 O O . GLU A 1 344 ? -0.215 16.094 25.562 1 93.19 344 GLU A O 1
ATOM 2695 N N . PRO A 1 345 ? 0.219 14.641 27.234 1 91.06 345 PRO A N 1
ATOM 2696 C CA . PRO A 1 345 ? 0.922 15.641 28.047 1 91.06 345 PRO A CA 1
ATOM 2697 C C . PRO A 1 345 ? 2.186 16.156 27.359 1 91.06 345 PRO A C 1
ATOM 2699 O O . PRO A 1 345 ? 2.545 17.328 27.531 1 91.06 345 PRO A O 1
ATOM 2702 N N . LEU A 1 346 ? 2.881 15.312 26.656 1 90.31 346 LEU A N 1
ATOM 2703 C CA . LEU A 1 346 ? 4.102 15.68 25.938 1 90.31 346 LEU A CA 1
ATOM 2704 C C . LEU A 1 346 ? 3.975 15.383 24.453 1 90.31 346 LEU A C 1
ATOM 2706 O O . LEU A 1 346 ? 3.188 14.523 24.047 1 90.31 346 LEU A O 1
ATOM 2710 N N . PRO A 1 347 ? 4.723 16.203 23.656 1 91.81 347 PRO A N 1
ATOM 2711 C CA . PRO A 1 347 ? 4.777 15.812 22.234 1 91.81 347 PRO A CA 1
ATOM 2712 C C . PRO A 1 347 ? 5.203 14.359 22.047 1 91.81 347 PRO A C 1
ATOM 2714 O O . PRO A 1 347 ? 6.055 13.859 22.781 1 91.81 347 PRO A O 1
ATOM 2717 N N . VAL A 1 348 ? 4.586 13.773 21.125 1 94 348 VAL A N 1
ATOM 2718 C CA . VAL A 1 348 ? 4.812 12.352 20.891 1 94 348 VAL A CA 1
ATOM 2719 C C . VAL A 1 348 ? 5.926 12.164 19.859 1 94 348 VAL A C 1
ATOM 2721 O O . VAL A 1 348 ? 5.863 12.727 18.766 1 94 348 VAL A O 1
ATOM 2724 N N . MET A 1 349 ? 6.965 11.406 20.25 1 94.38 349 MET A N 1
ATOM 2725 C CA . MET A 1 349 ? 8.039 11.062 19.328 1 94.38 349 MET A CA 1
ATOM 2726 C C . MET A 1 349 ? 7.527 10.195 18.188 1 94.38 349 MET A C 1
ATOM 2728 O O . MET A 1 349 ? 6.703 9.305 18.391 1 94.38 349 MET A O 1
ATOM 2732 N N . PRO A 1 350 ? 8.031 10.453 16.969 1 95.81 350 PRO A N 1
ATOM 2733 C CA . PRO A 1 350 ? 7.57 9.633 15.844 1 95.81 350 PRO A CA 1
ATOM 2734 C C . PRO A 1 350 ? 8.125 8.211 15.891 1 95.81 350 PRO A C 1
ATOM 2736 O O . PRO A 1 350 ? 9.281 8.008 16.25 1 95.81 350 PRO A O 1
ATOM 2739 N N . ASP A 1 351 ? 7.262 7.262 15.586 1 95.75 351 ASP A N 1
ATOM 2740 C CA . ASP A 1 351 ? 7.629 5.855 15.422 1 95.75 351 ASP A CA 1
ATOM 2741 C C . ASP A 1 351 ? 7.008 5.273 14.156 1 95.75 351 ASP A C 1
ATOM 2743 O O . ASP A 1 351 ? 6.137 4.402 14.227 1 95.75 351 ASP A O 1
ATOM 2747 N N . PRO A 1 352 ? 7.535 5.762 13 1 95.06 352 PRO A N 1
ATOM 2748 C CA . PRO A 1 352 ? 6.875 5.434 11.742 1 95.06 352 PRO A CA 1
ATOM 2749 C C . PRO A 1 352 ? 6.867 3.936 11.445 1 95.06 352 PRO A C 1
ATOM 2751 O O . PRO A 1 352 ? 6.07 3.467 10.633 1 95.06 352 PRO A O 1
ATOM 2754 N N . TYR A 1 353 ? 7.664 3.146 12.031 1 89.88 353 TYR A N 1
ATOM 2755 C CA . TYR A 1 353 ? 7.719 1.711 11.781 1 89.88 353 TYR A CA 1
ATOM 2756 C C . TYR A 1 353 ? 7.129 0.926 12.945 1 89.88 353 TYR A C 1
ATOM 2758 O O . TYR A 1 353 ? 7.203 -0.305 12.969 1 89.88 353 TYR A O 1
ATOM 2766 N N . LEU A 1 354 ? 6.652 1.617 13.93 1 90.38 354 LEU A N 1
ATOM 2767 C CA . LEU A 1 354 ? 6.023 1.031 15.109 1 90.38 354 LEU A CA 1
ATOM 2768 C C . LEU A 1 354 ? 6.941 -0.001 15.758 1 90.38 354 LEU A C 1
ATOM 2770 O O . LEU A 1 354 ? 6.48 -1.048 16.219 1 90.38 354 LEU A O 1
ATOM 2774 N N . SER A 1 355 ? 8.141 0.255 15.727 1 82.06 355 SER A N 1
ATOM 2775 C CA . SER A 1 355 ? 9.141 -0.646 16.297 1 82.06 355 SER A CA 1
ATOM 2776 C C . SER A 1 355 ? 9.219 -0.513 17.812 1 82.06 355 SER A C 1
ATOM 2778 O O . SER A 1 355 ? 9.555 -1.471 18.5 1 82.06 355 SER A O 1
ATOM 2780 N N . ALA A 1 356 ? 8.898 0.646 18.266 1 77.81 356 ALA A N 1
ATOM 2781 C CA . ALA A 1 356 ? 8.984 0.91 19.703 1 77.81 356 ALA A CA 1
ATOM 2782 C C . ALA A 1 356 ? 7.59 0.99 20.328 1 77.81 356 ALA A C 1
ATOM 2784 O O . ALA A 1 356 ? 7.457 1.267 21.516 1 77.81 356 ALA A O 1
ATOM 2785 N N . THR A 1 357 ? 6.637 0.729 19.484 1 79.31 357 THR A N 1
ATOM 2786 C CA . THR A 1 357 ? 5.258 0.899 19.938 1 79.31 357 THR A CA 1
ATOM 2787 C C . THR A 1 357 ? 4.562 -0.453 20.078 1 79.31 357 THR A C 1
ATOM 2789 O O . THR A 1 357 ? 4.566 -1.257 19.141 1 79.31 357 THR A O 1
ATOM 2792 N N . GLU A 1 358 ? 4.102 -0.612 21.25 1 71.25 358 GLU A N 1
ATOM 2793 C CA . GLU A 1 358 ? 3.357 -1.849 21.469 1 71.25 358 GLU A CA 1
ATOM 2794 C C . GLU A 1 358 ? 1.955 -1.762 20.875 1 71.25 358 GLU A C 1
ATOM 2796 O O . GLU A 1 358 ? 1.165 -0.896 21.25 1 71.25 358 GLU A O 1
ATOM 2801 N N . LEU A 1 359 ? 1.758 -2.543 20 1 75.25 359 LEU A N 1
ATOM 2802 C CA . LEU A 1 359 ? 0.443 -2.551 19.375 1 75.25 359 LEU A CA 1
ATOM 2803 C C . LEU A 1 359 ? -0.554 -3.355 20.203 1 75.25 359 LEU A C 1
ATOM 2805 O O . LEU A 1 359 ? -1.755 -3.078 20.172 1 75.25 359 LEU A O 1
ATOM 2809 N N . ARG A 1 360 ? -0.039 -4.379 20.922 1 64.31 360 ARG A N 1
ATOM 2810 C CA . ARG A 1 360 ? -0.898 -5.246 21.719 1 64.31 360 ARG A CA 1
ATOM 2811 C C . ARG A 1 360 ? -0.814 -4.887 23.203 1 64.31 360 ARG A C 1
ATOM 2813 O O . ARG A 1 360 ? 0.281 -4.781 23.766 1 64.31 360 ARG A O 1
ATOM 2820 N N . GLU A 1 361 ? -1.79 -4.09 23.719 1 56.28 361 GLU A N 1
ATOM 2821 C CA . GLU A 1 361 ? -1.761 -3.809 25.141 1 56.28 361 GLU A CA 1
ATOM 2822 C C . GLU A 1 361 ? -2.008 -5.074 25.969 1 56.28 361 GLU A C 1
ATOM 2824 O O . GLU A 1 361 ? -2.896 -5.863 25.641 1 56.28 361 GLU A O 1
ATOM 2829 N N . SER A 1 362 ? -1.048 -5.617 26.625 1 43.34 362 SER A N 1
ATOM 2830 C CA . SER A 1 362 ? -1.272 -6.691 27.594 1 43.34 362 SER A CA 1
ATOM 2831 C C . SER A 1 362 ? -2.357 -6.312 28.594 1 43.34 362 SER A C 1
ATOM 2833 O O . SER A 1 362 ? -2.201 -5.359 29.359 1 43.34 362 SER A O 1
ATOM 2835 N N . ARG A 1 363 ? -3.594 -6.195 28.344 1 38.53 363 ARG A N 1
ATOM 2836 C CA . ARG A 1 363 ? -4.496 -6.082 29.484 1 38.53 363 ARG A CA 1
ATOM 2837 C C . ARG A 1 363 ? -4.184 -7.141 30.547 1 38.53 363 ARG A C 1
ATOM 2839 O O . ARG A 1 363 ? -4.008 -8.312 30.219 1 38.53 363 ARG A O 1
ATOM 2846 N N . THR A 1 364 ? -3.701 -6.812 31.688 1 36 364 THR A N 1
ATOM 2847 C CA . THR A 1 364 ? -3.857 -7.664 32.875 1 36 364 THR A CA 1
ATOM 2848 C C . THR A 1 364 ? -5.281 -8.203 32.938 1 36 364 THR A C 1
ATOM 2850 O O . THR A 1 364 ? -6.234 -7.434 33.094 1 36 364 THR A O 1
ATOM 2853 N N . VAL A 1 365 ? -5.668 -9.266 32.406 1 33.94 365 VAL A N 1
ATOM 2854 C CA . VAL A 1 365 ? -6.852 -10.039 32.75 1 33.94 365 VAL A CA 1
ATOM 2855 C C . VAL A 1 365 ? -7.18 -9.82 34.25 1 33.94 365 VAL A C 1
ATOM 2857 O O . VAL A 1 365 ? -6.344 -10.078 35.125 1 33.94 365 VAL A O 1
ATOM 2860 N N . ALA A 1 366 ? -8.086 -9.047 34.688 1 32.25 366 ALA A N 1
ATOM 2861 C CA . ALA A 1 366 ? -8.648 -9.188 36.031 1 32.25 366 ALA A CA 1
ATOM 2862 C C . ALA A 1 366 ? -8.805 -10.656 36.406 1 32.25 366 ALA A C 1
ATOM 2864 O O . ALA A 1 366 ? -9.281 -11.461 35.625 1 32.25 366 ALA A O 1
ATOM 2865 N N . ALA A 1 367 ? -8.258 -11.016 37.469 1 35.34 367 ALA A N 1
ATOM 2866 C CA . ALA A 1 367 ? -8.562 -12.266 38.156 1 35.34 367 ALA A CA 1
ATOM 2867 C C . ALA A 1 367 ? -10.07 -12.523 38.188 1 35.34 367 ALA A C 1
ATOM 2869 O O . ALA A 1 367 ? -10.844 -11.68 38.656 1 35.34 367 ALA A O 1
ATOM 2870 N N . ARG A 1 368 ? -10.586 -13.148 37.312 1 31.91 368 ARG A N 1
ATOM 2871 C CA . ARG A 1 368 ? -11.984 -13.555 37.438 1 31.91 368 ARG A CA 1
ATOM 2872 C C . ARG A 1 368 ? -12.344 -13.828 38.906 1 31.91 368 ARG A C 1
ATOM 2874 O O . ARG A 1 368 ? -11.625 -14.547 39.594 1 31.91 368 ARG A O 1
ATOM 2881 N N . PRO A 1 369 ? -13.094 -12.938 39.531 1 26.03 369 PRO A N 1
ATOM 2882 C CA . PRO A 1 369 ? -13.469 -13.422 40.875 1 26.03 369 PRO A CA 1
ATOM 2883 C C . PRO A 1 369 ? -13.867 -14.898 40.875 1 26.03 369 PRO A C 1
ATOM 2885 O O . PRO A 1 369 ? -14.328 -15.414 39.844 1 26.03 369 PRO A O 1
ATOM 2888 N N . ALA A 1 370 ? -13.172 -15.617 41.688 1 30.09 370 ALA A N 1
ATOM 2889 C CA . ALA A 1 370 ? -13.492 -17 42.031 1 30.09 370 ALA A CA 1
ATOM 2890 C C . ALA A 1 370 ? -14.992 -17.188 42.219 1 30.09 370 ALA A C 1
ATOM 2892 O O . ALA A 1 370 ? -15.602 -16.562 43.062 1 30.09 370 ALA A O 1
ATOM 2893 N N . LEU A 1 371 ? -15.648 -17.25 40.969 1 27.12 371 LEU A N 1
ATOM 2894 C CA . LEU A 1 371 ? -17.031 -17.656 41.188 1 27.12 371 LEU A CA 1
ATOM 2895 C C . LEU A 1 371 ? -17.125 -18.703 42.281 1 27.12 371 LEU A C 1
ATOM 2897 O O . LEU A 1 371 ? -16.406 -19.703 42.25 1 27.12 371 LEU A O 1
ATOM 2901 N N . ARG A 1 372 ? -17.312 -18.172 43.469 1 32.34 372 ARG A N 1
ATOM 2902 C CA . ARG A 1 372 ? -17.719 -19.016 44.594 1 32.34 372 ARG A CA 1
ATOM 2903 C C . ARG A 1 372 ? -18.766 -20.047 44.156 1 32.34 372 ARG A C 1
ATOM 2905 O O . ARG A 1 372 ? -19.828 -19.672 43.656 1 32.34 372 ARG A O 1
ATOM 2912 N N . ILE A 1 373 ? -18.297 -21.047 43.562 1 22.67 373 ILE A N 1
ATOM 2913 C CA . ILE A 1 373 ? -19.125 -22.234 43.344 1 22.67 373 ILE A CA 1
ATOM 2914 C C . ILE A 1 373 ? -19.953 -22.516 44.594 1 22.67 373 ILE A C 1
ATOM 2916 O O . ILE A 1 373 ? -19.406 -22.797 45.656 1 22.67 373 ILE A O 1
ATOM 2920 N N . VAL A 1 374 ? -21.016 -21.641 44.844 1 26.84 374 VAL A N 1
ATOM 2921 C CA . VAL A 1 374 ? -21.984 -22.078 45.844 1 26.84 374 VAL A CA 1
ATOM 2922 C C . VAL A 1 374 ? -22.422 -23.5 45.531 1 26.84 374 VAL A C 1
ATOM 2924 O O . VAL A 1 374 ? -22.891 -23.797 44.438 1 26.84 374 VAL A O 1
ATOM 2927 N N . LYS A 1 375 ? -22.078 -24.312 46.406 1 22.75 375 LYS A N 1
ATOM 2928 C CA . LYS A 1 375 ? -22.734 -25.594 46.625 1 22.75 375 LYS A CA 1
ATOM 2929 C C . LYS A 1 375 ? -24.203 -25.391 46.969 1 22.75 375 LYS A C 1
ATOM 2931 O O . LYS A 1 375 ? -24.547 -24.469 47.719 1 22.75 375 LYS A O 1
ATOM 2936 N N . MET B 1 1 ? -24.703 -29.516 -24.469 1 75.12 1 MET B N 1
ATOM 2937 C CA . MET B 1 1 ? -23.781 -29.203 -23.391 1 75.12 1 MET B CA 1
ATOM 2938 C C . MET B 1 1 ? -23.781 -27.703 -23.078 1 75.12 1 MET B C 1
ATOM 2940 O O . MET B 1 1 ? -23.859 -26.875 -23.984 1 75.12 1 MET B O 1
ATOM 2944 N N . GLN B 1 2 ? -23.906 -27.297 -21.828 1 92.38 2 GLN B N 1
ATOM 2945 C CA . GLN B 1 2 ? -23.984 -25.906 -21.406 1 92.38 2 GLN B CA 1
ATOM 2946 C C . GLN B 1 2 ? -22.625 -25.219 -21.5 1 92.38 2 GLN B C 1
ATOM 2948 O O . GLN B 1 2 ? -21.594 -25.812 -21.141 1 92.38 2 GLN B O 1
ATOM 2953 N N . THR B 1 3 ? -22.656 -24.109 -22.156 1 96.81 3 THR B N 1
ATOM 2954 C CA . THR B 1 3 ? -21.438 -23.328 -22.234 1 96.81 3 THR B CA 1
ATOM 2955 C C . THR B 1 3 ? -21.391 -22.25 -21.156 1 96.81 3 THR B C 1
ATOM 2957 O O . THR B 1 3 ? -22.359 -21.516 -20.969 1 96.81 3 THR B O 1
ATOM 2960 N N . ILE B 1 4 ? -20.359 -22.312 -20.438 1 97.62 4 ILE B N 1
ATOM 2961 C CA . ILE B 1 4 ? -20.156 -21.344 -19.375 1 97.62 4 ILE B CA 1
ATOM 2962 C C . ILE B 1 4 ? -19.062 -20.359 -19.781 1 97.62 4 ILE B C 1
ATOM 2964 O O . ILE B 1 4 ? -17.938 -20.766 -20.094 1 97.62 4 ILE B O 1
ATOM 2968 N N . ASP B 1 5 ? -19.375 -19.031 -19.781 1 98.25 5 ASP B N 1
ATOM 2969 C CA . ASP B 1 5 ? -18.422 -17.984 -20.125 1 98.25 5 ASP B CA 1
ATOM 2970 C C . ASP B 1 5 ? -17.594 -17.562 -18.922 1 98.25 5 ASP B C 1
ATOM 2972 O O . ASP B 1 5 ? -18.141 -17.344 -17.828 1 98.25 5 ASP B O 1
ATOM 2976 N N . ILE B 1 6 ? -16.297 -17.547 -19.109 1 98.75 6 ILE B N 1
ATOM 2977 C CA . ILE B 1 6 ? -15.406 -17.062 -18.062 1 98.75 6 ILE B CA 1
ATOM 2978 C C . ILE B 1 6 ? -14.531 -15.938 -18.609 1 98.75 6 ILE B C 1
ATOM 2980 O O . ILE B 1 6 ? -14.398 -15.781 -19.812 1 98.75 6 ILE B O 1
ATOM 2984 N N . GLY B 1 7 ? -14.062 -15.07 -17.703 1 98.88 7 GLY B N 1
ATOM 2985 C CA . GLY B 1 7 ? -13.203 -13.961 -18.094 1 98.88 7 GLY B CA 1
ATOM 2986 C C . GLY B 1 7 ? -11.742 -14.195 -17.766 1 98.88 7 GLY B C 1
ATOM 2987 O O . GLY B 1 7 ? -11.422 -14.75 -16.703 1 98.88 7 GLY B O 1
ATOM 2988 N N . ILE B 1 8 ? -10.852 -13.906 -18.703 1 98.94 8 ILE B N 1
ATOM 2989 C CA . ILE B 1 8 ? -9.414 -13.836 -18.469 1 98.94 8 ILE B CA 1
ATOM 2990 C C . ILE B 1 8 ? -8.945 -12.383 -18.547 1 98.94 8 ILE B C 1
ATOM 2992 O O . ILE B 1 8 ?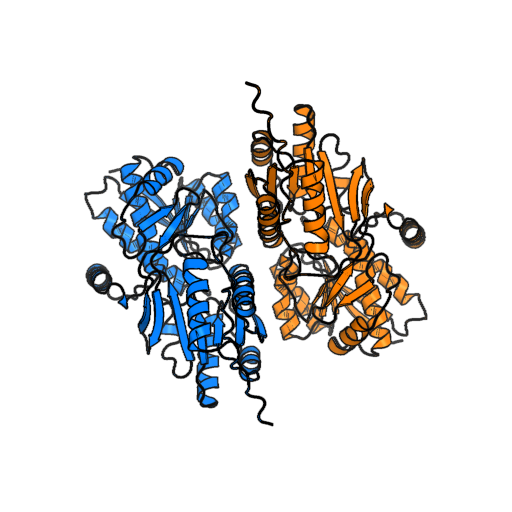 -9.109 -11.727 -19.578 1 98.94 8 ILE B O 1
ATOM 2996 N N . LEU B 1 9 ? -8.43 -11.859 -17.422 1 98.88 9 LEU B N 1
ATOM 2997 C CA . LEU B 1 9 ? -8.008 -10.469 -17.312 1 98.88 9 LEU B CA 1
ATOM 2998 C C . LEU B 1 9 ? -6.508 -10.367 -17.078 1 98.88 9 LEU B C 1
ATOM 3000 O O . LEU B 1 9 ? -6.055 -10.336 -15.922 1 98.88 9 LEU B O 1
ATOM 3004 N N . LEU B 1 10 ? -5.75 -10.336 -18.188 1 98.81 10 LEU B N 1
ATOM 3005 C CA . LEU B 1 10 ? -4.297 -10.398 -18.141 1 98.81 10 LEU B CA 1
ATOM 3006 C C . LEU B 1 10 ? -3.678 -9.398 -19.109 1 98.81 10 LEU B C 1
ATOM 3008 O O . LEU B 1 10 ? -4.074 -9.344 -20.281 1 98.81 10 LEU B O 1
ATOM 3012 N N . SER B 1 11 ? -2.709 -8.609 -18.609 1 98.38 11 SER B N 1
ATOM 3013 C CA . SER B 1 11 ? -1.98 -7.68 -19.469 1 98.38 11 SER B CA 1
ATOM 3014 C C . SER B 1 11 ? -0.889 -8.391 -20.266 1 98.38 11 SER B C 1
ATOM 3016 O O . SER B 1 11 ? 0.27 -8.422 -19.844 1 98.38 11 SER B O 1
ATOM 3018 N N . THR B 1 12 ? -1.201 -8.82 -21.406 1 98.06 12 THR B N 1
ATOM 3019 C CA . THR B 1 12 ? -0.257 -9.562 -22.234 1 98.06 12 THR B CA 1
ATOM 3020 C C . THR B 1 12 ? 0.64 -8.609 -23.016 1 98.06 12 THR B C 1
ATOM 3022 O O . THR B 1 12 ? 1.452 -9.047 -23.844 1 98.06 12 THR B O 1
ATOM 3025 N N . GLU B 1 13 ? 0.486 -7.332 -22.812 1 96.75 13 GLU B N 1
ATOM 3026 C CA . GLU B 1 13 ? 1.39 -6.262 -23.219 1 96.75 13 GLU B CA 1
ATOM 3027 C C . GLU B 1 13 ? 1.846 -5.43 -22.031 1 96.75 13 GLU B C 1
ATOM 3029 O O . GLU B 1 13 ? 1.229 -5.477 -20.953 1 96.75 13 GLU B O 1
ATOM 3034 N N . GLY B 1 14 ? 2.959 -4.758 -22.234 1 92.81 14 GLY B N 1
ATOM 3035 C CA . GLY B 1 14 ? 3.486 -3.93 -21.172 1 92.81 14 GLY B CA 1
ATOM 3036 C C . GLY B 1 14 ? 4.648 -4.574 -20.438 1 92.81 14 GLY B C 1
ATOM 3037 O O . GLY B 1 14 ? 5.156 -5.613 -20.859 1 92.81 14 GLY B O 1
ATOM 3038 N N . THR B 1 15 ? 5.062 -4.027 -19.297 1 90.25 15 THR B N 1
ATOM 3039 C CA . THR B 1 15 ? 6.348 -4.305 -18.672 1 90.25 15 THR B CA 1
ATOM 3040 C C . THR B 1 15 ? 6.348 -5.695 -18.047 1 90.25 15 THR B C 1
ATOM 3042 O O . THR B 1 15 ? 7.398 -6.328 -17.938 1 90.25 15 THR B O 1
ATOM 3045 N N . TYR B 1 16 ? 5.195 -6.23 -17.656 1 93.12 16 TYR B N 1
ATOM 3046 C CA . TYR B 1 16 ? 5.191 -7.547 -17.031 1 93.12 16 TYR B CA 1
ATOM 3047 C C . TYR B 1 16 ? 4.445 -8.562 -17.891 1 93.12 16 TYR B C 1
ATOM 3049 O O . TYR B 1 16 ? 3.832 -9.492 -17.359 1 93.12 16 TYR B O 1
ATOM 3057 N N . SER B 1 17 ? 4.5 -8.391 -19.203 1 96.56 17 SER B N 1
ATOM 3058 C CA . SER B 1 17 ? 3.779 -9.219 -20.156 1 96.56 17 SER B CA 1
ATOM 3059 C C . SER B 1 17 ? 4.242 -10.672 -20.109 1 96.56 17 SER B C 1
ATOM 3061 O O . SER B 1 17 ? 3.463 -11.586 -20.375 1 96.56 17 SER B O 1
ATOM 3063 N N . HIS B 1 18 ? 5.492 -10.953 -19.734 1 97 18 HIS B N 1
ATOM 3064 C CA . HIS B 1 18 ? 5.992 -12.32 -19.656 1 97 18 HIS B CA 1
ATOM 3065 C C . HIS B 1 18 ? 5.227 -13.133 -18.609 1 97 18 HIS B C 1
ATOM 3067 O O . HIS B 1 18 ? 4.918 -14.305 -18.844 1 97 18 HIS B O 1
ATOM 3073 N N . LEU B 1 19 ? 4.961 -12.523 -17.516 1 97.62 19 LEU B N 1
ATOM 3074 C CA . LEU B 1 19 ? 4.203 -13.188 -16.469 1 97.62 19 LEU B CA 1
ATOM 3075 C C . LEU B 1 19 ? 2.771 -13.453 -16.906 1 97.62 19 LEU B C 1
ATOM 3077 O O . LEU B 1 19 ? 2.248 -14.555 -16.703 1 97.62 19 LEU B O 1
ATOM 3081 N N . ALA B 1 20 ? 2.189 -12.445 -17.531 1 98.38 20 ALA B N 1
ATOM 3082 C CA . ALA B 1 20 ? 0.806 -12.539 -18 1 98.38 20 ALA B CA 1
ATOM 3083 C C . ALA B 1 20 ? 0.667 -13.586 -19.094 1 98.38 20 ALA B C 1
ATOM 3085 O O . ALA B 1 20 ? -0.283 -14.375 -19.094 1 98.38 20 ALA B O 1
ATOM 3086 N N . ASN B 1 21 ? 1.618 -13.562 -20 1 98.06 21 ASN B N 1
ATOM 3087 C CA . ASN B 1 21 ? 1.573 -14.531 -21.094 1 98.06 21 ASN B CA 1
ATOM 3088 C C . ASN B 1 21 ? 1.747 -15.961 -20.578 1 98.06 21 ASN B C 1
ATOM 3090 O O . ASN B 1 21 ? 1.105 -16.875 -21.094 1 98.06 21 ASN B O 1
ATOM 3094 N N . SER B 1 22 ? 2.631 -16.125 -19.656 1 97.69 22 SER B N 1
ATOM 3095 C CA . SER B 1 22 ? 2.793 -17.438 -19.047 1 97.69 22 SER B CA 1
ATOM 3096 C C . SER B 1 22 ? 1.508 -17.906 -18.375 1 97.69 22 SER B C 1
ATOM 3098 O O . SER B 1 22 ? 1.088 -19.047 -18.531 1 97.69 22 SER B O 1
ATOM 3100 N N . THR B 1 23 ? 0.877 -17.016 -17.641 1 98.31 23 THR B N 1
ATOM 3101 C CA . THR B 1 23 ? -0.375 -17.312 -16.953 1 98.31 23 THR B CA 1
ATOM 3102 C C . THR B 1 23 ? -1.478 -17.641 -17.953 1 98.31 23 THR B C 1
ATOM 3104 O O . THR B 1 23 ? -2.242 -18.594 -17.766 1 98.31 23 THR B O 1
ATOM 3107 N N . LEU B 1 24 ? -1.549 -16.828 -18.984 1 98.62 24 LEU B N 1
ATOM 3108 C CA . LEU B 1 24 ? -2.549 -17.031 -20.031 1 98.62 24 LEU B CA 1
ATOM 3109 C C . LEU B 1 24 ? -2.381 -18.406 -20.688 1 98.62 24 LEU B C 1
ATOM 3111 O O . LEU B 1 24 ? -3.365 -19.094 -20.938 1 98.62 24 LEU B O 1
ATOM 3115 N N . LEU B 1 25 ? -1.178 -18.734 -20.938 1 98 25 LEU B N 1
ATOM 3116 C CA . LEU B 1 25 ? -0.896 -20.031 -21.547 1 98 25 LEU B CA 1
ATOM 3117 C C . LEU B 1 25 ? -1.383 -21.172 -20.672 1 98 25 LEU B C 1
ATOM 3119 O O . LEU B 1 25 ? -2.025 -22.109 -21.156 1 98 25 LEU B O 1
ATOM 3123 N N . GLY B 1 26 ? -1.076 -21.094 -19.391 1 97.06 26 GLY B N 1
ATOM 3124 C CA . GLY B 1 26 ? -1.557 -22.094 -18.469 1 97.06 26 GLY B CA 1
ATOM 3125 C C . GLY B 1 26 ? -3.07 -22.203 -18.422 1 97.06 26 GLY B C 1
ATOM 3126 O O . GLY B 1 26 ? -3.621 -23.297 -18.469 1 97.06 26 GLY B O 1
ATOM 3127 N N . ALA B 1 27 ? -3.688 -21.078 -18.359 1 98.19 27 ALA B N 1
ATOM 3128 C CA . ALA B 1 27 ? -5.148 -21.047 -18.328 1 98.19 27 ALA B CA 1
ATOM 3129 C C . ALA B 1 27 ? -5.742 -21.641 -19.594 1 98.19 27 ALA B C 1
ATOM 3131 O O . ALA B 1 27 ? -6.699 -22.422 -19.547 1 98.19 27 ALA B O 1
ATOM 3132 N N . ARG B 1 28 ? -5.199 -21.297 -20.734 1 98.19 28 ARG B N 1
ATOM 3133 C CA . ARG B 1 28 ? -5.695 -21.781 -22.016 1 98.19 28 ARG B CA 1
ATOM 3134 C C . ARG B 1 28 ? -5.523 -23.297 -22.125 1 98.19 28 ARG B C 1
ATOM 3136 O O . ARG B 1 28 ? -6.406 -23.984 -22.641 1 98.19 28 ARG B O 1
ATOM 3143 N N . HIS B 1 29 ? -4.387 -23.781 -21.719 1 97.31 29 HIS B N 1
ATOM 3144 C CA . HIS B 1 29 ? -4.145 -25.219 -21.797 1 97.31 29 HIS B CA 1
ATOM 3145 C C . HIS B 1 29 ? -5.098 -25.984 -20.891 1 97.31 29 HIS B C 1
ATOM 3147 O O . HIS B 1 29 ? -5.605 -27.031 -21.266 1 97.31 29 HIS B O 1
ATOM 3153 N N . ALA B 1 30 ? -5.305 -25.453 -19.656 1 96.19 30 ALA B N 1
ATOM 3154 C CA . ALA B 1 30 ? -6.281 -26.062 -18.766 1 96.19 30 ALA B CA 1
ATOM 3155 C C . ALA B 1 30 ? -7.672 -26.078 -19.391 1 96.19 30 ALA B C 1
ATOM 3157 O O . ALA B 1 30 ? -8.406 -27.062 -19.281 1 96.19 30 ALA B O 1
ATOM 3158 N N . LEU B 1 31 ? -8.023 -24.984 -20.047 1 97.81 31 LEU B N 1
ATOM 3159 C CA . LEU B 1 31 ? -9.312 -24.875 -20.719 1 97.81 31 LEU B CA 1
ATOM 3160 C C . LEU B 1 31 ? -9.461 -25.938 -21.781 1 97.81 31 LEU B C 1
ATOM 3162 O O . LEU B 1 31 ? -10.516 -26.578 -21.891 1 97.81 31 LEU B O 1
ATOM 3166 N N . GLU B 1 32 ? -8.469 -26.125 -22.562 1 97.5 32 GLU B N 1
ATOM 3167 C CA . GLU B 1 32 ? -8.477 -27.141 -23.609 1 97.5 32 GLU B CA 1
ATOM 3168 C C . GLU B 1 32 ? -8.641 -28.547 -23.031 1 97.5 32 GLU B C 1
ATOM 3170 O O . GLU B 1 32 ? -9.414 -29.344 -23.531 1 97.5 32 GLU B O 1
ATOM 3175 N N . GLU B 1 33 ? -7.895 -28.766 -22 1 95.5 33 GLU B N 1
ATOM 3176 C CA . GLU B 1 33 ? -7.957 -30.062 -21.359 1 95.5 33 GLU B CA 1
ATOM 3177 C C . GLU B 1 33 ? -9.344 -30.328 -20.781 1 95.5 33 GLU B C 1
ATOM 3179 O O . GLU B 1 33 ? -9.883 -31.438 -20.938 1 95.5 33 GLU B O 1
ATOM 3184 N N . ILE B 1 34 ? -9.914 -29.344 -20.156 1 96.88 34 ILE B N 1
ATOM 3185 C CA . ILE B 1 34 ? -11.234 -29.453 -19.547 1 96.88 34 ILE B CA 1
ATOM 3186 C C . ILE B 1 34 ? -12.281 -29.688 -20.625 1 96.88 34 ILE B C 1
ATOM 3188 O O . ILE B 1 34 ? -13.133 -30.578 -20.484 1 96.88 34 ILE B O 1
ATOM 3192 N N . ASN B 1 35 ? -12.219 -28.969 -21.672 1 97.88 35 ASN B N 1
ATOM 3193 C CA . ASN B 1 35 ? -13.211 -29.062 -22.75 1 97.88 35 ASN B CA 1
ATOM 3194 C C . ASN B 1 35 ? -13.102 -30.375 -23.5 1 97.88 35 ASN B C 1
ATOM 3196 O O . ASN B 1 35 ? -14.07 -30.828 -24.125 1 97.88 35 ASN B O 1
ATOM 3200 N N . ALA B 1 36 ? -11.969 -31.047 -23.438 1 96.81 36 ALA B N 1
ATOM 3201 C CA . ALA B 1 36 ? -11.75 -32.312 -24.109 1 96.81 36 ALA B CA 1
ATOM 3202 C C . ALA B 1 36 ? -12.133 -33.5 -23.219 1 96.81 36 ALA B C 1
ATOM 3204 O O . ALA B 1 36 ? -12.25 -34.625 -23.688 1 96.81 36 ALA B O 1
ATOM 3205 N N . ASP B 1 37 ? -12.258 -33.25 -21.984 1 96.12 37 ASP B N 1
ATOM 3206 C CA . ASP B 1 37 ? -12.516 -34.312 -21.016 1 96.12 37 ASP B CA 1
ATOM 3207 C C . ASP B 1 37 ? -14.016 -34.531 -20.844 1 96.12 37 ASP B C 1
ATOM 3209 O O . ASP B 1 37 ? -14.727 -33.656 -20.328 1 96.12 37 ASP B O 1
ATOM 3213 N N . PRO B 1 38 ? -14.523 -35.656 -21.109 1 96.12 38 PRO B N 1
ATOM 3214 C CA . PRO B 1 38 ? -15.961 -35.938 -20.984 1 96.12 38 PRO B CA 1
ATOM 3215 C C . PRO B 1 38 ? -16.438 -35.969 -19.547 1 96.12 38 PRO B C 1
ATOM 3217 O O . PRO B 1 38 ? -17.641 -36 -19.281 1 96.12 38 PRO B O 1
ATOM 3220 N N . ALA B 1 39 ? -15.516 -35.906 -18.656 1 94.69 39 ALA B N 1
ATOM 3221 C CA . ALA B 1 39 ? -15.875 -35.938 -17.234 1 94.69 39 ALA B CA 1
ATOM 3222 C C . ALA B 1 39 ? -16.547 -34.625 -16.828 1 94.69 39 ALA B C 1
ATOM 3224 O O . ALA B 1 39 ? -17.188 -34.531 -15.789 1 94.69 39 ALA B O 1
ATOM 3225 N N . TYR B 1 40 ? -16.391 -33.625 -17.594 1 96.5 40 TYR B N 1
ATOM 3226 C CA . TYR B 1 40 ? -17.016 -32.312 -17.344 1 96.5 40 TYR B CA 1
ATOM 3227 C C . TYR B 1 40 ? -18.281 -32.156 -18.172 1 96.5 40 TYR B C 1
ATOM 3229 O O . TYR B 1 40 ? -18.219 -32.188 -19.406 1 96.5 40 TYR B O 1
ATOM 3237 N N . PRO B 1 41 ? -19.422 -31.953 -17.547 1 96.25 41 PRO B N 1
ATOM 3238 C CA . PRO B 1 41 ? -20.688 -31.875 -18.281 1 96.25 41 PRO B CA 1
ATOM 3239 C C . PRO B 1 41 ? -20.922 -30.5 -18.891 1 96.25 41 PRO B C 1
ATOM 3241 O O . PRO B 1 41 ? -22.078 -30.125 -19.125 1 96.25 41 PRO B O 1
ATOM 3244 N N . PHE B 1 42 ? -19.984 -29.672 -18.969 1 97.62 42 PHE B N 1
ATOM 3245 C CA . PHE B 1 42 ? -20.078 -28.344 -19.547 1 97.62 42 PHE B CA 1
ATOM 3246 C C . PHE B 1 42 ? -18.844 -28.031 -20.391 1 97.62 42 PHE B C 1
ATOM 3248 O O . PHE B 1 42 ? -17.859 -28.766 -20.375 1 97.62 42 PHE B O 1
ATOM 3255 N N . GLN B 1 43 ? -18.984 -26.984 -21.188 1 97.81 43 GLN B N 1
ATOM 3256 C CA . GLN B 1 43 ? -17.859 -26.391 -21.891 1 97.81 43 GLN B CA 1
ATOM 3257 C C . GLN B 1 43 ? -17.562 -24.984 -21.359 1 97.81 43 GLN B C 1
ATOM 3259 O O . GLN B 1 43 ? -18.484 -24.25 -21 1 97.81 43 GLN B O 1
ATOM 3264 N N . LEU B 1 44 ? -16.297 -24.719 -21.297 1 98.44 44 LEU B N 1
ATOM 3265 C CA . LEU B 1 44 ? -15.891 -23.391 -20.891 1 98.44 44 LEU B CA 1
ATOM 3266 C C . LEU B 1 44 ? -15.453 -22.562 -22.094 1 98.44 44 LEU B C 1
ATOM 3268 O O . LEU B 1 44 ? -14.797 -23.062 -23 1 98.44 44 LEU B O 1
ATOM 3272 N N . ARG B 1 45 ? -15.883 -21.312 -22.141 1 98.44 45 ARG B N 1
ATOM 3273 C CA . ARG B 1 45 ? -15.445 -20.344 -23.141 1 98.44 45 ARG B CA 1
ATOM 3274 C C . ARG B 1 45 ? -14.883 -19.094 -22.469 1 98.44 45 ARG B C 1
ATOM 3276 O O . ARG B 1 45 ? -15.555 -18.453 -21.672 1 98.44 45 ARG B O 1
ATOM 3283 N N . ALA B 1 46 ? -13.656 -18.797 -22.906 1 98.38 46 ALA B N 1
ATOM 3284 C CA . ALA B 1 46 ? -12.961 -17.703 -22.25 1 98.38 46 ALA B CA 1
ATOM 3285 C C . ALA B 1 46 ? -12.969 -16.438 -23.109 1 98.38 46 ALA B C 1
ATOM 3287 O O . ALA B 1 46 ? -12.797 -16.516 -24.328 1 98.38 46 ALA B O 1
ATOM 3288 N N . ARG B 1 47 ? -13.266 -15.32 -22.484 1 98.38 47 ARG B N 1
ATOM 3289 C CA . ARG B 1 47 ? -13.047 -14 -23.078 1 98.38 47 ARG B CA 1
ATOM 3290 C C . ARG B 1 47 ? -11.844 -13.312 -22.438 1 98.38 47 ARG B C 1
ATOM 3292 O O . ARG B 1 47 ? -11.852 -13.008 -21.234 1 98.38 47 ARG B O 1
ATOM 3299 N N . HIS B 1 48 ? -10.82 -13.078 -23.234 1 98.69 48 HIS B N 1
ATOM 3300 C CA . HIS B 1 48 ? -9.609 -12.422 -22.75 1 98.69 48 HIS B CA 1
ATOM 3301 C C . HIS B 1 48 ? -9.664 -10.922 -23 1 98.69 48 HIS B C 1
ATOM 3303 O O . HIS B 1 48 ? -9.969 -10.484 -24.125 1 98.69 48 HIS B O 1
ATOM 3309 N N . ILE B 1 49 ? -9.438 -10.133 -21.969 1 98.75 49 ILE B N 1
ATOM 3310 C CA . ILE B 1 49 ? -9.25 -8.688 -22.094 1 98.75 49 ILE B CA 1
ATOM 3311 C C . ILE B 1 49 ? -7.844 -8.305 -21.641 1 98.75 49 ILE B C 1
ATOM 3313 O O . ILE B 1 49 ? -7.375 -8.758 -20.594 1 98.75 49 ILE B O 1
ATOM 3317 N N . ASN B 1 50 ? -7.113 -7.543 -22.438 1 98.62 50 ASN B N 1
ATOM 3318 C CA . ASN B 1 50 ? -5.75 -7.07 -22.219 1 98.62 50 ASN B CA 1
ATOM 3319 C C . ASN B 1 50 ? -5.727 -5.598 -21.828 1 98.62 50 ASN B C 1
ATOM 3321 O O . ASN B 1 50 ? -5.746 -4.723 -22.688 1 98.62 50 ASN B O 1
ATOM 3325 N N . PRO B 1 51 ? -5.531 -5.301 -20.516 1 97.88 51 PRO B N 1
ATOM 3326 C CA . PRO B 1 51 ? -5.445 -3.9 -20.094 1 97.88 51 PRO B CA 1
ATOM 3327 C C . PRO B 1 51 ? -4.105 -3.262 -20.453 1 97.88 51 PRO B C 1
ATOM 3329 O O . PRO B 1 51 ? -3.941 -2.045 -20.312 1 97.88 51 PRO B O 1
ATOM 3332 N N . ALA B 1 52 ? -3.158 -4.016 -20.812 1 96.62 52 ALA B N 1
ATOM 3333 C CA . ALA B 1 52 ? -1.854 -3.555 -21.281 1 96.62 52 ALA B CA 1
ATOM 3334 C C . ALA B 1 52 ? -1.112 -2.805 -20.172 1 96.62 52 ALA B C 1
ATOM 3336 O O . ALA B 1 52 ? -0.424 -1.817 -20.453 1 96.62 52 ALA B O 1
ATOM 3337 N N . GLY B 1 53 ? -1.359 -3.215 -18.969 1 93.25 53 GLY B N 1
ATOM 3338 C CA . GLY B 1 53 ? -0.633 -2.648 -17.844 1 93.25 53 GLY B CA 1
ATOM 3339 C C . GLY B 1 53 ? -1.251 -1.364 -17.312 1 93.25 53 GLY B C 1
ATOM 3340 O O . GLY B 1 53 ? -0.73 -0.755 -16.391 1 93.25 53 GLY B O 1
ATOM 3341 N N . GLU B 1 54 ? -2.332 -0.909 -17.859 1 92.5 54 GLU B N 1
ATOM 3342 C CA . GLU B 1 54 ? -3.004 0.316 -17.438 1 92.5 54 GLU B CA 1
ATOM 3343 C C . GLU B 1 54 ? -4.043 0.029 -16.359 1 92.5 54 GLU B C 1
ATOM 3345 O O . GLU B 1 54 ? -5.07 -0.599 -16.625 1 92.5 54 GLU B O 1
ATOM 3350 N N . LEU B 1 55 ? -3.859 0.593 -15.219 1 90 55 LEU B N 1
ATOM 3351 C CA . LEU B 1 55 ? -4.656 0.253 -14.047 1 90 55 LEU B CA 1
ATOM 3352 C C . LEU B 1 55 ? -6.129 0.589 -14.273 1 90 55 LEU B C 1
ATOM 3354 O O . LEU B 1 55 ? -7.012 -0.197 -13.922 1 90 55 LEU B O 1
ATOM 3358 N N . ALA B 1 56 ? -6.418 1.732 -14.82 1 88.5 56 ALA B N 1
ATOM 3359 C CA . ALA B 1 56 ? -7.797 2.154 -15.039 1 88.5 56 ALA B CA 1
ATOM 3360 C C . ALA B 1 56 ? -8.523 1.197 -15.977 1 88.5 56 ALA B C 1
ATOM 3362 O O . ALA B 1 56 ? -9.734 1.006 -15.859 1 88.5 56 ALA B O 1
ATOM 3363 N N . ALA B 1 57 ? -7.824 0.548 -16.828 1 95.88 57 ALA B N 1
ATOM 3364 C CA . ALA B 1 57 ? -8.398 -0.352 -17.812 1 95.88 57 ALA B CA 1
ATOM 3365 C C . ALA B 1 57 ? -8.883 -1.647 -17.172 1 95.88 57 ALA B C 1
ATOM 3367 O O . ALA B 1 57 ? -9.688 -2.379 -17.75 1 95.88 57 ALA B O 1
ATOM 3368 N N . TYR B 1 58 ? -8.453 -1.947 -15.969 1 97.44 58 TYR B N 1
ATOM 3369 C CA . TYR B 1 58 ? -8.883 -3.166 -15.297 1 97.44 58 TYR B CA 1
ATOM 3370 C C . TYR B 1 58 ? -10.328 -3.055 -14.844 1 97.44 58 TYR B C 1
ATOM 3372 O O . TYR B 1 58 ? -11.117 -3.992 -15.008 1 97.44 58 TYR B O 1
ATOM 3380 N N . SER B 1 59 ? -10.688 -1.924 -14.281 1 94.62 59 SER B N 1
ATOM 3381 C CA . SER B 1 59 ? -12.078 -1.709 -13.867 1 94.62 59 SER B CA 1
ATOM 3382 C C . SER B 1 59 ? -13.016 -1.72 -15.07 1 94.62 59 SER B C 1
ATOM 3384 O O . SER B 1 59 ? -14.133 -2.24 -14.984 1 94.62 59 SER B O 1
ATOM 3386 N N . GLU B 1 60 ? -12.547 -1.105 -16.125 1 96.62 60 GLU B N 1
ATOM 3387 C CA . GLU B 1 60 ? -13.336 -1.113 -17.359 1 96.62 60 GLU B CA 1
ATOM 3388 C C . GLU B 1 60 ? -13.555 -2.537 -17.875 1 96.62 60 GLU B C 1
ATOM 3390 O O . GLU B 1 60 ? -14.633 -2.869 -18.359 1 96.62 60 GLU B O 1
ATOM 3395 N N . ALA B 1 61 ? -12.539 -3.338 -17.781 1 98.5 61 ALA B N 1
ATOM 3396 C CA . ALA B 1 61 ? -12.625 -4.734 -18.203 1 98.5 61 ALA B CA 1
ATOM 3397 C C . ALA B 1 61 ? -13.664 -5.488 -17.375 1 98.5 61 ALA B C 1
ATOM 3399 O O . ALA B 1 61 ? -14.438 -6.281 -17.906 1 98.5 61 ALA B O 1
ATOM 3400 N N . VAL B 1 62 ? -13.727 -5.234 -16.062 1 98.12 62 VAL B N 1
ATOM 3401 C CA . VAL B 1 62 ? -14.688 -5.887 -15.188 1 98.12 62 VAL B CA 1
ATOM 3402 C C . VAL B 1 62 ? -16.109 -5.516 -15.617 1 98.12 62 VAL B C 1
ATOM 3404 O O . VAL B 1 62 ? -17 -6.371 -15.664 1 98.12 62 VAL B O 1
ATOM 3407 N N . SER B 1 63 ? -16.297 -4.246 -15.938 1 97.19 63 SER B N 1
ATOM 3408 C CA . SER B 1 63 ? -17.609 -3.803 -16.422 1 97.19 63 SER B CA 1
ATOM 3409 C C . SER B 1 63 ? -18.016 -4.559 -17.672 1 97.19 63 SER B C 1
ATOM 3411 O O . SER B 1 63 ? -19.188 -4.922 -17.844 1 97.19 63 SER B O 1
ATOM 3413 N N . THR B 1 64 ? -17.062 -4.75 -18.547 1 98.31 64 THR B N 1
ATOM 3414 C CA . THR B 1 64 ? -17.328 -5.504 -19.766 1 98.31 64 THR B CA 1
ATOM 3415 C C . THR B 1 64 ? -17.719 -6.941 -19.453 1 98.31 64 THR B C 1
ATOM 3417 O O . THR B 1 64 ? -18.641 -7.484 -20.047 1 98.31 64 THR B O 1
ATOM 3420 N N . PHE B 1 65 ? -17.031 -7.586 -18.516 1 98.62 65 PHE B N 1
ATOM 3421 C CA . PHE B 1 65 ? -17.359 -8.945 -18.109 1 98.62 65 PHE B CA 1
ATOM 3422 C C . PHE B 1 65 ? -18.781 -9.016 -17.547 1 98.62 65 PHE B C 1
ATOM 3424 O O . PHE B 1 65 ? -19.547 -9.922 -17.891 1 98.62 65 PHE B O 1
ATOM 3431 N N . ILE B 1 66 ? -19.141 -8.016 -16.734 1 97.69 66 ILE B N 1
ATOM 3432 C CA . ILE B 1 66 ? -20.469 -7.961 -16.141 1 97.69 66 ILE B CA 1
ATOM 3433 C C . ILE B 1 66 ? -21.531 -7.871 -17.234 1 97.69 66 ILE B C 1
ATOM 3435 O O . ILE B 1 66 ? -22.531 -8.594 -17.203 1 97.69 66 ILE B O 1
ATOM 3439 N N . ALA B 1 67 ? -21.281 -7.055 -18.234 1 97.75 67 ALA B N 1
ATOM 3440 C CA . ALA B 1 67 ? -22.219 -6.848 -19.344 1 97.75 67 ALA B CA 1
ATOM 3441 C C . ALA B 1 67 ? -22.438 -8.141 -20.125 1 97.75 67 ALA B C 1
ATOM 3443 O O . ALA B 1 67 ? -23.484 -8.336 -20.734 1 97.75 67 ALA B O 1
ATOM 3444 N N . HIS B 1 68 ? -21.516 -9.047 -20.062 1 97.44 68 HIS B N 1
ATOM 3445 C CA . HIS B 1 68 ? -21.594 -10.297 -20.812 1 97.44 68 HIS B CA 1
ATOM 3446 C C . HIS B 1 68 ? -22 -11.461 -19.906 1 97.44 68 HIS B C 1
ATOM 3448 O O . HIS B 1 68 ? -21.891 -12.625 -20.297 1 97.44 68 HIS B O 1
ATOM 3454 N N . GLY B 1 69 ? -22.328 -11.117 -18.672 1 97.06 69 GLY B N 1
ATOM 3455 C CA . GLY B 1 69 ? -22.828 -12.125 -17.75 1 97.06 69 GLY B CA 1
ATOM 3456 C C . GLY B 1 69 ? -21.734 -13.008 -17.172 1 97.06 69 GLY B C 1
ATOM 3457 O O . GLY B 1 69 ? -22 -14.094 -16.672 1 97.06 69 GLY B O 1
ATOM 3458 N N . ILE B 1 70 ? -20.516 -12.594 -17.234 1 98.31 70 ILE B N 1
ATOM 3459 C CA . ILE B 1 70 ? -19.375 -13.352 -16.719 1 98.31 70 ILE B CA 1
ATOM 3460 C C . ILE B 1 70 ? -19.234 -13.102 -15.219 1 98.31 70 ILE B C 1
ATOM 3462 O O . ILE B 1 70 ? -19.188 -11.953 -14.781 1 98.31 70 ILE B O 1
ATOM 3466 N N . ARG B 1 71 ? -19.078 -14.195 -14.461 1 97.81 71 ARG B N 1
ATOM 3467 C CA . ARG B 1 71 ? -19.062 -14.062 -13.008 1 97.81 71 ARG B CA 1
ATOM 3468 C C . ARG B 1 71 ? -17.703 -14.492 -12.445 1 97.81 71 ARG B C 1
ATOM 3470 O O . ARG B 1 71 ? -17.391 -14.203 -11.289 1 97.81 71 ARG B O 1
ATOM 3477 N N . HIS B 1 72 ? -16.984 -15.227 -13.203 1 98.88 72 HIS B N 1
ATOM 3478 C CA . HIS B 1 72 ? -15.672 -15.727 -12.789 1 98.88 72 HIS B CA 1
ATOM 3479 C C . HIS B 1 72 ? -14.562 -15.148 -13.656 1 98.88 72 HIS B C 1
ATOM 3481 O O . HIS B 1 72 ? -14.594 -15.273 -14.883 1 98.88 72 HIS B O 1
ATOM 3487 N N . ILE B 1 73 ? -13.617 -14.508 -13 1 98.94 73 ILE B N 1
ATOM 3488 C CA . ILE B 1 73 ? -12.508 -13.836 -13.68 1 98.94 73 ILE B CA 1
ATOM 3489 C C . ILE B 1 73 ? -11.188 -14.484 -13.258 1 98.94 73 ILE B C 1
ATOM 3491 O O . ILE B 1 73 ? -10.953 -14.727 -12.078 1 98.94 73 ILE B O 1
ATOM 3495 N N . PHE B 1 74 ? -10.32 -14.82 -14.234 1 98.88 74 PHE B N 1
ATOM 3496 C CA . PHE B 1 74 ? -9 -15.383 -13.992 1 98.88 74 PHE B CA 1
ATOM 3497 C C . PHE B 1 74 ? -7.906 -14.383 -14.359 1 98.88 74 PHE B C 1
ATOM 3499 O O . PHE B 1 74 ? -7.871 -13.883 -15.484 1 98.88 74 PHE B O 1
ATOM 3506 N N . GLY B 1 75 ? -7.234 -14.07 -13.297 1 98.12 75 GLY B N 1
ATOM 3507 C CA . GLY B 1 75 ? -6.129 -13.227 -13.727 1 98.12 75 GLY B CA 1
ATOM 3508 C C . GLY B 1 75 ? -5.805 -12.117 -12.742 1 98.12 75 GLY B C 1
ATOM 3509 O O . GLY B 1 75 ? -5.914 -12.305 -11.531 1 98.12 75 GLY B O 1
ATOM 3510 N N . THR B 1 76 ? -5.25 -10.977 -13.328 1 98 76 THR B N 1
ATOM 3511 C CA . THR B 1 76 ? -4.426 -9.93 -12.734 1 98 76 THR B CA 1
ATOM 3512 C C . THR B 1 76 ? -3.068 -10.492 -12.312 1 98 76 THR B C 1
ATOM 3514 O O . THR B 1 76 ? -2.955 -11.672 -11.977 1 98 76 THR B O 1
ATOM 3517 N N . ILE B 1 77 ? -2.088 -9.703 -12.562 1 98 77 ILE B N 1
ATOM 3518 C CA . ILE B 1 77 ? -0.743 -10.141 -12.203 1 98 77 ILE B CA 1
ATOM 3519 C C . ILE B 1 77 ? -0.257 -9.359 -10.977 1 98 77 ILE B C 1
ATOM 3521 O O . ILE B 1 77 ? 0.082 -9.961 -9.953 1 98 77 ILE B O 1
ATOM 3525 N N . THR B 1 78 ? -0.305 -8.102 -11.062 1 97.31 78 THR B N 1
ATOM 3526 C CA . THR B 1 78 ? 0.235 -7.277 -9.992 1 97.31 78 THR B CA 1
ATOM 3527 C C . THR B 1 78 ? -0.79 -7.109 -8.875 1 97.31 78 THR B C 1
ATOM 3529 O O . THR B 1 78 ? -1.997 -7.141 -9.117 1 97.31 78 THR B O 1
ATOM 3532 N N . SER B 1 79 ? -0.272 -6.93 -7.684 1 97.31 79 SER B N 1
ATOM 3533 C CA . SER B 1 79 ? -1.139 -6.609 -6.555 1 97.31 79 SER B CA 1
ATOM 3534 C C . SER B 1 79 ? -1.972 -5.363 -6.832 1 97.31 79 SER B C 1
ATOM 3536 O O . SER B 1 79 ? -3.135 -5.285 -6.434 1 97.31 79 SER B O 1
ATOM 3538 N N . ALA B 1 80 ? -1.361 -4.434 -7.516 1 95.69 80 ALA B N 1
ATOM 3539 C CA . ALA B 1 80 ? -2.068 -3.195 -7.832 1 95.69 80 ALA B CA 1
ATOM 3540 C C . ALA B 1 80 ? -3.295 -3.473 -8.695 1 95.69 80 ALA B C 1
ATOM 3542 O O . ALA B 1 80 ? -4.371 -2.916 -8.461 1 95.69 80 ALA B O 1
ATOM 3543 N N . SER B 1 81 ? -3.162 -4.312 -9.703 1 97.44 81 SER B N 1
ATOM 3544 C CA . SER B 1 81 ? -4.277 -4.629 -10.586 1 97.44 81 SER B CA 1
ATOM 3545 C C . SER B 1 81 ? -5.363 -5.406 -9.852 1 97.44 81 SER B C 1
ATOM 3547 O O . SER B 1 81 ? -6.555 -5.176 -10.078 1 97.44 81 SER B O 1
ATOM 3549 N N . ARG B 1 82 ? -5 -6.332 -9.016 1 98.25 82 ARG B N 1
ATOM 3550 C CA . ARG B 1 82 ? -5.957 -7.062 -8.195 1 98.25 82 ARG B CA 1
ATOM 3551 C C . ARG B 1 82 ? -6.73 -6.117 -7.281 1 98.25 82 ARG B C 1
ATOM 3553 O O . ARG B 1 82 ? -7.965 -6.141 -7.262 1 98.25 82 ARG B O 1
ATOM 3560 N N . LYS B 1 83 ? -5.973 -5.297 -6.547 1 96.94 83 LYS B N 1
ATOM 3561 C CA . LYS B 1 83 ? -6.582 -4.387 -5.582 1 96.94 83 LYS B CA 1
ATOM 3562 C C . LYS B 1 83 ? -7.488 -3.371 -6.277 1 96.94 83 LYS B C 1
ATOM 3564 O O . LYS B 1 83 ? -8.5 -2.949 -5.715 1 96.94 83 LYS B O 1
ATOM 3569 N N . GLU B 1 84 ? -7.129 -3.045 -7.492 1 96.38 84 GLU B N 1
ATOM 3570 C CA . GLU B 1 84 ? -7.91 -2.082 -8.266 1 96.38 84 GLU B CA 1
ATOM 3571 C C . GLU B 1 84 ? -9.336 -2.57 -8.477 1 96.38 84 GLU B C 1
ATOM 3573 O O . GLU B 1 84 ? -10.273 -1.77 -8.5 1 96.38 84 GLU B O 1
ATOM 3578 N N . ILE B 1 85 ? -9.562 -3.867 -8.555 1 97.81 85 ILE B N 1
ATOM 3579 C CA . ILE B 1 85 ? -10.875 -4.312 -9.008 1 97.81 85 ILE B CA 1
ATOM 3580 C C . ILE B 1 85 ? -11.633 -4.945 -7.84 1 97.81 85 ILE B C 1
ATOM 3582 O O . ILE B 1 85 ? -12.805 -5.316 -7.98 1 97.81 85 ILE B O 1
ATOM 3586 N N . ILE B 1 86 ? -11.055 -5.062 -6.668 1 97.25 86 ILE B N 1
ATOM 3587 C CA . ILE B 1 86 ? -11.68 -5.695 -5.52 1 97.25 86 ILE B CA 1
ATOM 3588 C C . ILE B 1 86 ? -13.008 -5 -5.203 1 97.25 86 ILE B C 1
ATOM 3590 O O . ILE B 1 86 ? -14.031 -5.656 -5.031 1 97.25 86 ILE B O 1
ATOM 3594 N N . PRO B 1 87 ? -13.078 -3.631 -5.176 1 94.75 87 PRO B N 1
ATOM 3595 C CA . PRO B 1 87 ? -14.375 -3.006 -4.902 1 94.75 87 PRO B CA 1
ATOM 3596 C C . PRO B 1 87 ? -15.445 -3.396 -5.922 1 94.75 87 PRO B C 1
ATOM 3598 O O . PRO B 1 87 ? -16.609 -3.572 -5.559 1 94.75 87 PRO B O 1
ATOM 3601 N N . ASP B 1 88 ? -15.023 -3.559 -7.184 1 95.81 88 ASP B N 1
ATOM 3602 C CA . ASP B 1 88 ? -15.953 -3.955 -8.234 1 95.81 88 ASP B CA 1
ATOM 3603 C C . ASP B 1 88 ? -16.438 -5.387 -8.031 1 95.81 88 ASP B C 1
ATOM 3605 O O . ASP B 1 88 ? -17.625 -5.688 -8.242 1 95.81 88 ASP B O 1
ATOM 3609 N N . LEU B 1 89 ? -15.531 -6.254 -7.641 1 97.81 89 LEU B N 1
ATOM 3610 C CA . LEU B 1 89 ? -15.883 -7.645 -7.379 1 97.81 89 LEU B CA 1
ATOM 3611 C C . LEU B 1 89 ? -16.938 -7.742 -6.273 1 97.81 89 LEU B C 1
ATOM 3613 O O . LEU B 1 89 ? -17.922 -8.469 -6.414 1 97.81 89 LEU B O 1
ATOM 3617 N N . GLU B 1 90 ? -16.703 -7.012 -5.234 1 94 90 GLU B N 1
ATOM 3618 C CA . GLU B 1 90 ? -17.609 -7.039 -4.086 1 94 90 GLU B CA 1
ATOM 3619 C C . GLU B 1 90 ? -18.984 -6.473 -4.449 1 94 90 GLU B C 1
ATOM 3621 O O . GLU B 1 90 ? -20.016 -7.043 -4.082 1 94 90 GLU B O 1
ATOM 3626 N N . GLN B 1 91 ? -18.922 -5.41 -5.176 1 91.62 91 GLN B N 1
ATOM 3627 C CA . GLN B 1 91 ? -20.172 -4.727 -5.52 1 91.62 91 GLN B CA 1
ATOM 3628 C C . GLN B 1 91 ? -21.047 -5.594 -6.414 1 91.62 91 GLN B C 1
ATOM 3630 O O . GLN B 1 91 ? -22.281 -5.551 -6.32 1 91.62 91 GLN B O 1
ATOM 3635 N N . HIS B 1 92 ? -20.453 -6.426 -7.211 1 95.5 92 HIS B N 1
ATOM 3636 C CA . HIS B 1 92 ? -21.219 -7.125 -8.227 1 95.5 92 HIS B CA 1
ATOM 3637 C C . HIS B 1 92 ? -21.188 -8.633 -8.016 1 95.5 92 HIS B C 1
ATOM 3639 O O . HIS B 1 92 ? -21.625 -9.398 -8.875 1 95.5 92 HIS B O 1
ATOM 3645 N N . ASN B 1 93 ? -20.625 -9.047 -6.934 1 96.06 93 ASN B N 1
ATOM 3646 C CA . ASN B 1 93 ? -20.562 -10.453 -6.535 1 96.06 93 ASN B CA 1
ATOM 3647 C C . ASN B 1 93 ? -19.859 -11.297 -7.594 1 96.06 93 ASN B C 1
ATOM 3649 O O . ASN B 1 93 ? -20.422 -12.289 -8.07 1 96.06 93 ASN B O 1
ATOM 3653 N N . LEU B 1 94 ? -18.734 -10.852 -8.008 1 98.44 94 LEU B N 1
ATOM 3654 C CA . LEU B 1 94 ? -17.875 -11.609 -8.898 1 98.44 94 LEU B CA 1
ATOM 3655 C C . LEU B 1 94 ? -16.781 -12.328 -8.117 1 98.44 94 LEU B C 1
ATOM 3657 O O . LEU B 1 94 ? -16.547 -12.023 -6.941 1 98.44 94 LEU B O 1
ATOM 3661 N N . LEU B 1 95 ? -16.203 -13.336 -8.711 1 98.75 95 LEU B N 1
ATOM 3662 C CA . LEU B 1 95 ? -15.117 -14.07 -8.078 1 98.75 95 LEU B CA 1
ATOM 3663 C C . LEU B 1 95 ? -13.852 -14 -8.922 1 98.75 95 LEU B C 1
ATOM 3665 O O . LEU B 1 95 ? -13.883 -14.297 -10.117 1 98.75 95 LEU B O 1
ATOM 3669 N N . LEU B 1 96 ? -12.773 -13.516 -8.328 1 98.88 96 LEU B N 1
ATOM 3670 C CA . LEU B 1 96 ? -11.469 -13.469 -8.984 1 98.88 96 LEU B CA 1
ATOM 3671 C C . LEU B 1 96 ? -10.609 -14.656 -8.562 1 98.88 96 LEU B C 1
ATOM 3673 O O . LEU B 1 96 ? -10.453 -14.922 -7.367 1 98.88 96 LEU B O 1
ATOM 3677 N N . TRP B 1 97 ? -10.117 -15.383 -9.492 1 98.62 97 TRP B N 1
ATOM 3678 C CA . TRP B 1 97 ? -9.125 -16.422 -9.281 1 98.62 97 TRP B CA 1
ATOM 3679 C C . TRP B 1 97 ? -7.711 -15.906 -9.531 1 98.62 97 TRP B C 1
ATOM 3681 O O . TRP B 1 97 ? -7.305 -15.719 -10.68 1 98.62 97 TRP B O 1
ATOM 3691 N N . TYR B 1 98 ? -7 -15.672 -8.445 1 98.38 98 TYR B N 1
ATOM 3692 C CA . TYR B 1 98 ? -5.711 -14.984 -8.453 1 98.38 98 TYR B CA 1
ATOM 3693 C C . TYR B 1 98 ? -4.574 -15.961 -8.164 1 98.38 98 TYR B C 1
ATOM 3695 O O . TYR B 1 98 ? -4.457 -16.484 -7.055 1 98.38 98 TYR B O 1
ATOM 3703 N N . GLY B 1 99 ? -3.691 -16.109 -9.164 1 96.25 99 GLY B N 1
ATOM 3704 C CA . GLY B 1 99 ? -2.695 -17.156 -9.062 1 96.25 99 GLY B CA 1
ATOM 3705 C C . GLY B 1 99 ? -1.294 -16.641 -8.812 1 96.25 99 GLY B C 1
ATOM 3706 O O . GLY B 1 99 ? -0.314 -17.375 -8.969 1 96.25 99 GLY B O 1
ATOM 3707 N N . CYS B 1 100 ? -1.114 -15.367 -8.43 1 96.75 100 CYS B N 1
ATOM 3708 C CA . CYS B 1 100 ? 0.204 -14.758 -8.281 1 96.75 100 CYS B CA 1
ATOM 3709 C C . CYS B 1 100 ? 0.554 -14.57 -6.812 1 96.75 100 CYS B C 1
ATOM 3711 O O . CYS B 1 100 ? -0.335 -14.422 -5.973 1 96.75 100 CYS B O 1
ATOM 3713 N N . PRO B 1 101 ? 1.89 -14.703 -6.559 1 97.12 101 PRO B N 1
ATOM 3714 C CA . PRO B 1 101 ? 2.279 -14.336 -5.199 1 97.12 101 PRO B CA 1
ATOM 3715 C C . PRO B 1 101 ? 1.994 -12.867 -4.879 1 97.12 101 PRO B C 1
ATOM 3717 O O . PRO B 1 101 ? 1.969 -12.031 -5.785 1 97.12 101 PRO B O 1
ATOM 3720 N N . TYR B 1 102 ? 1.759 -12.594 -3.641 1 97.38 102 TYR B N 1
ATOM 3721 C CA . TYR B 1 102 ? 1.507 -11.219 -3.23 1 97.38 102 TYR B CA 1
ATOM 3722 C C . TYR B 1 102 ? 2.008 -10.969 -1.812 1 97.38 102 TYR B C 1
ATOM 3724 O O . TYR B 1 102 ? 2.58 -11.859 -1.185 1 97.38 102 TYR B O 1
ATOM 3732 N N . GLU B 1 103 ? 1.896 -9.758 -1.292 1 96.62 103 GLU B N 1
ATOM 3733 C CA . GLU B 1 103 ? 2.619 -9.281 -0.117 1 96.62 103 GLU B CA 1
ATOM 3734 C C . GLU B 1 103 ? 1.804 -9.492 1.155 1 96.62 103 GLU B C 1
ATOM 3736 O O . GLU B 1 103 ? 2.258 -9.156 2.252 1 96.62 103 GLU B O 1
ATOM 3741 N N . GLY B 1 104 ? 0.639 -10.055 1.043 1 95 104 GLY B N 1
ATOM 3742 C CA . GLY B 1 104 ? -0.143 -10.336 2.236 1 95 104 GLY B CA 1
ATOM 3743 C C . GLY B 1 104 ? -0.981 -9.156 2.695 1 95 104 GLY B C 1
ATOM 3744 O O . GLY B 1 104 ? -1.206 -8.219 1.935 1 95 104 GLY B O 1
ATOM 3745 N N . PHE B 1 105 ? -1.671 -9.414 3.82 1 91 105 PHE B N 1
ATOM 3746 C CA . PHE B 1 105 ? -2.463 -8.414 4.531 1 91 105 PHE B CA 1
ATOM 3747 C C . PHE B 1 105 ? -3.713 -8.055 3.74 1 91 105 PHE B C 1
ATOM 3749 O O . PHE B 1 105 ? -4.07 -6.879 3.633 1 91 105 PHE B O 1
ATOM 3756 N N . GLU B 1 106 ? -4.207 -9.078 3.154 1 92.5 106 GLU B N 1
ATOM 3757 C CA . GLU B 1 106 ? -5.457 -8.977 2.404 1 92.5 106 GLU B CA 1
ATOM 3758 C C . GLU B 1 106 ? -6.23 -10.289 2.436 1 92.5 106 GLU B C 1
ATOM 3760 O O . GLU B 1 106 ? -5.641 -11.367 2.336 1 92.5 106 GLU B O 1
ATOM 3765 N N . SER B 1 107 ? -7.469 -10.203 2.703 1 91.5 107 SER B N 1
ATOM 3766 C CA . SER B 1 107 ? -8.406 -11.305 2.488 1 91.5 107 SER B CA 1
ATOM 3767 C C . SER B 1 107 ? -9.766 -10.789 2.027 1 91.5 107 SER B C 1
ATOM 3769 O O . SER B 1 107 ? -10.406 -10 2.725 1 91.5 107 SER B O 1
ATOM 3771 N N . CYS B 1 108 ? -10.094 -11.148 0.884 1 94.75 108 CYS B N 1
ATOM 3772 C CA . CYS B 1 108 ? -11.367 -10.781 0.281 1 94.75 108 CYS B CA 1
ATOM 3773 C C . CYS B 1 108 ? -12.172 -12.016 -0.1 1 94.75 108 CYS B C 1
ATOM 3775 O O . CYS B 1 108 ? -11.641 -12.945 -0.704 1 94.75 108 CYS B O 1
ATOM 3777 N N . GLU B 1 109 ? -13.453 -12.016 0.283 1 95.06 109 GLU B N 1
ATOM 3778 C CA . GLU B 1 109 ? -14.297 -13.172 -0.006 1 95.06 109 GLU B CA 1
ATOM 3779 C C . GLU B 1 109 ? -14.453 -13.383 -1.51 1 95.06 109 GLU B C 1
ATOM 3781 O O . GLU B 1 109 ? -14.758 -14.484 -1.961 1 95.06 109 GLU B O 1
ATOM 3786 N N . GLN B 1 110 ? -14.219 -12.312 -2.238 1 98 110 GLN B N 1
ATOM 3787 C CA . GLN B 1 110 ? -14.43 -12.375 -3.68 1 98 110 GLN B CA 1
ATOM 3788 C C . GLN B 1 110 ? -13.141 -12.75 -4.41 1 98 110 GLN B C 1
ATOM 3790 O O . GLN B 1 110 ? -13.086 -12.711 -5.641 1 98 110 GLN B O 1
ATOM 3795 N N . VAL B 1 111 ? -12.109 -13.109 -3.689 1 98.5 111 VAL B N 1
ATOM 3796 C CA . VAL B 1 111 ? -10.852 -13.469 -4.324 1 98.5 111 VAL B CA 1
ATOM 3797 C C . VAL B 1 111 ? -10.391 -14.836 -3.814 1 98.5 111 VAL B C 1
ATOM 3799 O O . VAL B 1 111 ? -10.414 -15.094 -2.609 1 98.5 111 VAL B O 1
ATOM 3802 N N . VAL B 1 112 ? -10.07 -15.734 -4.684 1 98.12 112 VAL B N 1
ATOM 3803 C CA . VAL B 1 112 ? -9.375 -16.969 -4.363 1 98.12 112 VAL B CA 1
ATOM 3804 C C . VAL B 1 112 ? -7.875 -16.797 -4.582 1 98.12 112 VAL B C 1
ATOM 3806 O O . VAL B 1 112 ? -7.43 -16.531 -5.699 1 98.12 112 VAL B O 1
ATOM 3809 N N . TYR B 1 113 ? -7.137 -16.938 -3.52 1 97.62 113 TYR B N 1
ATOM 3810 C CA . TYR B 1 113 ? -5.699 -16.688 -3.541 1 97.62 113 TYR B CA 1
ATOM 3811 C C . TYR B 1 113 ? -4.922 -17.984 -3.73 1 97.62 113 TYR B C 1
ATOM 3813 O O . TYR B 1 113 ? -4.844 -18.812 -2.814 1 97.62 113 TYR B O 1
ATOM 3821 N N . LEU B 1 114 ? -4.223 -18.062 -4.875 1 95.88 114 LEU B N 1
ATOM 3822 C CA . LEU B 1 114 ? -3.66 -19.359 -5.23 1 95.88 114 LEU B CA 1
ATOM 3823 C C . LEU B 1 114 ? -2.148 -19.266 -5.402 1 95.88 114 LEU B C 1
ATOM 3825 O O . LEU B 1 114 ? -1.487 -20.266 -5.676 1 95.88 114 LEU B O 1
ATOM 3829 N N . GLY B 1 115 ? -1.521 -18.062 -5.266 1 94.75 115 GLY B N 1
ATOM 3830 C CA . GLY B 1 115 ? -0.133 -17.875 -5.66 1 94.75 115 GLY B CA 1
ATOM 3831 C C . GLY B 1 115 ? 0.815 -17.797 -4.48 1 94.75 115 GLY B C 1
ATOM 3832 O O . GLY B 1 115 ? 2.035 -17.812 -4.652 1 94.75 115 GLY B O 1
ATOM 3833 N N . GLY B 1 116 ? 0.36 -17.609 -3.318 1 95.19 116 GLY B N 1
ATOM 3834 C CA . GLY B 1 116 ? 1.19 -17.625 -2.125 1 95.19 116 GLY B CA 1
ATOM 3835 C C . GLY B 1 116 ? 1.217 -16.297 -1.402 1 95.19 116 GLY B C 1
ATOM 3836 O O . GLY B 1 116 ? 1.247 -15.234 -2.037 1 95.19 116 GLY B O 1
ATOM 3837 N N . CYS B 1 117 ? 1.223 -16.312 -0.141 1 96.56 117 CYS B N 1
ATOM 3838 C CA . CYS B 1 117 ? 1.42 -15.164 0.726 1 96.56 117 CYS B CA 1
ATOM 3839 C C . CYS B 1 117 ? 2.801 -15.188 1.367 1 96.56 117 CYS B C 1
ATOM 3841 O O . CYS B 1 117 ? 3.574 -16.125 1.146 1 96.56 117 CYS B O 1
ATOM 3843 N N . PRO B 1 118 ? 3.205 -14.18 2.146 1 97.12 118 PRO B N 1
ATOM 3844 C CA . PRO B 1 118 ? 4.602 -14.016 2.561 1 97.12 118 PRO B CA 1
ATOM 3845 C C . PRO B 1 118 ? 5.125 -15.211 3.354 1 97.12 118 PRO B C 1
ATOM 3847 O O . PRO B 1 118 ? 6.289 -15.586 3.201 1 97.12 118 PRO B O 1
ATOM 3850 N N . ASN B 1 119 ? 4.34 -15.82 4.172 1 96.75 119 ASN B N 1
ATOM 3851 C CA . ASN B 1 119 ? 4.82 -16.938 4.973 1 96.75 119 ASN B CA 1
ATOM 3852 C C . ASN B 1 119 ? 5.109 -18.156 4.105 1 96.75 119 ASN B C 1
ATOM 3854 O O . ASN B 1 119 ? 5.734 -19.125 4.562 1 96.75 119 ASN B O 1
ATOM 3858 N N . GLN B 1 120 ? 4.703 -18.109 2.875 1 96.38 120 GLN B N 1
ATOM 3859 C CA . GLN B 1 120 ? 4.879 -19.219 1.96 1 96.38 12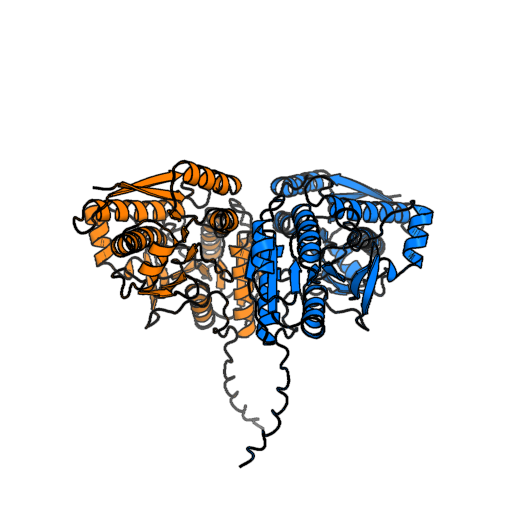0 GLN B CA 1
ATOM 3860 C C . GLN B 1 120 ? 5.945 -18.922 0.912 1 96.38 120 GLN B C 1
ATOM 3862 O O . GLN B 1 120 ? 6.328 -19.797 0.135 1 96.38 120 GLN B O 1
ATOM 3867 N N . THR B 1 121 ? 6.336 -17.672 0.824 1 97 121 THR B N 1
ATOM 3868 C CA . THR B 1 121 ? 7.281 -17.297 -0.221 1 97 121 THR B CA 1
ATOM 3869 C C . THR B 1 121 ? 8.422 -16.469 0.356 1 97 121 THR B C 1
ATOM 3871 O O . THR B 1 121 ? 9.492 -16.984 0.655 1 97 121 THR B O 1
ATOM 3874 N N . LEU B 1 122 ? 8.133 -15.258 0.808 1 97.81 122 LEU B N 1
ATOM 3875 C CA . LEU B 1 122 ? 9.125 -14.266 1.208 1 97.81 122 LEU B CA 1
ATOM 3876 C C . LEU B 1 122 ? 9.859 -14.711 2.467 1 97.81 122 LEU B C 1
ATOM 3878 O O . LEU B 1 122 ? 11.094 -14.672 2.52 1 97.81 122 LEU B O 1
ATOM 3882 N N . LEU B 1 123 ? 9.18 -15.18 3.453 1 97.12 123 LEU B N 1
ATOM 3883 C CA . LEU B 1 123 ? 9.773 -15.477 4.75 1 97.12 123 LEU B CA 1
ATOM 3884 C C . LEU B 1 123 ? 10.734 -16.656 4.652 1 97.12 123 LEU B C 1
ATOM 3886 O O . LEU B 1 123 ? 11.891 -16.562 5.078 1 97.12 123 LEU B O 1
ATOM 3890 N N . PRO B 1 124 ? 10.297 -17.781 4.113 1 96.81 124 PRO B N 1
ATOM 3891 C CA . PRO B 1 124 ? 11.266 -18.875 3.982 1 96.81 124 PRO B CA 1
ATOM 3892 C C . PRO B 1 124 ? 12.5 -18.469 3.182 1 96.81 124 PRO B C 1
ATOM 3894 O O . PRO B 1 124 ? 13.617 -18.891 3.516 1 96.81 124 PRO B O 1
ATOM 3897 N N . LEU B 1 125 ? 12.312 -17.703 2.156 1 98 125 LEU B N 1
ATOM 3898 C CA . LEU B 1 125 ? 13.43 -17.266 1.323 1 98 125 LEU B CA 1
ATOM 3899 C C . LEU B 1 125 ? 14.391 -16.391 2.115 1 98 125 LEU B C 1
ATOM 3901 O O . LEU B 1 125 ? 15.609 -16.562 2.041 1 98 125 LEU B O 1
ATOM 3905 N N . LEU B 1 126 ? 13.844 -15.445 2.846 1 97.88 126 LEU B N 1
ATOM 3906 C CA . LEU B 1 126 ? 14.664 -14.562 3.664 1 97.88 126 LEU B CA 1
ATOM 3907 C C . LEU B 1 126 ? 15.422 -15.344 4.73 1 97.88 126 LEU B C 1
ATOM 3909 O O . LEU B 1 126 ? 16.609 -15.094 4.973 1 97.88 126 LEU B O 1
ATOM 3913 N N . ARG B 1 127 ? 14.789 -16.281 5.363 1 96.06 127 ARG B N 1
ATOM 3914 C CA . ARG B 1 127 ? 15.422 -17.062 6.414 1 96.06 127 ARG B CA 1
ATOM 3915 C C . ARG B 1 127 ? 16.578 -17.875 5.863 1 96.06 127 ARG B C 1
ATOM 3917 O O . ARG B 1 127 ? 17.656 -17.922 6.473 1 96.06 127 ARG B O 1
ATOM 3924 N N . LEU B 1 128 ? 16.328 -18.453 4.727 1 97.19 128 LEU B N 1
ATOM 3925 C CA . LEU B 1 128 ? 17.422 -19.188 4.102 1 97.19 128 LEU B CA 1
ATOM 3926 C C . LEU B 1 128 ? 18.578 -18.266 3.752 1 97.19 128 LEU B C 1
ATOM 3928 O O . LEU B 1 128 ? 19.75 -18.625 3.951 1 97.19 128 LEU B O 1
ATOM 3932 N N . ALA B 1 129 ? 18.297 -17.109 3.234 1 97.88 129 ALA B N 1
ATOM 3933 C CA . ALA B 1 129 ? 19.328 -16.172 2.811 1 97.88 129 ALA B CA 1
ATOM 3934 C C . ALA B 1 129 ? 20.141 -15.688 4 1 97.88 129 ALA B C 1
ATOM 3936 O O . ALA B 1 129 ? 21.375 -15.555 3.908 1 97.88 129 ALA B O 1
ATOM 3937 N N . LEU B 1 130 ? 19.453 -15.398 5.098 1 97.31 130 LEU B N 1
ATOM 3938 C CA . LEU B 1 130 ? 20.125 -14.938 6.305 1 97.31 130 LEU B CA 1
ATOM 3939 C C . LEU B 1 130 ? 21.078 -16 6.832 1 97.31 130 LEU B C 1
ATOM 3941 O O . LEU B 1 130 ? 22.156 -15.68 7.352 1 97.31 130 LEU B O 1
ATOM 3945 N N . ASP B 1 131 ? 20.766 -17.234 6.664 1 96.31 131 ASP B N 1
ATOM 3946 C CA . ASP B 1 131 ? 21.609 -18.344 7.094 1 96.31 131 ASP B CA 1
ATOM 3947 C C . ASP B 1 131 ? 22.766 -18.578 6.125 1 96.31 131 ASP B C 1
ATOM 3949 O O . ASP B 1 131 ? 23.891 -18.875 6.543 1 96.31 131 ASP B O 1
ATOM 3953 N N . MET B 1 132 ? 22.516 -18.375 4.906 1 97.38 132 MET B N 1
ATOM 3954 C CA . MET B 1 132 ? 23.453 -18.812 3.875 1 97.38 132 MET B CA 1
ATOM 3955 C C . MET B 1 132 ? 24.422 -17.672 3.504 1 97.38 132 MET B C 1
ATOM 3957 O O . MET B 1 132 ? 25.578 -17.922 3.16 1 97.38 132 MET B O 1
ATOM 3961 N N . PHE B 1 133 ? 23.938 -16.406 3.516 1 97.88 133 PHE B N 1
ATOM 3962 C CA . PHE B 1 133 ? 24.719 -15.367 2.848 1 97.88 133 PHE B CA 1
ATOM 3963 C C . PHE B 1 133 ? 25.188 -14.32 3.846 1 97.88 133 PHE B C 1
ATOM 3965 O O . PHE B 1 133 ? 26.234 -13.68 3.645 1 97.88 133 PHE B O 1
ATOM 3972 N N . GLY B 1 134 ? 24.422 -14.07 4.855 1 97.31 134 GLY B N 1
ATOM 3973 C CA . GLY B 1 134 ? 24.797 -13.047 5.824 1 97.31 134 GLY B CA 1
ATOM 3974 C C . GLY B 1 134 ? 23.641 -12.188 6.27 1 97.31 134 GLY B C 1
ATOM 3975 O O . GLY B 1 134 ? 22.484 -12.5 5.992 1 97.31 134 GLY B O 1
ATOM 3976 N N . ASN B 1 135 ? 24 -11.102 6.938 1 97 135 ASN B N 1
ATOM 3977 C CA . ASN B 1 135 ? 22.953 -10.398 7.668 1 97 135 ASN B CA 1
ATOM 3978 C C . ASN B 1 135 ? 22.828 -8.945 7.219 1 97 135 ASN B C 1
ATOM 3980 O O . ASN B 1 135 ? 22.125 -8.156 7.848 1 97 135 ASN B O 1
ATOM 3984 N N . ARG B 1 136 ? 23.578 -8.523 6.199 1 98.19 136 ARG B N 1
ATOM 3985 C CA . ARG B 1 136 ? 23.469 -7.18 5.641 1 98.19 136 ARG B CA 1
ATOM 3986 C C . ARG B 1 136 ? 22.734 -7.195 4.301 1 98.19 136 ARG B C 1
ATOM 3988 O O . ARG B 1 136 ? 23.219 -7.797 3.336 1 98.19 136 ARG B O 1
ATOM 3995 N N . SER B 1 137 ? 21.594 -6.461 4.223 1 98.5 137 SER B N 1
ATOM 3996 C CA . SER B 1 137 ? 20.781 -6.613 3.025 1 98.5 137 SER B CA 1
ATOM 3997 C C . SER B 1 137 ? 20.391 -5.258 2.438 1 98.5 137 SER B C 1
ATOM 3999 O O . SER B 1 137 ? 20.297 -4.266 3.164 1 98.5 137 SER B O 1
ATOM 4001 N N . TRP B 1 138 ? 20.328 -5.23 1.116 1 98.56 138 TRP B N 1
ATOM 4002 C CA . TRP B 1 138 ? 19.641 -4.156 0.397 1 98.56 138 TRP B CA 1
ATOM 4003 C C . TRP B 1 138 ? 18.234 -4.578 -0.002 1 98.56 138 TRP B C 1
ATOM 4005 O O . TRP B 1 138 ? 18.016 -5.723 -0.402 1 98.56 138 TRP B O 1
ATOM 4015 N N . LEU B 1 139 ? 17.281 -3.688 0.143 1 98.44 139 LEU B N 1
ATOM 4016 C CA . LEU B 1 139 ? 15.891 -3.941 -0.229 1 98.44 139 LEU B CA 1
ATOM 4017 C C . LEU B 1 139 ? 15.453 -3.018 -1.36 1 98.44 139 LEU B C 1
ATOM 4019 O O . LEU B 1 139 ? 15.367 -1.8 -1.178 1 98.44 139 LEU B O 1
ATOM 4023 N N . ILE B 1 140 ? 15.172 -3.596 -2.537 1 98.56 140 ILE B N 1
ATOM 4024 C CA . ILE B 1 140 ? 14.719 -2.773 -3.654 1 98.56 140 ILE B CA 1
ATOM 4025 C C . ILE B 1 140 ? 13.352 -3.262 -4.133 1 98.56 140 ILE B C 1
ATOM 4027 O O . ILE B 1 140 ? 13.008 -4.434 -3.961 1 98.56 140 ILE B O 1
ATOM 4031 N N . GLY B 1 141 ? 12.531 -2.371 -4.664 1 97.88 141 GLY B N 1
ATOM 4032 C CA . GLY B 1 141 ? 11.203 -2.77 -5.098 1 97.88 141 GLY B CA 1
ATOM 4033 C C . GLY B 1 141 ? 10.57 -1.789 -6.066 1 97.88 141 GLY B C 1
ATOM 4034 O O . GLY B 1 141 ? 10.984 -0.629 -6.141 1 97.88 141 GLY B O 1
ATOM 4035 N N . SER B 1 142 ? 9.617 -2.344 -6.848 1 97.62 142 SER B N 1
ATOM 4036 C CA . SER B 1 142 ? 8.789 -1.462 -7.664 1 97.62 142 SER B CA 1
ATOM 4037 C C . SER B 1 142 ? 7.973 -0.514 -6.793 1 97.62 142 SER B C 1
ATOM 4039 O O . SER B 1 142 ? 7.496 -0.9 -5.723 1 97.62 142 SER B O 1
ATOM 4041 N N . ASN B 1 143 ? 7.742 0.677 -7.301 1 95.69 143 ASN B N 1
ATOM 4042 C CA . ASN B 1 143 ? 7.121 1.739 -6.516 1 95.69 143 ASN B CA 1
ATOM 4043 C C . ASN B 1 143 ? 5.605 1.568 -6.441 1 95.69 143 ASN B C 1
ATOM 4045 O O . ASN B 1 143 ? 4.855 2.439 -6.883 1 95.69 143 ASN B O 1
ATOM 4049 N N . TYR B 1 144 ? 5.164 0.506 -5.875 1 94.25 144 TYR B N 1
ATOM 4050 C CA . TYR B 1 144 ? 3.764 0.255 -5.547 1 94.25 144 TYR B CA 1
ATOM 4051 C C . TYR B 1 144 ? 3.643 -0.769 -4.426 1 94.25 144 TYR B C 1
ATOM 4053 O O . TYR B 1 144 ? 4.648 -1.181 -3.84 1 94.25 144 TYR B O 1
ATOM 4061 N N . VAL B 1 145 ? 2.484 -1.182 -4.062 1 95 145 VAL B N 1
ATOM 4062 C CA . VAL B 1 145 ? 2.156 -1.876 -2.824 1 95 145 VAL B CA 1
ATOM 4063 C C . VAL B 1 145 ? 3.004 -3.141 -2.699 1 95 145 VAL B C 1
ATOM 4065 O O . VAL B 1 145 ? 3.465 -3.482 -1.608 1 95 145 VAL B O 1
ATOM 4068 N N . TRP B 1 146 ? 3.227 -3.877 -3.738 1 97.06 146 TRP B N 1
ATOM 4069 C CA . TRP B 1 146 ? 4.066 -5.07 -3.721 1 97.06 146 TRP B CA 1
ATOM 4070 C C . TRP B 1 146 ? 5.461 -4.746 -3.191 1 97.06 146 TRP B C 1
ATOM 4072 O O . TRP B 1 146 ? 5.945 -5.395 -2.264 1 97.06 146 TRP B O 1
ATOM 4082 N N . GLY B 1 147 ? 6.109 -3.768 -3.783 1 97.19 147 GLY B N 1
ATOM 4083 C CA . GLY B 1 147 ? 7.438 -3.363 -3.346 1 97.19 147 GLY B CA 1
ATOM 4084 C C . GLY B 1 147 ? 7.465 -2.846 -1.921 1 97.19 147 GLY B C 1
ATOM 4085 O O . GLY B 1 147 ? 8.305 -3.26 -1.12 1 97.19 147 GLY B O 1
ATOM 4086 N N . TRP B 1 148 ? 6.5 -2 -1.608 1 95.5 148 TRP B N 1
ATOM 4087 C CA . TRP B 1 148 ? 6.461 -1.336 -0.31 1 95.5 148 TRP B CA 1
ATOM 4088 C C . TRP B 1 148 ? 6.27 -2.35 0.814 1 95.5 148 TRP B C 1
ATOM 4090 O O . TRP B 1 148 ? 7.059 -2.395 1.76 1 95.5 148 TRP B O 1
ATOM 4100 N N . GLU B 1 149 ? 5.277 -3.18 0.676 1 94.75 149 GLU B N 1
ATOM 4101 C CA . GLU B 1 149 ? 4.914 -4.094 1.755 1 94.75 149 GLU B CA 1
ATOM 4102 C C . GLU B 1 149 ? 5.898 -5.254 1.853 1 94.75 149 GLU B C 1
ATOM 4104 O O . GLU B 1 149 ? 6.203 -5.727 2.949 1 94.75 149 GLU B O 1
ATOM 4109 N N . SER B 1 150 ? 6.371 -5.73 0.769 1 97.38 150 SER B N 1
ATOM 4110 C CA . SER B 1 150 ? 7.379 -6.785 0.804 1 97.38 150 SER B CA 1
ATOM 4111 C C . SER B 1 150 ? 8.641 -6.316 1.519 1 97.38 150 SER B C 1
ATOM 4113 O O . SER B 1 150 ? 9.195 -7.043 2.346 1 97.38 150 SER B O 1
ATOM 4115 N N . ASN B 1 151 ? 9.086 -5.117 1.184 1 96.69 151 ASN B N 1
ATOM 4116 C CA . ASN B 1 151 ? 10.266 -4.566 1.839 1 96.69 151 ASN B CA 1
ATOM 4117 C C . ASN B 1 151 ? 10.023 -4.34 3.328 1 96.69 151 ASN B C 1
ATOM 4119 O O . ASN B 1 151 ? 10.93 -4.523 4.145 1 96.69 151 ASN B O 1
ATOM 4123 N N . ARG B 1 152 ? 8.836 -3.906 3.645 1 93.06 152 ARG B N 1
ATOM 4124 C CA . ARG B 1 152 ? 8.508 -3.699 5.051 1 93.06 152 ARG B CA 1
ATOM 4125 C C . ARG B 1 152 ? 8.641 -5 5.84 1 93.06 152 ARG B C 1
ATOM 4127 O O . ARG B 1 152 ? 9.25 -5.023 6.914 1 93.06 152 ARG B O 1
ATOM 4134 N N . ILE B 1 153 ? 8.078 -6.047 5.32 1 94.81 153 ILE B N 1
ATOM 4135 C CA . ILE B 1 153 ? 8.156 -7.352 5.969 1 94.81 153 ILE B CA 1
ATOM 4136 C C . ILE B 1 153 ? 9.609 -7.809 6.047 1 94.81 153 ILE B C 1
ATOM 4138 O O . ILE B 1 153 ? 10.055 -8.297 7.09 1 94.81 153 ILE B O 1
ATOM 4142 N N . ALA B 1 154 ? 10.312 -7.57 5.008 1 97.19 154 ALA B N 1
ATOM 4143 C CA . ALA B 1 154 ? 11.711 -7.984 4.961 1 97.19 154 ALA B CA 1
ATOM 4144 C C . ALA B 1 154 ? 12.531 -7.258 6.027 1 97.19 154 ALA B C 1
ATOM 4146 O O . ALA B 1 154 ? 13.375 -7.863 6.684 1 97.19 154 ALA B O 1
ATOM 4147 N N . ARG B 1 155 ? 12.344 -5.98 6.148 1 94.5 155 ARG B N 1
ATOM 4148 C CA . ARG B 1 155 ? 13.039 -5.215 7.172 1 94.5 155 ARG B CA 1
ATOM 4149 C C . ARG B 1 155 ? 12.789 -5.801 8.555 1 94.5 155 ARG B C 1
ATOM 4151 O O . ARG B 1 155 ? 13.727 -5.965 9.344 1 94.5 155 ARG B O 1
ATOM 4158 N N . GLU B 1 156 ? 11.555 -6.086 8.828 1 90.81 156 GLU B N 1
ATOM 4159 C CA . GLU B 1 156 ? 11.203 -6.656 10.125 1 90.81 156 GLU B CA 1
ATOM 4160 C C . GLU B 1 156 ? 11.914 -7.992 10.352 1 90.81 156 GLU B C 1
ATOM 4162 O O . GLU B 1 156 ? 12.43 -8.25 11.438 1 90.81 156 GLU B O 1
ATOM 4167 N N . VAL B 1 157 ? 11.93 -8.805 9.344 1 94.81 157 VAL B N 1
ATOM 4168 C CA . VAL B 1 157 ? 12.555 -10.117 9.445 1 94.81 157 VAL B CA 1
ATOM 4169 C C . VAL B 1 157 ? 14.062 -9.969 9.625 1 94.81 157 VAL B C 1
ATOM 4171 O O . VAL B 1 157 ? 14.648 -10.594 10.508 1 94.81 157 VAL B O 1
ATOM 4174 N N . VAL B 1 158 ? 14.672 -9.102 8.828 1 96.12 158 VAL B N 1
ATOM 4175 C CA . VAL B 1 158 ? 16.125 -8.914 8.859 1 96.12 158 VAL B CA 1
ATOM 4176 C C . VAL B 1 158 ? 16.547 -8.328 10.203 1 96.12 158 VAL B C 1
ATOM 4178 O O . VAL B 1 158 ? 17.422 -8.875 10.875 1 96.12 158 VAL B O 1
ATOM 4181 N N . GLU B 1 159 ? 15.883 -7.305 10.594 1 92.25 159 GLU B N 1
ATOM 4182 C CA . GLU B 1 159 ? 16.234 -6.652 11.844 1 92.25 159 GLU B CA 1
ATOM 4183 C C . GLU B 1 159 ? 15.883 -7.527 13.047 1 92.25 159 GLU B C 1
ATOM 4185 O O . GLU B 1 159 ? 16.609 -7.562 14.039 1 92.25 159 GLU B O 1
ATOM 4190 N N . GLY B 1 160 ? 14.773 -8.219 12.945 1 89.56 160 GLY B N 1
ATOM 4191 C CA . GLY B 1 160 ? 14.383 -9.148 13.992 1 89.56 160 GLY B CA 1
ATOM 4192 C C . GLY B 1 160 ? 15.359 -10.289 14.172 1 89.56 160 GLY B C 1
ATOM 4193 O O . GLY B 1 160 ? 15.43 -10.891 15.242 1 89.56 160 GLY B O 1
ATOM 4194 N N . SER B 1 161 ? 16.094 -10.555 13.18 1 92.5 161 SER B N 1
ATOM 4195 C CA . SER B 1 161 ? 17.078 -11.625 13.219 1 92.5 161 SER B CA 1
ATOM 4196 C C . SER B 1 161 ? 18.469 -11.094 13.547 1 92.5 161 SER B C 1
ATOM 4198 O O . SER B 1 161 ? 19.469 -11.82 13.422 1 92.5 161 SER B O 1
ATOM 4200 N N . GLY B 1 162 ? 18.531 -9.828 13.898 1 92.44 162 GLY B N 1
ATOM 4201 C CA . GLY B 1 162 ? 19.797 -9.219 14.266 1 92.44 162 GLY B CA 1
ATOM 4202 C C . GLY B 1 162 ? 20.578 -8.688 13.078 1 92.44 162 GLY B C 1
ATOM 4203 O O . GLY B 1 162 ? 21.734 -8.273 13.219 1 92.44 162 GLY B O 1
ATOM 4204 N N . GLY B 1 163 ? 19.922 -8.711 11.93 1 96.19 163 GLY B N 1
ATOM 4205 C CA . GLY B 1 163 ? 20.578 -8.195 10.742 1 96.19 163 GLY B CA 1
ATOM 4206 C C . GLY B 1 163 ? 20.359 -6.703 10.555 1 96.19 163 GLY B C 1
ATOM 4207 O O . GLY B 1 163 ? 19.812 -6.031 11.43 1 96.19 163 GLY B O 1
ATOM 4208 N N . THR B 1 164 ? 20.953 -6.223 9.398 1 96.69 164 THR B N 1
ATOM 4209 C CA . THR B 1 164 ? 20.875 -4.793 9.109 1 96.69 164 THR B CA 1
ATOM 4210 C C . THR B 1 164 ? 20.422 -4.559 7.664 1 96.69 164 THR B C 1
ATOM 4212 O O . THR B 1 164 ? 20.922 -5.215 6.742 1 96.69 164 THR B O 1
ATOM 4215 N N . VAL B 1 165 ? 19.5 -3.707 7.523 1 96.12 165 VAL B N 1
ATOM 4216 C CA . VAL B 1 165 ? 19.172 -3.199 6.199 1 96.12 165 VAL B CA 1
ATOM 4217 C C . VAL B 1 165 ? 20.047 -1.995 5.867 1 96.12 165 VAL B C 1
ATOM 4219 O O . VAL B 1 165 ? 19.859 -0.913 6.43 1 96.12 165 VAL B O 1
ATOM 4222 N N . VAL B 1 166 ? 20.922 -2.158 4.914 1 97.12 166 VAL B N 1
ATOM 4223 C CA . VAL B 1 166 ? 21.953 -1.145 4.695 1 97.12 166 VAL B CA 1
ATOM 4224 C C . VAL B 1 166 ? 21.484 -0.165 3.617 1 97.12 166 VAL B C 1
ATOM 4226 O O . VAL B 1 166 ? 22.125 0.869 3.396 1 97.12 166 VAL B O 1
ATOM 4229 N N . GLY B 1 167 ? 20.406 -0.471 2.93 1 95.94 167 GLY B N 1
ATOM 4230 C CA . GLY B 1 167 ? 19.828 0.426 1.941 1 95.94 167 GLY B CA 1
ATOM 4231 C C . GLY B 1 167 ? 18.469 -0.024 1.449 1 95.94 167 GLY B C 1
ATOM 4232 O O . GLY B 1 167 ? 18.141 -1.214 1.497 1 95.94 167 GLY B O 1
ATOM 4233 N N . GLU B 1 168 ? 17.703 0.909 0.969 1 95.62 168 GLU B N 1
ATOM 4234 C CA . GLU B 1 168 ? 16.375 0.677 0.429 1 95.62 168 GLU B CA 1
ATOM 4235 C C . GLU B 1 168 ? 16.031 1.686 -0.667 1 95.62 168 GLU B C 1
ATOM 4237 O O . GLU B 1 168 ? 16.359 2.869 -0.547 1 95.62 168 GLU B O 1
ATOM 4242 N N . LYS B 1 169 ? 15.508 1.145 -1.757 1 96.12 169 LYS B N 1
ATOM 4243 C CA . LYS B 1 169 ? 15.164 2.041 -2.855 1 96.12 169 LYS B CA 1
ATOM 4244 C C . LYS B 1 169 ? 13.977 1.5 -3.652 1 96.12 169 LYS B C 1
ATOM 4246 O O . LYS B 1 169 ? 13.805 0.285 -3.771 1 96.12 169 LYS B O 1
ATOM 4251 N N . TYR B 1 170 ? 13.164 2.393 -4.148 1 96.31 170 TYR B N 1
ATOM 4252 C CA . TYR B 1 170 ? 12.039 2.055 -5.016 1 96.31 170 TYR B CA 1
ATOM 4253 C C . TYR B 1 170 ? 12.219 2.67 -6.398 1 96.31 170 TYR B C 1
ATOM 4255 O O . TYR B 1 170 ? 12.719 3.791 -6.527 1 96.31 170 TYR B O 1
ATOM 4263 N N . LEU B 1 171 ? 11.875 1.941 -7.398 1 96.81 171 LEU B N 1
ATOM 4264 C CA . LEU B 1 171 ? 11.922 2.42 -8.773 1 96.81 171 LEU B CA 1
ATOM 4265 C C . LEU B 1 171 ? 10.547 2.33 -9.43 1 96.81 171 LEU B C 1
ATOM 4267 O O . LEU B 1 171 ? 9.781 1.412 -9.141 1 96.81 171 LEU B O 1
ATOM 4271 N N . HIS B 1 172 ? 10.227 3.295 -10.352 1 94.19 172 HIS B N 1
ATOM 4272 C CA . HIS B 1 172 ? 9.008 3.207 -11.148 1 94.19 172 HIS B CA 1
ATOM 4273 C C . HIS B 1 172 ? 9.047 1.992 -12.07 1 94.19 172 HIS B C 1
ATOM 4275 O O . HIS B 1 172 ? 10.117 1.588 -12.531 1 94.19 172 HIS B O 1
ATOM 4281 N N . LEU B 1 173 ? 7.871 1.459 -12.289 1 92.25 173 LEU B N 1
ATOM 4282 C CA . LEU B 1 173 ? 7.797 0.467 -13.359 1 92.25 173 LEU B CA 1
ATOM 4283 C C . LEU B 1 173 ? 8.32 1.042 -14.672 1 92.25 173 LEU B C 1
ATOM 4285 O O . LEU B 1 173 ? 8.18 2.24 -14.93 1 92.25 173 LEU B O 1
ATOM 4289 N N . ARG B 1 174 ? 8.969 0.246 -15.477 1 91.12 174 ARG B N 1
ATOM 4290 C CA . ARG B 1 174 ? 9.453 0.574 -16.812 1 91.12 174 ARG B CA 1
ATOM 4291 C C . ARG B 1 174 ? 10.734 1.404 -16.734 1 91.12 174 ARG B C 1
ATOM 4293 O O . ARG B 1 174 ? 11.352 1.698 -17.766 1 91.12 174 ARG B O 1
ATOM 4300 N N . ASN B 1 175 ? 11.125 1.823 -15.523 1 92.25 175 ASN B N 1
ATOM 4301 C CA . ASN B 1 175 ? 12.406 2.51 -15.398 1 92.25 175 ASN B CA 1
ATOM 4302 C C . ASN B 1 175 ? 13.578 1.548 -15.57 1 92.25 175 ASN B C 1
ATOM 4304 O O . ASN B 1 175 ? 13.797 0.67 -14.734 1 92.25 175 ASN B O 1
ATOM 4308 N N . SER B 1 176 ? 14.383 1.751 -16.578 1 93.5 176 SER B N 1
ATOM 4309 C CA . SER B 1 176 ? 15.492 0.848 -16.844 1 93.5 176 SER B CA 1
ATOM 4310 C C . SER B 1 176 ? 16.828 1.485 -16.453 1 93.5 176 SER B C 1
ATOM 4312 O O . SER B 1 176 ? 17.891 0.89 -16.656 1 93.5 176 SER B O 1
ATOM 4314 N N . ASN B 1 177 ? 16.781 2.684 -15.984 1 94.62 177 ASN B N 1
ATOM 4315 C CA . ASN B 1 177 ? 18 3.33 -15.516 1 94.62 177 ASN B CA 1
ATOM 4316 C C . ASN B 1 177 ? 18.328 2.912 -14.086 1 94.62 177 ASN B C 1
ATOM 4318 O O . ASN B 1 177 ? 17.859 3.529 -13.125 1 94.62 177 ASN B O 1
ATOM 4322 N N . VAL B 1 178 ? 19.281 1.963 -13.984 1 97.31 178 VAL B N 1
ATOM 4323 C CA . VAL B 1 178 ? 19.547 1.363 -12.68 1 97.31 178 VAL B CA 1
ATOM 4324 C C . VAL B 1 178 ? 21 1.621 -12.289 1 97.31 178 VAL B C 1
ATOM 4326 O O . VAL B 1 178 ? 21.516 1.021 -11.336 1 97.31 178 VAL B O 1
ATOM 4329 N N . THR B 1 179 ? 21.719 2.5 -12.953 1 96.25 179 THR B N 1
ATOM 4330 C CA . THR B 1 179 ? 23.141 2.715 -12.758 1 96.25 179 THR B CA 1
ATOM 4331 C C . THR B 1 179 ? 23.438 3.207 -11.344 1 96.25 179 THR B C 1
ATOM 4333 O O . THR B 1 179 ? 24.297 2.662 -10.648 1 96.25 179 THR B O 1
ATOM 4336 N N . GLU B 1 180 ? 22.734 4.211 -10.938 1 94.56 180 GLU B N 1
ATOM 4337 C CA . GLU B 1 180 ? 22.953 4.785 -9.609 1 94.56 180 GLU B CA 1
ATOM 4338 C C . GLU B 1 180 ? 22.641 3.77 -8.516 1 94.56 180 GLU B C 1
ATOM 4340 O O . GLU B 1 180 ? 23.297 3.75 -7.473 1 94.56 180 GLU B O 1
ATOM 4345 N N . LEU B 1 181 ? 21.656 3.039 -8.758 1 96.88 181 LEU B N 1
ATOM 4346 C CA . LEU B 1 181 ? 21.281 2.006 -7.801 1 96.88 181 LEU B CA 1
ATOM 4347 C C . LEU B 1 181 ? 22.391 0.97 -7.652 1 96.88 181 LEU B C 1
ATOM 4349 O O . LEU B 1 181 ? 22.734 0.593 -6.531 1 96.88 181 LEU B O 1
ATOM 4353 N N . ILE B 1 182 ? 22.938 0.55 -8.773 1 98.38 182 ILE B N 1
ATOM 4354 C CA . ILE B 1 182 ? 24.016 -0.446 -8.766 1 98.38 182 ILE B CA 1
ATOM 4355 C C . ILE B 1 182 ? 25.219 0.099 -8.016 1 98.38 182 ILE B C 1
ATOM 4357 O O . ILE B 1 182 ? 25.812 -0.599 -7.191 1 98.38 182 ILE B O 1
ATOM 4361 N N . GLU B 1 183 ? 25.516 1.322 -8.273 1 97.19 183 GLU B N 1
ATOM 4362 C CA . GLU B 1 183 ? 26.641 1.95 -7.594 1 97.19 183 GLU B CA 1
ATOM 4363 C C . GLU B 1 183 ? 26.422 2.025 -6.09 1 97.19 183 GLU B C 1
ATOM 4365 O O . GLU B 1 183 ? 27.328 1.748 -5.301 1 97.19 183 GLU B O 1
ATOM 4370 N N . ALA B 1 184 ? 25.266 2.342 -5.719 1 96.62 184 ALA B N 1
ATOM 4371 C CA . ALA B 1 184 ? 24.922 2.445 -4.301 1 96.62 184 ALA B CA 1
ATOM 4372 C C . ALA B 1 184 ? 25.047 1.088 -3.609 1 96.62 184 ALA B C 1
ATOM 4374 O O . ALA B 1 184 ? 25.578 0.991 -2.506 1 96.62 184 ALA B O 1
ATOM 4375 N N . ILE B 1 185 ? 24.531 0.102 -4.25 1 98.38 185 ILE B N 1
ATOM 4376 C CA . ILE B 1 185 ? 24.562 -1.245 -3.688 1 98.38 185 ILE B CA 1
ATOM 4377 C C . ILE B 1 185 ? 26.016 -1.707 -3.527 1 98.38 185 ILE B C 1
ATOM 4379 O O . ILE B 1 185 ? 26.406 -2.176 -2.455 1 98.38 185 ILE B O 1
ATOM 4383 N N . LEU B 1 186 ? 26.828 -1.487 -4.512 1 98.06 186 LEU B N 1
ATOM 4384 C CA . LEU B 1 186 ? 28.172 -2.043 -4.531 1 98.06 186 LEU B CA 1
ATOM 4385 C C . LEU B 1 186 ? 29.125 -1.189 -3.703 1 98.06 186 LEU B C 1
ATOM 4387 O O . LEU B 1 186 ? 30.234 -1.623 -3.383 1 98.06 186 LEU B O 1
ATOM 4391 N N . SER B 1 187 ? 28.656 0.008 -3.291 1 97.06 187 SER B N 1
ATOM 4392 C CA . SER B 1 187 ? 29.469 0.867 -2.438 1 97.06 187 SER B CA 1
ATOM 4393 C C . SER B 1 187 ? 29.312 0.504 -0.965 1 97.06 187 SER B C 1
ATOM 4395 O O . SER B 1 187 ? 30 1.041 -0.104 1 97.06 187 SER B O 1
ATOM 4397 N N . THR B 1 188 ? 28.406 -0.426 -0.672 1 96.81 188 THR B N 1
ATOM 4398 C CA . THR B 1 188 ? 28.156 -0.872 0.694 1 96.81 188 THR B CA 1
ATOM 4399 C C . THR B 1 188 ? 28.609 -2.316 0.882 1 96.81 188 THR B C 1
ATOM 4401 O O . THR B 1 188 ? 28.797 -3.047 -0.094 1 96.81 188 THR B O 1
ATOM 4404 N N . GLU B 1 189 ? 28.875 -2.619 2.154 1 96.81 189 GLU B N 1
ATOM 4405 C CA . GLU B 1 189 ? 29.031 -4.031 2.479 1 96.81 189 GLU B CA 1
ATOM 4406 C C . GLU B 1 189 ? 27.688 -4.746 2.523 1 96.81 189 GLU B C 1
ATOM 4408 O O . GLU B 1 189 ? 26.938 -4.629 3.506 1 96.81 189 GLU B O 1
ATOM 4413 N N . VAL B 1 190 ? 27.375 -5.469 1.487 1 98.19 190 VAL B N 1
ATOM 4414 C CA . VAL B 1 190 ? 26.078 -6.117 1.349 1 98.19 190 VAL B CA 1
ATOM 4415 C C . VAL B 1 190 ? 26.266 -7.617 1.139 1 98.19 190 VAL B C 1
ATOM 4417 O O . VAL B 1 190 ? 27.188 -8.039 0.43 1 98.19 190 VAL B O 1
ATOM 4420 N N . ASP B 1 191 ? 25.406 -8.383 1.839 1 98.62 191 ASP B N 1
ATOM 4421 C CA . ASP B 1 191 ? 25.469 -9.836 1.729 1 98.62 191 ASP B CA 1
ATOM 4422 C C . ASP B 1 191 ? 24.453 -10.367 0.718 1 98.62 191 ASP B C 1
ATOM 4424 O O . ASP B 1 191 ? 24.703 -11.383 0.067 1 98.62 191 ASP B O 1
ATOM 4428 N N . PHE B 1 192 ? 23.312 -9.711 0.645 1 98.81 192 PHE B N 1
ATOM 4429 C CA . PHE B 1 192 ? 22.344 -10.07 -0.376 1 98.81 192 PHE B CA 1
ATOM 4430 C C . PHE B 1 192 ? 21.391 -8.914 -0.653 1 98.81 192 PHE B C 1
ATOM 4432 O O . PHE B 1 192 ? 21.297 -7.977 0.14 1 98.81 192 PHE B O 1
ATOM 4439 N N . VAL B 1 193 ? 20.75 -8.953 -1.817 1 98.88 193 VAL B N 1
ATOM 4440 C CA . VAL B 1 193 ? 19.766 -7.957 -2.242 1 98.88 193 VAL B CA 1
ATOM 4441 C C . VAL B 1 193 ? 18.391 -8.617 -2.416 1 98.88 193 VAL B C 1
ATOM 4443 O O . VAL B 1 193 ? 18.281 -9.648 -3.072 1 98.88 193 VAL B O 1
ATOM 4446 N N . LEU B 1 194 ? 17.391 -8.117 -1.738 1 98.88 194 LEU B N 1
ATOM 4447 C CA . LEU B 1 194 ? 16.031 -8.508 -2.049 1 98.88 194 LEU B CA 1
ATOM 4448 C C . LEU B 1 194 ? 15.461 -7.672 -3.191 1 98.88 194 LEU B C 1
ATOM 4450 O O . LEU B 1 194 ? 15.344 -6.449 -3.07 1 98.88 194 LEU B O 1
ATOM 4454 N N . ASN B 1 195 ? 15.156 -8.375 -4.246 1 98.81 195 ASN B N 1
ATOM 4455 C CA . ASN B 1 195 ? 14.68 -7.742 -5.473 1 98.81 195 ASN B CA 1
ATOM 4456 C C . ASN B 1 195 ? 13.18 -7.949 -5.66 1 98.81 195 ASN B C 1
ATOM 4458 O O . ASN B 1 195 ? 12.742 -9.008 -6.121 1 98.81 195 ASN B O 1
ATOM 4462 N N . ASN B 1 196 ? 12.406 -6.906 -5.355 1 98.5 196 ASN B N 1
ATOM 4463 C CA . ASN B 1 196 ? 10.961 -6.91 -5.57 1 98.5 196 ASN B CA 1
ATOM 4464 C C . ASN B 1 196 ? 10.57 -6.074 -6.785 1 98.5 196 ASN B C 1
ATOM 4466 O O . ASN B 1 196 ? 9.43 -5.617 -6.891 1 98.5 196 ASN B O 1
ATOM 4470 N N . LEU B 1 197 ? 11.508 -5.809 -7.684 1 98.25 197 LEU B N 1
ATOM 4471 C CA . LEU B 1 197 ? 11.203 -5.148 -8.945 1 98.25 197 LEU B CA 1
ATOM 4472 C C . LEU B 1 197 ? 10.422 -6.078 -9.875 1 98.25 197 LEU B C 1
ATOM 4474 O O . LEU B 1 197 ? 10.547 -7.301 -9.773 1 98.25 197 LEU B O 1
ATOM 4478 N N . VAL B 1 198 ? 9.664 -5.48 -10.703 1 97.44 198 VAL B N 1
ATOM 4479 C CA . VAL B 1 198 ? 8.812 -6.254 -11.609 1 97.44 198 VAL B CA 1
ATOM 4480 C C . VAL B 1 198 ? 9.117 -5.867 -13.055 1 97.44 198 VAL B C 1
ATOM 4482 O O . VAL B 1 198 ? 9.344 -4.691 -13.359 1 97.44 198 VAL B O 1
ATOM 4485 N N . GLY B 1 199 ? 9.188 -6.805 -13.914 1 96.38 199 GLY B N 1
ATOM 4486 C CA . GLY B 1 199 ? 9.227 -6.57 -15.344 1 96.38 199 GLY B CA 1
ATOM 4487 C C . GLY B 1 199 ? 10.57 -6.059 -15.828 1 96.38 199 GLY B C 1
ATOM 4488 O O . GLY B 1 199 ? 11.617 -6.484 -15.336 1 96.38 199 GLY B O 1
ATOM 4489 N N . GLU B 1 200 ? 10.531 -5.16 -16.75 1 96.5 200 GLU B N 1
ATOM 4490 C CA . GLU B 1 200 ? 11.711 -4.672 -17.453 1 96.5 200 GLU B CA 1
ATOM 4491 C C . GLU B 1 200 ? 12.703 -4.031 -16.484 1 96.5 200 GLU B C 1
ATOM 4493 O O . GLU B 1 200 ? 13.914 -4.113 -16.672 1 96.5 200 GLU B O 1
ATOM 4498 N N . THR B 1 201 ? 12.156 -3.414 -15.484 1 97.62 201 THR B N 1
ATOM 4499 C CA . THR B 1 201 ? 13.031 -2.809 -14.484 1 97.62 201 THR B CA 1
ATOM 4500 C C . THR B 1 201 ? 13.867 -3.875 -13.773 1 97.62 201 THR B C 1
ATOM 4502 O O . THR B 1 201 ? 15.062 -3.68 -13.539 1 97.62 201 THR B O 1
ATOM 4505 N N . SER B 1 202 ? 13.273 -4.984 -13.461 1 98.25 202 SER B N 1
ATOM 4506 C CA . SER B 1 202 ? 13.969 -6.098 -12.82 1 98.25 202 SER B CA 1
ATOM 4507 C C . SER B 1 202 ? 15.039 -6.684 -13.734 1 98.25 202 SER B C 1
ATOM 4509 O O . SER B 1 202 ? 16.141 -7.004 -13.281 1 98.25 202 SER B O 1
ATOM 4511 N N . TYR B 1 203 ? 14.695 -6.766 -15.023 1 98.25 203 TYR B N 1
ATOM 4512 C CA . TYR B 1 203 ? 15.641 -7.332 -15.984 1 98.25 203 TYR B CA 1
ATOM 4513 C C . TYR B 1 203 ? 16.875 -6.445 -16.125 1 98.25 203 TYR B C 1
ATOM 4515 O O . TYR B 1 203 ? 18 -6.938 -16.109 1 98.25 203 TYR B O 1
ATOM 4523 N N . ALA B 1 204 ? 16.594 -5.18 -16.266 1 98.31 204 ALA B N 1
ATOM 4524 C CA . ALA B 1 204 ? 17.688 -4.227 -16.375 1 98.31 204 ALA B CA 1
ATOM 4525 C C . ALA B 1 204 ? 18.578 -4.262 -15.141 1 98.31 204 ALA B C 1
ATOM 4527 O O . ALA B 1 204 ? 19.812 -4.238 -15.258 1 98.31 204 ALA B O 1
ATOM 4528 N N . PHE B 1 205 ? 18.016 -4.355 -14.016 1 98.75 205 PHE B N 1
ATOM 4529 C CA . PHE B 1 205 ? 18.75 -4.406 -12.758 1 98.75 205 PHE B CA 1
ATOM 4530 C C . PHE B 1 205 ? 19.641 -5.648 -12.688 1 98.75 205 PHE B C 1
ATOM 4532 O O . PHE B 1 205 ? 20.828 -5.551 -12.398 1 98.75 205 PHE B O 1
ATOM 4539 N N . LEU B 1 206 ? 19.047 -6.82 -12.945 1 98.75 206 LEU B N 1
ATOM 4540 C CA . LEU B 1 206 ? 19.766 -8.086 -12.828 1 98.75 206 LEU B CA 1
ATOM 4541 C C . LEU B 1 206 ? 20.938 -8.141 -13.812 1 98.75 206 LEU B C 1
ATOM 4543 O O . LEU B 1 206 ? 22.031 -8.547 -13.445 1 98.75 206 LEU B O 1
ATOM 4547 N N . ARG B 1 207 ? 20.734 -7.68 -15.023 1 98.5 207 ARG B N 1
ATOM 4548 C CA . ARG B 1 207 ? 21.797 -7.684 -16.031 1 98.5 207 ARG B CA 1
ATOM 4549 C C . ARG B 1 207 ? 22.922 -6.738 -15.625 1 98.5 207 ARG B C 1
ATOM 4551 O O . ARG B 1 207 ? 24.094 -7.109 -15.68 1 98.5 207 ARG B O 1
ATOM 4558 N N . ALA B 1 208 ? 22.516 -5.543 -15.227 1 98.56 208 ALA B N 1
ATOM 4559 C CA . ALA B 1 208 ? 23.5 -4.535 -14.883 1 98.56 208 ALA B CA 1
ATOM 4560 C C . ALA B 1 208 ? 24.297 -4.949 -13.641 1 98.56 208 ALA B C 1
ATOM 4562 O O . ALA B 1 208 ? 25.516 -4.75 -13.57 1 98.56 208 ALA B O 1
ATOM 4563 N N . LEU B 1 209 ? 23.609 -5.496 -12.688 1 98.81 209 LEU B N 1
ATOM 4564 C CA . LEU B 1 209 ? 24.297 -5.949 -11.477 1 98.81 209 LEU B CA 1
ATOM 4565 C C . LEU B 1 209 ? 25.266 -7.086 -11.789 1 98.81 209 LEU B C 1
ATOM 4567 O O . LEU B 1 209 ? 26.375 -7.121 -11.258 1 98.81 209 LEU B O 1
ATOM 4571 N N . ASP B 1 210 ? 24.859 -8.055 -12.609 1 98.69 210 ASP B N 1
ATOM 4572 C CA . ASP B 1 210 ? 25.703 -9.18 -13.008 1 98.69 210 ASP B CA 1
ATOM 4573 C C . ASP B 1 210 ? 26.984 -8.688 -13.664 1 98.69 210 ASP B C 1
ATOM 4575 O O . ASP B 1 210 ? 28.078 -9.148 -13.32 1 98.69 210 ASP B O 1
ATOM 4579 N N . GLU B 1 211 ? 26.844 -7.746 -14.57 1 98.38 211 GLU B N 1
ATOM 4580 C CA . GLU B 1 211 ? 28 -7.188 -15.273 1 98.38 211 GLU B CA 1
ATOM 4581 C C . GLU B 1 211 ? 28.922 -6.465 -14.305 1 98.38 211 GLU B C 1
ATOM 4583 O O . GLU B 1 211 ? 30.156 -6.598 -14.406 1 98.38 211 GLU B O 1
ATOM 4588 N N . ALA B 1 212 ? 28.328 -5.688 -13.469 1 98.5 212 ALA B N 1
ATOM 4589 C CA . ALA B 1 212 ? 29.141 -4.938 -12.516 1 98.5 212 ALA B CA 1
ATOM 4590 C C . ALA B 1 212 ? 29.875 -5.879 -11.57 1 98.5 212 ALA B C 1
ATOM 4592 O O . ALA B 1 212 ? 31.047 -5.648 -11.25 1 98.5 212 ALA B O 1
ATOM 4593 N N . CYS B 1 213 ? 29.188 -6.902 -11.094 1 98.44 213 CYS B N 1
ATOM 4594 C CA . CYS B 1 213 ? 29.812 -7.883 -10.211 1 98.44 213 CYS B CA 1
ATOM 4595 C C . CYS B 1 213 ? 30.938 -8.625 -10.922 1 98.44 213 CYS B C 1
ATOM 4597 O O . CYS B 1 213 ? 31.969 -8.914 -10.32 1 98.44 213 CYS B O 1
ATOM 4599 N N . LEU B 1 214 ? 30.734 -8.93 -12.164 1 97.88 214 LEU B N 1
ATOM 4600 C CA . LEU B 1 214 ? 31.766 -9.586 -12.945 1 97.88 214 LEU B CA 1
ATOM 4601 C C . LEU B 1 214 ? 33.031 -8.703 -13.047 1 97.88 214 LEU B C 1
ATOM 4603 O O . LEU B 1 214 ? 34.125 -9.195 -12.891 1 97.88 214 LEU B O 1
ATOM 4607 N N . ARG B 1 215 ? 32.719 -7.504 -13.25 1 97.56 215 ARG B N 1
ATOM 4608 C CA . ARG B 1 215 ? 33.812 -6.551 -13.352 1 97.56 215 ARG B CA 1
ATOM 4609 C C . ARG B 1 215 ? 34.594 -6.465 -12.039 1 97.56 215 ARG B C 1
ATOM 4611 O O . ARG B 1 215 ? 35.812 -6.375 -12.039 1 97.56 215 ARG B O 1
ATOM 4618 N N . ASP B 1 216 ? 33.875 -6.531 -10.984 1 97.12 216 ASP B N 1
ATOM 4619 C CA . ASP B 1 216 ? 34.469 -6.395 -9.664 1 97.12 216 ASP B CA 1
ATOM 4620 C C . ASP B 1 216 ? 34.969 -7.742 -9.141 1 97.12 216 ASP B C 1
ATOM 4622 O O . ASP B 1 216 ? 35.469 -7.832 -8.023 1 97.12 216 ASP B O 1
ATOM 4626 N N . ARG B 1 217 ? 34.844 -8.797 -9.836 1 96.81 217 ARG B N 1
ATOM 4627 C CA . ARG B 1 217 ? 35.219 -10.156 -9.477 1 96.81 217 ARG B CA 1
ATOM 4628 C C . ARG B 1 217 ? 34.594 -10.57 -8.141 1 96.81 217 ARG B C 1
ATOM 4630 O O . ARG B 1 217 ? 35.312 -11.07 -7.258 1 96.81 217 ARG B O 1
ATOM 4637 N N . ARG B 1 218 ? 33.344 -10.273 -8.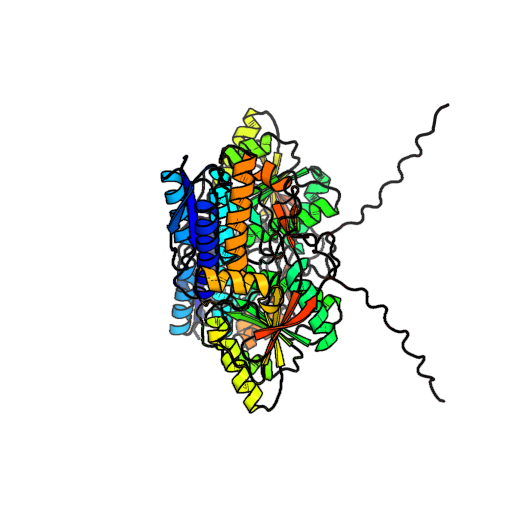078 1 96.75 218 ARG B N 1
ATOM 4638 C CA . ARG B 1 218 ? 32.625 -10.672 -6.879 1 96.75 218 ARG B CA 1
ATOM 4639 C C . ARG B 1 218 ? 31.297 -11.352 -7.242 1 96.75 218 ARG B C 1
ATOM 4641 O O . ARG B 1 218 ? 30.828 -11.227 -8.375 1 96.75 218 ARG B O 1
ATOM 4648 N N . THR B 1 219 ? 30.812 -12.117 -6.25 1 97.75 219 THR B N 1
ATOM 4649 C CA . THR B 1 219 ? 29.5 -12.75 -6.379 1 97.75 219 THR B CA 1
ATOM 4650 C C . THR B 1 219 ? 28.516 -12.164 -5.375 1 97.75 219 THR B C 1
ATOM 4652 O O . THR B 1 219 ? 28.891 -11.859 -4.238 1 97.75 219 THR B O 1
ATOM 4655 N N . LEU B 1 220 ? 27.297 -11.969 -5.855 1 98.62 220 LEU B N 1
ATOM 4656 C CA . LEU B 1 220 ? 26.281 -11.398 -4.977 1 98.62 220 LEU B CA 1
ATOM 4657 C C . LEU B 1 220 ? 24.953 -12.148 -5.109 1 98.62 220 LEU B C 1
ATOM 4659 O O . LEU B 1 220 ? 24.531 -12.461 -6.219 1 98.62 220 LEU B O 1
ATOM 4663 N N . ALA B 1 221 ? 24.359 -12.477 -3.986 1 98.81 221 ALA B N 1
ATOM 4664 C CA . ALA B 1 221 ? 23.062 -13.148 -3.971 1 98.81 221 ALA B CA 1
ATOM 4665 C C . ALA B 1 221 ? 21.922 -12.148 -4.148 1 98.81 221 ALA B C 1
ATOM 4667 O O . ALA B 1 221 ? 21.938 -11.078 -3.543 1 98.81 221 ALA B O 1
ATOM 4668 N N . VAL B 1 222 ? 21.016 -12.469 -5.039 1 98.88 222 VAL B N 1
ATOM 4669 C CA . VAL B 1 222 ? 19.797 -11.688 -5.25 1 98.88 222 VAL B CA 1
ATOM 4670 C C . VAL B 1 222 ? 18.562 -12.586 -5.055 1 98.88 222 VAL B C 1
ATOM 4672 O O . VAL B 1 222 ? 18.484 -13.664 -5.641 1 98.88 222 VAL B O 1
ATOM 4675 N N . LEU B 1 223 ? 17.672 -12.148 -4.199 1 98.88 223 LEU B N 1
ATOM 4676 C CA . LEU B 1 223 ? 16.438 -12.852 -3.904 1 98.88 223 LEU B CA 1
ATOM 4677 C C . LEU B 1 223 ? 15.258 -12.219 -4.641 1 98.88 223 LEU B C 1
ATOM 4679 O O . LEU B 1 223 ? 15.094 -11 -4.617 1 98.88 223 LEU B O 1
ATOM 4683 N N . SER B 1 224 ? 14.445 -13.008 -5.316 1 97.62 224 SER B N 1
ATOM 4684 C CA . SER B 1 224 ? 13.25 -12.508 -5.984 1 97.62 224 SER B CA 1
ATOM 4685 C C . SER B 1 224 ? 12.117 -13.523 -5.922 1 97.62 224 SER B C 1
ATOM 4687 O O . SER B 1 224 ? 12.062 -14.453 -6.73 1 97.62 224 SER B O 1
ATOM 4689 N N . CYS B 1 225 ? 11.078 -13.242 -5.148 1 92.56 225 CYS B N 1
ATOM 4690 C CA . CYS B 1 225 ? 9.984 -14.195 -4.977 1 92.56 225 CYS B CA 1
ATOM 4691 C C . CYS B 1 225 ? 9.039 -14.156 -6.172 1 92.56 225 CYS B C 1
ATOM 4693 O O . CYS B 1 225 ? 8.156 -15.008 -6.293 1 92.56 225 CYS B O 1
ATOM 4695 N N . ASN B 1 226 ? 9.219 -13.242 -7.035 1 91.38 226 ASN B N 1
ATOM 4696 C CA . ASN B 1 226 ? 8.312 -13.109 -8.172 1 91.38 226 ASN B CA 1
ATOM 4697 C C . ASN B 1 226 ? 8.992 -13.5 -9.477 1 91.38 226 ASN B C 1
ATOM 4699 O O . ASN B 1 226 ? 8.359 -13.508 -10.531 1 91.38 226 ASN B O 1
ATOM 4703 N N . PHE B 1 227 ? 10.273 -13.805 -9.469 1 95.31 227 PHE B N 1
ATOM 4704 C CA . PHE B 1 227 ? 11.016 -14.117 -10.68 1 95.31 227 PHE B CA 1
ATOM 4705 C C . PHE B 1 227 ? 11.156 -15.625 -10.852 1 95.31 227 PHE B C 1
ATOM 4707 O O . PHE B 1 227 ? 11.773 -16.297 -10.023 1 95.31 227 PHE B O 1
ATOM 4714 N N . THR B 1 228 ? 10.625 -16.125 -11.945 1 94.69 228 THR B N 1
ATOM 4715 C CA . THR B 1 228 ? 10.688 -17.562 -12.195 1 94.69 228 THR B CA 1
ATOM 4716 C C . THR B 1 228 ? 10.984 -17.844 -13.664 1 94.69 228 THR B C 1
ATOM 4718 O O . THR B 1 228 ? 11.586 -17.016 -14.352 1 94.69 228 THR B O 1
ATOM 4721 N N . GLU B 1 229 ? 10.594 -19.016 -14.148 1 96.31 229 GLU B N 1
ATOM 4722 C CA . GLU B 1 229 ? 10.984 -19.5 -15.469 1 96.31 229 GLU B CA 1
ATOM 4723 C C . GLU B 1 229 ? 10.453 -18.594 -16.562 1 96.31 229 GLU B C 1
ATOM 4725 O O . GLU B 1 229 ? 11.094 -18.422 -17.609 1 96.31 229 GLU B O 1
ATOM 4730 N N . ALA B 1 230 ? 9.383 -17.891 -16.312 1 95.38 230 ALA B N 1
ATOM 4731 C CA . ALA B 1 230 ? 8.711 -17.078 -17.312 1 95.38 230 ALA B CA 1
ATOM 4732 C C . ALA B 1 230 ? 9.609 -15.945 -17.797 1 95.38 230 ALA B C 1
ATOM 4734 O O . ALA B 1 230 ? 9.422 -15.422 -18.891 1 95.38 230 ALA B O 1
ATOM 4735 N N . GLU B 1 231 ? 10.594 -15.594 -16.984 1 96.69 231 GLU B N 1
ATOM 4736 C CA . GLU B 1 231 ? 11.344 -14.375 -17.266 1 96.69 231 GLU B CA 1
ATOM 4737 C C . GLU B 1 231 ? 12.828 -14.672 -17.469 1 96.69 231 GLU B C 1
ATOM 4739 O O . GLU B 1 231 ? 13.617 -13.766 -17.734 1 96.69 231 GLU B O 1
ATOM 4744 N N . VAL B 1 232 ? 13.219 -15.906 -17.453 1 97.25 232 VAL B N 1
ATOM 4745 C CA . VAL B 1 232 ? 14.617 -16.312 -17.438 1 97.25 232 VAL B CA 1
ATOM 4746 C C . VAL B 1 232 ? 15.312 -15.852 -18.719 1 97.25 232 VAL B C 1
ATOM 4748 O O . VAL B 1 232 ? 16.469 -15.43 -18.688 1 97.25 232 VAL B O 1
ATOM 4751 N N . ALA B 1 233 ? 14.633 -15.906 -19.844 1 96.12 233 ALA B N 1
ATOM 4752 C CA . ALA B 1 233 ? 15.219 -15.586 -21.141 1 96.12 233 ALA B CA 1
ATOM 4753 C C . ALA B 1 233 ? 15.68 -14.133 -21.172 1 96.12 233 ALA B C 1
ATOM 4755 O O . ALA B 1 233 ? 16.547 -13.773 -21.969 1 96.12 233 ALA B O 1
ATOM 4756 N N . GLU B 1 234 ? 15.156 -13.305 -20.281 1 96.5 234 GLU B N 1
ATOM 4757 C CA . GLU B 1 234 ? 15.445 -11.875 -20.297 1 96.5 234 GLU B CA 1
ATOM 4758 C C . GLU B 1 234 ? 16.766 -11.578 -19.609 1 96.5 234 GLU B C 1
ATOM 4760 O O . GLU B 1 234 ? 17.344 -10.492 -19.766 1 96.5 234 GLU B O 1
ATOM 4765 N N . VAL B 1 235 ? 17.297 -12.555 -18.828 1 97.19 235 VAL B N 1
ATOM 4766 C CA . VAL B 1 235 ? 18.438 -12.172 -18 1 97.19 235 VAL B CA 1
ATOM 4767 C C . VAL B 1 235 ? 19.531 -13.242 -18.094 1 97.19 235 VAL B C 1
ATOM 4769 O O . VAL B 1 235 ? 20.703 -12.969 -17.828 1 97.19 235 VAL B O 1
ATOM 4772 N N . ALA B 1 236 ? 19.25 -14.492 -18.328 1 91.5 236 ALA B N 1
ATOM 4773 C CA . ALA B 1 236 ? 20.188 -15.617 -18.203 1 91.5 236 ALA B CA 1
ATOM 4774 C C . ALA B 1 236 ? 21.141 -15.664 -19.391 1 91.5 236 ALA B C 1
ATOM 4776 O O . ALA B 1 236 ? 20.766 -15.273 -20.5 1 91.5 236 ALA B O 1
ATOM 4777 N N . PRO B 1 237 ? 22.266 -16.094 -19.266 1 95.25 237 PRO B N 1
ATOM 4778 C CA . PRO B 1 237 ? 22.828 -16.609 -18.016 1 95.25 237 PRO B CA 1
ATOM 4779 C C . PRO B 1 237 ? 23.406 -15.516 -17.125 1 95.25 237 PRO B C 1
ATOM 4781 O O . PRO B 1 237 ? 23.953 -14.531 -17.641 1 95.25 237 PRO B O 1
ATOM 4784 N N . LEU B 1 238 ? 23.219 -15.695 -15.914 1 97.5 238 LEU B N 1
ATOM 4785 C CA . LEU B 1 238 ? 23.891 -14.859 -14.922 1 97.5 238 LEU B CA 1
ATOM 4786 C C . LEU B 1 238 ? 25.172 -15.523 -14.438 1 97.5 238 LEU B C 1
ATOM 4788 O O . LEU B 1 238 ? 25.188 -16.734 -14.164 1 97.5 238 LEU B O 1
ATOM 4792 N N . ARG B 1 239 ? 26.219 -14.719 -14.32 1 97.56 239 ARG B N 1
ATOM 4793 C CA . ARG B 1 239 ? 27.516 -15.32 -14.062 1 97.56 239 ARG B CA 1
ATOM 4794 C C . ARG B 1 239 ? 28.016 -14.961 -12.664 1 97.56 239 ARG B C 1
ATOM 4796 O O . ARG B 1 239 ? 28.766 -15.727 -12.047 1 97.56 239 ARG B O 1
ATOM 4803 N N . ALA B 1 240 ? 27.641 -13.844 -12.242 1 98.25 240 ALA B N 1
ATOM 4804 C CA . ALA B 1 240 ? 28.156 -13.383 -10.961 1 98.25 240 ALA B CA 1
ATOM 4805 C C . ALA B 1 240 ? 27.047 -13.18 -9.945 1 98.25 240 ALA B C 1
ATOM 4807 O O . ALA B 1 240 ? 27.297 -13.117 -8.742 1 98.25 240 ALA B O 1
ATOM 4808 N N . VAL B 1 241 ? 25.859 -13.078 -10.406 1 98.56 241 VAL B N 1
ATOM 4809 C CA . VAL B 1 241 ? 24.703 -12.945 -9.539 1 98.56 241 VAL B CA 1
ATOM 4810 C C . VAL B 1 241 ? 24.094 -14.328 -9.266 1 98.56 241 VAL B C 1
ATOM 4812 O O . VAL B 1 241 ? 23.844 -15.094 -10.195 1 98.56 241 VAL B O 1
ATOM 4815 N N . ARG B 1 242 ? 23.953 -14.625 -8.016 1 98.56 242 ARG B N 1
ATOM 4816 C CA . ARG B 1 242 ? 23.219 -15.812 -7.598 1 98.56 242 ARG B CA 1
ATOM 4817 C C . ARG B 1 242 ? 21.75 -15.5 -7.336 1 98.56 242 ARG B C 1
ATOM 4819 O O . ARG B 1 242 ? 21.406 -15 -6.266 1 98.56 242 ARG B O 1
ATOM 4826 N N . LEU B 1 243 ? 20.938 -15.852 -8.289 1 98.75 243 LEU B N 1
ATOM 4827 C CA . LEU B 1 243 ? 19.531 -15.5 -8.195 1 98.75 243 LEU B CA 1
ATOM 4828 C C . LEU B 1 243 ? 18.719 -16.641 -7.57 1 98.75 243 LEU B C 1
ATOM 4830 O O . LEU B 1 243 ? 18.719 -17.75 -8.086 1 98.75 243 LEU B O 1
ATOM 4834 N N . LEU B 1 244 ? 18.094 -16.359 -6.477 1 98.75 244 LEU B N 1
ATOM 4835 C CA . LEU B 1 244 ? 17.219 -17.312 -5.793 1 98.75 244 LEU B CA 1
ATOM 4836 C C . LEU B 1 244 ? 15.766 -16.875 -5.855 1 98.75 244 LEU B C 1
ATOM 4838 O O . LEU B 1 244 ? 15.484 -15.672 -5.828 1 98.75 244 LEU B O 1
ATOM 4842 N N . SER B 1 245 ? 14.922 -17.828 -5.934 1 98.31 245 SER B N 1
ATOM 4843 C CA . SER B 1 245 ? 13.484 -17.594 -5.918 1 98.31 245 SER B CA 1
ATOM 4844 C C . SER B 1 245 ? 12.773 -18.609 -5.02 1 98.31 245 SER B C 1
ATOM 4846 O O . SER B 1 245 ? 13.391 -19.547 -4.535 1 98.31 245 SER B O 1
ATOM 4848 N N . CYS B 1 246 ? 11.531 -18.281 -4.734 1 97.81 246 CYS B N 1
ATOM 4849 C CA . CYS B 1 246 ? 10.703 -19.141 -3.893 1 97.81 246 CYS B CA 1
ATOM 4850 C C . CYS B 1 246 ? 9.266 -19.188 -4.406 1 97.81 246 CYS B C 1
ATOM 4852 O O . CYS B 1 246 ? 8.719 -18.172 -4.824 1 97.81 246 CYS B O 1
ATOM 4854 N N . GLY B 1 247 ? 8.68 -20.344 -4.426 1 94.5 247 GLY B N 1
ATOM 4855 C CA . GLY B 1 247 ? 7.301 -20.5 -4.855 1 94.5 247 GLY B CA 1
ATOM 4856 C C . GLY B 1 247 ? 6.816 -21.938 -4.801 1 94.5 247 GLY B C 1
ATOM 4857 O O . GLY B 1 247 ? 7.57 -22.844 -4.434 1 94.5 247 GLY B O 1
ATOM 4858 N N . PRO B 1 248 ? 5.617 -22.094 -5.207 1 93.69 248 PRO B N 1
ATOM 4859 C CA . PRO B 1 248 ? 5.012 -23.422 -5.078 1 93.69 248 PRO B CA 1
ATOM 4860 C C . PRO B 1 248 ? 5.395 -24.359 -6.219 1 93.69 248 PRO B C 1
ATOM 4862 O O . PRO B 1 248 ? 5.062 -25.547 -6.188 1 93.69 248 PRO B O 1
ATOM 4865 N N . PHE B 1 249 ? 6.082 -23.812 -7.184 1 93.94 249 PHE B N 1
ATOM 4866 C CA . PHE B 1 249 ? 6.391 -24.672 -8.32 1 93.94 249 PHE B CA 1
ATOM 4867 C C . PHE B 1 249 ? 7.617 -24.156 -9.07 1 93.94 249 PHE B C 1
ATOM 4869 O O . PHE B 1 249 ? 7.785 -22.953 -9.242 1 93.94 249 PHE B O 1
ATOM 4876 N N . PHE B 1 250 ? 8.398 -25.062 -9.5 1 95.5 250 PHE B N 1
ATOM 4877 C CA . PHE B 1 250 ? 9.445 -24.922 -10.516 1 95.5 250 PHE B CA 1
ATOM 4878 C C . PHE B 1 250 ? 9.43 -26.109 -11.461 1 95.5 250 PHE B C 1
ATOM 4880 O O . PHE B 1 250 ? 8.945 -27.188 -11.109 1 95.5 250 PHE B O 1
ATOM 4887 N N . GLU B 1 251 ? 9.914 -25.938 -12.586 1 94.44 251 GLU B N 1
ATOM 4888 C CA . GLU B 1 251 ? 9.883 -27 -13.578 1 94.44 251 GLU B CA 1
ATOM 4889 C C . GLU B 1 251 ? 10.516 -28.281 -13.039 1 94.44 251 GLU B C 1
ATOM 4891 O O . GLU B 1 251 ? 10.023 -29.375 -13.289 1 94.44 251 GLU B O 1
ATOM 4896 N N . SER B 1 252 ? 11.523 -28.172 -12.289 1 92.19 252 SER B N 1
ATOM 4897 C CA . SER B 1 252 ? 12.305 -29.297 -11.805 1 92.19 252 SER B CA 1
ATOM 4898 C C . SER B 1 252 ? 11.523 -30.094 -10.766 1 92.19 252 SER B C 1
ATOM 4900 O O . SER B 1 252 ? 11.891 -31.234 -10.438 1 92.19 252 SER B O 1
ATOM 4902 N N . VAL B 1 253 ? 10.484 -29.578 -10.242 1 92.12 253 VAL B N 1
ATOM 4903 C CA . VAL B 1 253 ? 9.727 -30.219 -9.164 1 92.12 253 VAL B CA 1
ATOM 4904 C C . VAL B 1 253 ? 8.828 -31.297 -9.75 1 92.12 253 VAL B C 1
ATOM 4906 O O . VAL B 1 253 ? 8.492 -32.281 -9.062 1 92.12 253 VAL B O 1
ATOM 4909 N N . ASP B 1 254 ? 8.391 -31.141 -10.977 1 91.5 254 ASP B N 1
ATOM 4910 C CA . ASP B 1 254 ? 7.48 -32.094 -11.602 1 91.5 254 ASP B CA 1
ATOM 4911 C C . ASP B 1 254 ? 7.781 -32.219 -13.094 1 91.5 254 ASP B C 1
ATOM 4913 O O . ASP B 1 254 ? 7.02 -31.75 -13.938 1 91.5 254 ASP B O 1
ATOM 4917 N N . LEU B 1 255 ? 8.742 -33.031 -13.367 1 90.38 255 LEU B N 1
ATOM 4918 C CA . LEU B 1 255 ? 9.195 -33.219 -14.734 1 90.38 255 LEU B CA 1
ATOM 4919 C C . LEU B 1 255 ? 8.148 -33.969 -15.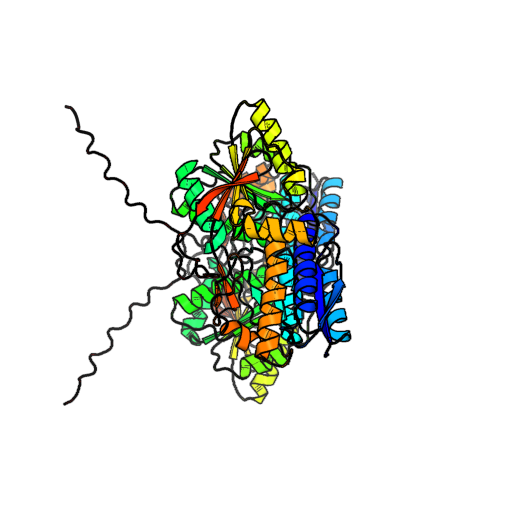562 1 90.38 255 LEU B C 1
ATOM 4921 O O . LEU B 1 255 ? 8.016 -33.719 -16.766 1 90.38 255 LEU B O 1
ATOM 4925 N N . ASP B 1 256 ? 7.406 -34.781 -14.93 1 91.5 256 ASP B N 1
ATOM 4926 C CA . ASP B 1 256 ? 6.367 -35.531 -15.641 1 91.5 256 ASP B CA 1
ATOM 4927 C C . ASP B 1 256 ? 5.266 -34.594 -16.141 1 91.5 256 ASP B C 1
ATOM 4929 O O . ASP B 1 256 ? 4.812 -34.719 -17.281 1 91.5 256 ASP B O 1
ATOM 4933 N N . PHE B 1 257 ? 4.848 -33.75 -15.328 1 92.31 257 PHE B N 1
ATOM 4934 C CA . PHE B 1 257 ? 3.844 -32.75 -15.734 1 92.31 257 PHE B CA 1
ATOM 4935 C C . PHE B 1 257 ? 4.352 -31.922 -16.906 1 92.31 257 PHE B C 1
ATOM 4937 O O . PHE B 1 257 ? 3.623 -31.688 -17.875 1 92.31 257 PHE B O 1
ATOM 4944 N N . CYS B 1 258 ? 5.574 -31.438 -16.781 1 93.94 258 CYS B N 1
ATOM 4945 C CA . CYS B 1 258 ? 6.164 -30.609 -17.828 1 93.94 258 CYS B CA 1
ATOM 4946 C C . CYS B 1 258 ? 6.219 -31.359 -19.156 1 93.94 258 CYS B C 1
ATOM 4948 O O . CYS B 1 258 ? 5.859 -30.812 -20.203 1 93.94 258 CYS B O 1
ATOM 4950 N N . ALA B 1 259 ? 6.582 -32.625 -19.078 1 94.06 259 ALA B N 1
ATOM 4951 C CA . ALA B 1 259 ? 6.676 -33.438 -20.297 1 94.06 259 ALA B CA 1
ATOM 4952 C C . ALA B 1 259 ? 5.305 -33.625 -20.938 1 94.06 259 ALA B C 1
ATOM 4954 O O . ALA B 1 259 ? 5.18 -33.562 -22.156 1 94.06 259 ALA B O 1
ATOM 4955 N N . ARG B 1 260 ? 4.363 -33.812 -20.156 1 93.56 260 ARG B N 1
ATOM 4956 C CA . ARG B 1 260 ? 3.004 -34 -20.672 1 93.56 260 ARG B CA 1
ATOM 4957 C C . ARG B 1 260 ? 2.514 -32.719 -21.344 1 93.56 260 ARG B C 1
ATOM 4959 O O . ARG B 1 260 ? 1.903 -32.781 -22.422 1 93.56 260 ARG B O 1
ATOM 4966 N N . GLN B 1 261 ? 2.74 -31.625 -20.703 1 94 261 GLN B N 1
ATOM 4967 C CA . GLN B 1 261 ? 2.322 -30.344 -21.281 1 94 261 GLN B CA 1
ATOM 4968 C C . GLN B 1 261 ? 3.043 -30.078 -22.594 1 94 261 GLN B C 1
ATOM 4970 O O . GLN B 1 261 ? 2.449 -29.547 -23.531 1 94 261 GLN B O 1
ATOM 4975 N N . HIS B 1 262 ? 4.301 -30.453 -22.641 1 94.44 262 HIS B N 1
ATOM 4976 C CA . HIS B 1 262 ? 5.082 -30.266 -23.859 1 94.44 262 HIS B CA 1
ATOM 4977 C C . HIS B 1 262 ? 4.555 -31.156 -24.984 1 94.44 262 HIS B C 1
ATOM 4979 O O . HIS B 1 262 ? 4.473 -30.703 -26.141 1 94.44 262 HIS B O 1
ATOM 4985 N N . LEU B 1 263 ? 4.266 -32.312 -24.656 1 93.94 263 LEU B N 1
ATOM 4986 C CA . LEU B 1 263 ? 3.75 -33.25 -25.641 1 93.94 263 LEU B CA 1
ATOM 4987 C C . LEU B 1 263 ? 2.418 -32.781 -26.203 1 93.94 263 LEU B C 1
ATOM 4989 O O . LEU B 1 263 ? 2.188 -32.844 -27.406 1 93.94 263 LEU B O 1
ATOM 4993 N N . GLN B 1 264 ? 1.646 -32.25 -25.359 1 93 264 GLN B N 1
ATOM 4994 C CA . GLN B 1 264 ? 0.279 -31.922 -25.734 1 93 264 GLN B CA 1
ATOM 4995 C C . GLN B 1 264 ? 0.226 -30.547 -26.406 1 93 264 GLN B C 1
ATOM 4997 O O . GLN B 1 264 ? -0.581 -30.344 -27.312 1 93 264 GLN B O 1
ATOM 5002 N N . HIS B 1 265 ? 1.045 -29.609 -25.969 1 92.56 265 HIS B N 1
ATOM 5003 C CA . HIS B 1 265 ? 0.828 -28.219 -26.375 1 92.56 265 HIS B CA 1
ATOM 5004 C C . HIS B 1 265 ? 2.078 -27.641 -27.031 1 92.56 265 HIS B C 1
ATOM 5006 O O . HIS B 1 265 ? 2.066 -26.5 -27.5 1 92.56 265 HIS B O 1
ATOM 5012 N N . GLY B 1 266 ? 3.15 -28.359 -27.078 1 90.44 266 GLY B N 1
ATOM 5013 C CA . GLY B 1 266 ? 4.414 -27.859 -27.609 1 90.44 266 GLY B CA 1
ATOM 5014 C C . GLY B 1 266 ? 5.367 -27.391 -26.516 1 90.44 266 GLY B C 1
ATOM 5015 O O . GLY B 1 266 ? 4.957 -27.172 -25.391 1 90.44 266 GLY B O 1
ATOM 5016 N N . ALA B 1 267 ? 6.605 -27.234 -26.953 1 89.38 267 ALA B N 1
ATOM 5017 C CA . ALA B 1 267 ? 7.656 -26.844 -26.016 1 89.38 267 ALA B CA 1
ATOM 5018 C C . ALA B 1 267 ? 7.461 -25.406 -25.531 1 89.38 267 ALA B C 1
ATOM 5020 O O . ALA B 1 267 ? 7.285 -24.5 -26.344 1 89.38 267 ALA B O 1
ATOM 5021 N N . GLN B 1 268 ? 7.371 -25.281 -24.188 1 92.12 268 GLN B N 1
ATOM 5022 C CA . GLN B 1 268 ? 7.234 -23.984 -23.531 1 92.12 268 GLN B CA 1
ATOM 5023 C C . GLN B 1 268 ? 7.754 -24.016 -22.109 1 92.12 268 GLN B C 1
ATOM 5025 O O . GLN B 1 268 ? 7.891 -25.094 -21.516 1 92.12 268 GLN B O 1
ATOM 5030 N N . ARG B 1 269 ? 8.109 -22.891 -21.594 1 93.38 269 ARG B N 1
ATOM 5031 C CA . ARG B 1 269 ? 8.492 -22.828 -20.188 1 93.38 269 ARG B CA 1
ATOM 5032 C C . ARG B 1 269 ? 7.266 -22.953 -19.281 1 93.38 269 ARG B C 1
ATOM 5034 O O . ARG B 1 269 ? 6.238 -22.312 -19.531 1 93.38 269 ARG B O 1
ATOM 5041 N N . ILE B 1 270 ? 7.375 -23.812 -18.359 1 95.56 270 ILE B N 1
ATOM 5042 C CA . ILE B 1 270 ? 6.309 -23.984 -17.375 1 95.56 270 ILE B CA 1
ATOM 5043 C C . ILE B 1 270 ? 6.703 -23.328 -16.062 1 95.56 270 ILE B C 1
ATOM 5045 O O . ILE B 1 270 ? 7.414 -23.922 -15.242 1 95.56 270 ILE B O 1
ATOM 5049 N N . SER B 1 271 ? 6.191 -22.141 -15.844 1 94.5 271 SER B N 1
ATOM 5050 C CA . SER B 1 271 ? 6.543 -21.344 -14.672 1 94.5 271 SER B CA 1
ATOM 5051 C C . SER B 1 271 ? 5.457 -21.438 -13.602 1 94.5 271 SER B C 1
ATOM 5053 O O . SER B 1 271 ? 4.406 -22.031 -13.82 1 94.5 271 SER B O 1
ATOM 5055 N N . HIS B 1 272 ? 5.82 -20.859 -12.453 1 92.56 272 HIS B N 1
ATOM 5056 C CA . HIS B 1 272 ? 4.824 -20.719 -11.406 1 92.56 272 HIS B CA 1
ATOM 5057 C C . HIS B 1 272 ? 3.596 -19.969 -11.914 1 92.56 272 HIS B C 1
ATOM 5059 O O . HIS B 1 272 ? 2.473 -20.25 -11.484 1 92.56 272 HIS B O 1
ATOM 5065 N N . TYR B 1 273 ? 3.754 -19.062 -12.82 1 96.44 273 TYR B N 1
ATOM 5066 C CA . TYR B 1 273 ? 2.645 -18.312 -13.383 1 96.44 273 TYR B CA 1
ATOM 5067 C C . TYR B 1 273 ? 1.815 -19.172 -14.328 1 96.44 273 TYR B C 1
ATOM 5069 O O . TYR B 1 273 ? 0.584 -19.094 -14.32 1 96.44 273 TYR B O 1
ATOM 5077 N N . TYR B 1 274 ? 2.502 -20.031 -15.094 1 96.44 274 TYR B N 1
ATOM 5078 C CA . TYR B 1 274 ? 1.809 -21.016 -15.906 1 96.44 274 TYR B CA 1
ATOM 5079 C C . TYR B 1 274 ? 0.922 -21.906 -15.047 1 96.44 274 TYR B C 1
ATOM 5081 O O . TYR B 1 274 ? -0.268 -22.062 -15.328 1 96.44 274 TYR B O 1
ATOM 5089 N N . ILE B 1 275 ? 1.487 -22.422 -14.008 1 94.56 275 ILE B N 1
ATOM 5090 C CA . ILE B 1 275 ? 0.774 -23.328 -13.125 1 94.56 275 ILE B CA 1
ATOM 5091 C C . ILE B 1 275 ? -0.364 -22.594 -12.43 1 94.56 275 ILE B C 1
ATOM 5093 O O . ILE B 1 275 ? -1.429 -23.156 -12.188 1 94.56 275 ILE B O 1
ATOM 5097 N N . GLY B 1 276 ? -0.073 -21.328 -12.094 1 94.5 276 GLY B N 1
ATOM 5098 C CA . GLY B 1 276 ? -1.116 -20.531 -11.469 1 94.5 276 GLY B CA 1
ATOM 5099 C C . GLY B 1 276 ? -2.373 -20.422 -12.312 1 94.5 276 GLY B C 1
ATOM 5100 O O . GLY B 1 276 ? -3.482 -20.609 -11.812 1 94.5 276 GLY B O 1
ATOM 5101 N N . GLY B 1 277 ? -2.197 -20.125 -13.609 1 96.38 277 GLY B N 1
ATOM 5102 C CA . GLY B 1 277 ? -3.332 -20.094 -14.516 1 96.38 277 GLY B CA 1
ATOM 5103 C C . GLY B 1 277 ? -3.99 -21.438 -14.711 1 96.38 277 GLY B C 1
ATOM 5104 O O . GLY B 1 277 ? -5.219 -21.547 -14.672 1 96.38 277 GLY B O 1
ATOM 5105 N N . TRP B 1 278 ? -3.176 -22.453 -14.891 1 95.5 278 TRP B N 1
ATOM 5106 C CA . TRP B 1 278 ? -3.643 -23.812 -15.125 1 95.5 278 TRP B CA 1
ATOM 5107 C C . TRP B 1 278 ? -4.457 -24.312 -13.938 1 95.5 278 TRP B C 1
ATOM 5109 O O . TRP B 1 278 ? -5.57 -24.828 -14.117 1 95.5 278 TRP B O 1
ATOM 5119 N N . ARG B 1 279 ? -3.963 -24.094 -12.789 1 93.5 279 ARG B N 1
ATOM 5120 C CA . ARG B 1 279 ? -4.602 -24.562 -11.57 1 93.5 279 ARG B CA 1
ATOM 5121 C C . ARG B 1 279 ? -5.902 -23.797 -11.305 1 93.5 279 ARG B C 1
ATOM 5123 O O . ARG B 1 279 ? -6.891 -24.391 -10.867 1 93.5 279 ARG B O 1
ATOM 5130 N N . ALA B 1 280 ? -5.855 -22.547 -11.492 1 96.31 280 ALA B N 1
ATOM 5131 C CA . ALA B 1 280 ? -7.047 -21.75 -11.242 1 96.31 280 ALA B CA 1
ATOM 5132 C C . ALA B 1 280 ? -8.234 -22.25 -12.062 1 96.31 280 ALA B C 1
ATOM 5134 O O . ALA B 1 280 ? -9.32 -22.453 -11.523 1 96.31 280 ALA B O 1
ATOM 5135 N N . VAL B 1 281 ? -8.031 -22.5 -13.328 1 96.81 281 VAL B N 1
ATOM 5136 C CA . VAL B 1 281 ? -9.094 -22.938 -14.219 1 96.81 281 VAL B CA 1
ATOM 5137 C C . VAL B 1 281 ? -9.539 -24.344 -13.828 1 96.81 281 VAL B C 1
ATOM 5139 O O . VAL B 1 281 ? -10.734 -24.656 -13.82 1 96.81 281 VAL B O 1
ATOM 5142 N N . ARG B 1 282 ? -8.656 -25.172 -13.477 1 94.69 282 ARG B N 1
ATOM 5143 C CA . ARG B 1 282 ? -8.977 -26.547 -13.109 1 94.69 282 ARG B CA 1
ATOM 5144 C C . ARG B 1 282 ? -9.789 -26.594 -11.812 1 94.69 282 ARG B C 1
ATOM 5146 O O . ARG B 1 282 ? -10.773 -27.328 -11.719 1 94.69 282 ARG B O 1
ATOM 5153 N N . LEU B 1 283 ? -9.281 -25.812 -10.797 1 94.81 283 LEU B N 1
ATOM 5154 C CA . LEU B 1 283 ? -10.008 -25.766 -9.531 1 94.81 283 LEU B CA 1
ATOM 5155 C C . LEU B 1 283 ? -11.422 -25.234 -9.734 1 94.81 283 LEU B C 1
ATOM 5157 O O . LEU B 1 283 ? -12.367 -25.734 -9.141 1 94.81 283 LEU B O 1
ATOM 5161 N N . PHE B 1 284 ? -11.516 -24.266 -10.57 1 97.06 284 PHE B N 1
ATOM 5162 C CA . PHE B 1 284 ? -12.836 -23.734 -10.898 1 97.06 284 PHE B CA 1
ATOM 5163 C C . PHE B 1 284 ? -13.719 -24.797 -11.523 1 97.06 284 PHE B C 1
ATOM 5165 O O . PHE B 1 284 ? -14.852 -25 -11.094 1 97.06 284 PHE B O 1
ATOM 5172 N N . ALA B 1 285 ? -13.258 -25.5 -12.547 1 96.56 285 ALA B N 1
ATOM 5173 C CA . ALA B 1 285 ? -14.039 -26.5 -13.273 1 96.56 285 ALA B CA 1
ATOM 5174 C C . ALA B 1 285 ? -14.508 -27.609 -12.336 1 96.56 285 ALA B C 1
ATOM 5176 O O . ALA B 1 285 ? -15.664 -28.031 -12.398 1 96.56 285 ALA B O 1
ATOM 5177 N N . ASN B 1 286 ? -13.586 -28.062 -11.523 1 95 286 ASN B N 1
ATOM 5178 C CA . ASN B 1 286 ? -13.953 -29.078 -10.555 1 95 286 ASN B CA 1
ATOM 5179 C C . ASN B 1 286 ? -15.047 -28.594 -9.609 1 95 286 ASN B C 1
ATOM 5181 O O . ASN B 1 286 ? -15.992 -29.328 -9.312 1 95 286 ASN B O 1
ATOM 5185 N N . SER B 1 287 ? -14.891 -27.359 -9.172 1 96.56 287 SER B N 1
ATOM 5186 C CA . SER B 1 287 ? -15.867 -26.766 -8.258 1 96.56 287 SER B CA 1
ATOM 5187 C C . SER B 1 287 ? -17.219 -26.578 -8.945 1 96.56 287 SER B C 1
ATOM 5189 O O . SER B 1 287 ? -18.266 -26.797 -8.344 1 96.56 287 SER B O 1
ATOM 5191 N N . LEU B 1 288 ? -17.141 -26.125 -10.148 1 97.25 288 LEU B N 1
ATOM 5192 C CA . LEU B 1 288 ? -18.344 -25.922 -10.945 1 97.25 288 LEU B CA 1
ATOM 5193 C C . LEU B 1 288 ? -19.094 -27.25 -11.133 1 97.25 288 LEU B C 1
ATOM 5195 O O . LEU B 1 288 ? -20.312 -27.297 -10.984 1 97.25 288 LEU B O 1
ATOM 5199 N N . ARG B 1 289 ? -18.391 -28.25 -11.445 1 96.31 289 ARG B N 1
ATOM 5200 C CA . ARG B 1 289 ? -19 -29.562 -11.625 1 96.31 289 ARG B CA 1
ATOM 5201 C C . ARG B 1 289 ? -19.688 -30.031 -10.352 1 96.31 289 ARG B C 1
ATOM 5203 O O . ARG B 1 289 ? -20.812 -30.516 -10.398 1 96.31 289 ARG B O 1
ATOM 5210 N N . GLU B 1 290 ? -19.047 -29.828 -9.281 1 95.38 290 GLU B N 1
ATOM 5211 C CA . GLU B 1 290 ? -19.609 -30.25 -8 1 95.38 290 GLU B CA 1
ATOM 5212 C C . GLU B 1 290 ? -20.797 -29.375 -7.609 1 95.38 290 GLU B C 1
ATOM 5214 O O . GLU B 1 290 ? -21.797 -29.859 -7.098 1 95.38 290 GLU B O 1
ATOM 5219 N N . ALA B 1 291 ? -20.703 -28.078 -7.84 1 96.75 291 ALA B N 1
ATOM 5220 C CA . ALA B 1 291 ? -21.734 -27.125 -7.434 1 96.75 291 ALA B CA 1
ATOM 5221 C C . ALA B 1 291 ? -22.984 -27.25 -8.305 1 96.75 291 ALA B C 1
ATOM 5223 O O . ALA B 1 291 ? -24.094 -26.969 -7.855 1 96.75 291 ALA B O 1
ATOM 5224 N N . GLY B 1 292 ? -22.859 -27.469 -9.57 1 96.19 292 GLY B N 1
ATOM 5225 C CA . GLY B 1 292 ? -23.953 -27.594 -10.516 1 96.19 292 GLY B CA 1
ATOM 5226 C C . GLY B 1 292 ? -24.406 -26.266 -11.086 1 96.19 292 GLY B C 1
ATOM 5227 O O . GLY B 1 292 ? -25.312 -26.219 -11.922 1 96.19 292 GLY B O 1
ATOM 5228 N N . ASN B 1 293 ? -23.812 -25.203 -10.602 1 95.56 293 ASN B N 1
ATOM 5229 C CA . ASN B 1 293 ? -24.062 -23.875 -11.148 1 95.56 293 ASN B CA 1
ATOM 5230 C C . ASN B 1 293 ? -22.859 -22.953 -10.938 1 95.56 293 ASN B C 1
ATOM 5232 O O . ASN B 1 293 ? -21.953 -23.266 -10.172 1 95.56 293 ASN B O 1
ATOM 5236 N N . SER B 1 294 ? -22.922 -21.828 -11.672 1 96.69 294 SER B N 1
ATOM 5237 C CA . SER B 1 294 ? -21.734 -20.969 -11.695 1 96.69 294 SER B CA 1
ATOM 5238 C C . SER B 1 294 ? -21.875 -19.828 -10.703 1 96.69 294 SER B C 1
ATOM 5240 O O . SER B 1 294 ? -21.141 -18.828 -10.789 1 96.69 294 SER B O 1
ATOM 5242 N N . GLU B 1 295 ? -22.828 -19.891 -9.805 1 97.44 295 GLU B N 1
ATOM 5243 C CA . GLU B 1 295 ? -22.922 -18.875 -8.773 1 97.44 295 GLU B CA 1
ATOM 5244 C C . GLU B 1 295 ? -21.672 -18.844 -7.891 1 97.44 295 GLU B C 1
ATOM 5246 O O . GLU B 1 295 ? -21.25 -19.891 -7.391 1 97.44 295 GLU B O 1
ATOM 5251 N N . PRO B 1 296 ? -21.094 -17.672 -7.668 1 98.06 296 PRO B N 1
ATOM 5252 C CA . PRO B 1 296 ? -19.828 -17.594 -6.922 1 98.06 296 PRO B CA 1
ATOM 5253 C C . PRO B 1 296 ? -19.906 -18.281 -5.562 1 98.06 296 PRO B C 1
ATOM 5255 O O . PRO B 1 296 ? -18.984 -19.031 -5.191 1 98.06 296 PRO B O 1
ATOM 5258 N N . GLY B 1 297 ? -20.969 -18.062 -4.852 1 97.75 297 GLY B N 1
ATOM 5259 C CA . GLY B 1 297 ? -21.125 -18.703 -3.547 1 97.75 297 GLY B CA 1
ATOM 5260 C C . GLY B 1 297 ? -21.109 -20.219 -3.611 1 97.75 297 GLY B C 1
ATOM 5261 O O . GLY B 1 297 ? -20.484 -20.875 -2.781 1 97.75 297 GLY B O 1
ATOM 5262 N N . ALA B 1 298 ? -21.828 -20.781 -4.574 1 98.06 298 ALA B N 1
ATOM 5263 C CA . ALA B 1 298 ? -21.906 -22.219 -4.746 1 98.06 298 ALA B CA 1
ATOM 5264 C C . ALA B 1 298 ? -20.547 -22.797 -5.148 1 98.06 298 ALA B C 1
ATOM 5266 O O . ALA B 1 298 ? -20.141 -23.844 -4.641 1 98.06 298 ALA B O 1
ATOM 5267 N N . VAL B 1 299 ? -19.906 -22.141 -6.051 1 98.06 299 VAL B N 1
ATOM 5268 C CA . VAL B 1 299 ? -18.594 -22.578 -6.523 1 98.06 299 VAL B CA 1
ATOM 5269 C C . VAL B 1 299 ? -17.594 -22.547 -5.371 1 98.06 299 VAL B C 1
ATOM 5271 O O . VAL B 1 299 ? -16.797 -23.484 -5.207 1 98.06 299 VAL B O 1
ATOM 5274 N N . LEU B 1 300 ? -17.609 -21.5 -4.555 1 97.62 300 LEU B N 1
ATOM 5275 C CA . LEU B 1 300 ? -16.703 -21.375 -3.418 1 97.62 300 LEU B CA 1
ATOM 5276 C C . LEU B 1 300 ? -16.953 -22.5 -2.402 1 97.62 300 LEU B C 1
ATOM 5278 O O . LEU B 1 300 ? -16 -23.062 -1.861 1 97.62 300 LEU B O 1
ATOM 5282 N N . ALA B 1 301 ? -18.219 -22.766 -2.145 1 97.25 301 ALA B N 1
ATOM 5283 C CA . ALA B 1 301 ? -18.547 -23.828 -1.202 1 97.25 301 ALA B CA 1
ATOM 5284 C C . ALA B 1 301 ? -18 -25.172 -1.669 1 97.25 301 ALA B C 1
ATOM 5286 O O . ALA B 1 301 ? -17.469 -25.938 -0.869 1 97.25 301 ALA B O 1
ATOM 5287 N N . ALA B 1 302 ? -18.141 -25.438 -2.906 1 96.94 302 ALA B N 1
ATOM 5288 C CA . ALA B 1 302 ? -17.609 -26.672 -3.482 1 96.94 302 ALA B CA 1
ATOM 5289 C C . ALA B 1 302 ? -16.078 -26.688 -3.42 1 96.94 302 ALA B C 1
ATOM 5291 O O . ALA B 1 302 ? -15.477 -27.719 -3.121 1 96.94 302 ALA B O 1
ATOM 5292 N N . LEU B 1 303 ? -15.453 -25.5 -3.715 1 96.25 303 LEU B N 1
ATOM 5293 C CA . LEU B 1 303 ? -14 -25.375 -3.689 1 96.25 303 LEU B CA 1
ATOM 5294 C C . LEU B 1 303 ? -13.453 -25.734 -2.314 1 96.25 303 LEU B C 1
ATOM 5296 O O . LEU B 1 303 ? -12.453 -26.453 -2.209 1 96.25 303 LEU B O 1
ATOM 5300 N N . HIS B 1 304 ? -14.109 -25.328 -1.283 1 95.5 304 HIS B N 1
ATOM 5301 C CA . HIS B 1 304 ? -13.648 -25.516 0.088 1 95.5 304 HIS B CA 1
ATOM 5302 C C . HIS B 1 304 ? -13.719 -26.984 0.496 1 95.5 304 HIS B C 1
ATOM 5304 O O . HIS B 1 304 ? -13.07 -27.391 1.457 1 95.5 304 HIS B O 1
ATOM 5310 N N . ARG B 1 305 ? -14.414 -27.75 -0.239 1 93 305 ARG B N 1
ATOM 5311 C CA . ARG B 1 305 ? -14.57 -29.156 0.071 1 93 305 ARG B CA 1
ATOM 5312 C C . ARG B 1 305 ? -13.547 -30 -0.69 1 93 305 ARG B C 1
ATOM 5314 O O . ARG B 1 305 ? -13.406 -31.203 -0.43 1 93 305 ARG B O 1
ATOM 5321 N N . GLN B 1 306 ? -13.039 -29.359 -1.607 1 87.25 306 GLN B N 1
ATOM 5322 C CA . GLN B 1 306 ? -12.07 -30.109 -2.404 1 87.25 306 GLN B CA 1
ATOM 5323 C C . GLN B 1 306 ? -10.773 -30.344 -1.625 1 87.25 306 GLN B C 1
ATOM 5325 O O . GLN B 1 306 ? -10.281 -29.422 -0.959 1 87.25 306 GLN B O 1
ATOM 5330 N N . HIS B 1 307 ? -10.586 -31.766 -1.492 1 76.62 307 HIS B N 1
ATOM 5331 C CA . HIS B 1 307 ? -9.352 -32.188 -0.837 1 76.62 307 HIS B CA 1
ATOM 5332 C C . HIS B 1 307 ? -8.438 -32.938 -1.804 1 76.62 307 HIS B C 1
ATOM 5334 O O . HIS B 1 307 ? -8.914 -33.625 -2.689 1 76.62 307 HIS B O 1
ATOM 5340 N N . ASP B 1 308 ? -7.18 -32.562 -2.018 1 62.94 308 ASP B N 1
ATOM 5341 C CA . ASP B 1 308 ? -6.172 -33.281 -2.783 1 62.94 308 ASP B CA 1
ATOM 5342 C C . ASP B 1 308 ? -6.23 -32.906 -4.262 1 62.94 308 ASP B C 1
ATOM 5344 O O . ASP B 1 308 ? -6.551 -33.75 -5.105 1 62.94 308 ASP B O 1
ATOM 5348 N N . VAL B 1 309 ? -6.332 -31.75 -4.34 1 53.69 309 VAL B N 1
ATOM 5349 C CA . VAL B 1 309 ? -6.355 -31.359 -5.746 1 53.69 309 VAL B CA 1
ATOM 5350 C C . VAL B 1 309 ? -5.082 -31.859 -6.434 1 53.69 309 VAL B C 1
ATOM 5352 O O . VAL B 1 309 ? -3.98 -31.703 -5.895 1 53.69 309 VAL B O 1
ATOM 5355 N N . ASP B 1 310 ? -5.18 -32.938 -7.16 1 51.31 310 ASP B N 1
ATOM 5356 C CA . ASP B 1 310 ? -4.129 -33.562 -7.98 1 51.31 310 ASP B CA 1
ATOM 5357 C C . ASP B 1 310 ? -3.297 -32.469 -8.672 1 51.31 310 ASP B C 1
ATOM 5359 O O . ASP B 1 310 ? -2.783 -32.688 -9.773 1 51.31 310 ASP B O 1
ATOM 5363 N N . SER B 1 311 ? -3.283 -31.344 -8.156 1 55.81 311 SER B N 1
ATOM 5364 C CA . SER B 1 311 ? -2.506 -30.375 -8.906 1 55.81 311 SER B CA 1
ATOM 5365 C C . SER B 1 311 ? -1.128 -30.172 -8.281 1 55.81 311 SER B C 1
ATOM 5367 O O . SER B 1 311 ? -0.957 -30.328 -7.07 1 55.81 311 SER B O 1
ATOM 5369 N N . PRO B 1 312 ? -0.159 -30.328 -9.242 1 58.75 312 PRO B N 1
ATOM 5370 C CA . PRO B 1 312 ? 1.136 -29.938 -8.68 1 58.75 312 PRO B CA 1
ATOM 5371 C C . PRO B 1 312 ? 1.029 -28.75 -7.73 1 58.75 312 PRO B C 1
ATOM 5373 O O . PRO B 1 312 ? 0.637 -27.656 -8.148 1 58.75 312 PRO B O 1
ATOM 5376 N N . GLY B 1 313 ? 1.068 -29.016 -6.34 1 55.94 313 GLY B N 1
ATOM 5377 C CA . GLY B 1 313 ? 1.365 -27.984 -5.359 1 55.94 313 GLY B CA 1
ATOM 5378 C C . GLY B 1 313 ? 0.189 -27.656 -4.461 1 55.94 313 GLY B C 1
ATOM 5379 O O . GLY B 1 313 ? 0.368 -27.359 -3.277 1 55.94 313 GLY B O 1
ATOM 5380 N N . ALA B 1 314 ? -1.064 -27.344 -5.035 1 59.56 314 ALA B N 1
ATOM 5381 C CA . ALA B 1 314 ? -2.033 -26.859 -4.055 1 59.56 314 ALA B CA 1
ATOM 5382 C C . ALA B 1 314 ? -2.863 -28 -3.488 1 59.56 314 ALA B C 1
ATOM 5384 O O . ALA B 1 314 ? -3.314 -28.875 -4.23 1 59.56 314 ALA B O 1
ATOM 5385 N N . ARG B 1 315 ? -3.053 -28.047 -2.201 1 66.56 315 ARG B N 1
ATOM 5386 C CA . ARG B 1 315 ? -3.771 -29.141 -1.551 1 66.56 315 ARG B CA 1
ATOM 5387 C C . ARG B 1 315 ? -5.207 -28.734 -1.231 1 66.56 315 ARG B C 1
ATOM 5389 O O . ARG B 1 315 ? -6.145 -29.469 -1.541 1 66.56 315 ARG B O 1
ATOM 5396 N N . SER B 1 316 ? -5.316 -27.672 -0.698 1 88.69 316 SER B N 1
ATOM 5397 C CA . SER B 1 316 ? -6.625 -27.219 -0.249 1 88.69 316 SER B CA 1
ATOM 5398 C C . SER B 1 316 ? -6.691 -25.688 -0.181 1 88.69 316 SER B C 1
ATOM 5400 O O . SER B 1 316 ? -5.656 -25.031 -0.138 1 88.69 316 SER B O 1
ATOM 5402 N N . VAL B 1 317 ? -7.891 -25.188 -0.451 1 93.81 317 VAL B N 1
ATOM 5403 C CA . VAL B 1 317 ? -8.148 -23.766 -0.24 1 93.81 317 VAL B CA 1
ATOM 5404 C C . VAL B 1 317 ? -8.906 -23.578 1.073 1 93.81 317 VAL B C 1
ATOM 5406 O O . VAL B 1 317 ? -9.945 -24.188 1.3 1 93.81 317 VAL B O 1
ATOM 5409 N N . MET B 1 318 ? -8.359 -22.703 1.873 1 94.06 318 MET B N 1
ATOM 5410 C CA . MET B 1 318 ? -8.906 -22.516 3.211 1 94.06 318 MET B CA 1
ATOM 5411 C C . MET B 1 318 ? -10.211 -21.719 3.154 1 94.06 318 MET B C 1
ATOM 5413 O O . MET B 1 318 ? -10.266 -20.641 2.559 1 94.06 318 MET B O 1
ATOM 5417 N N . ALA B 1 319 ? -11.227 -22.266 3.863 1 93.94 319 ALA B N 1
ATOM 5418 C CA . ALA B 1 319 ? -12.539 -21.625 3.852 1 93.94 319 ALA B CA 1
ATOM 5419 C C . ALA B 1 319 ? -12.5 -20.281 4.586 1 93.94 319 ALA B C 1
ATOM 5421 O O . ALA B 1 319 ? -13.258 -19.375 4.254 1 93.94 319 ALA B O 1
ATOM 5422 N N . ARG B 1 320 ? -11.602 -20.156 5.441 1 91.31 320 ARG B N 1
ATOM 5423 C CA . ARG B 1 320 ? -11.57 -19 6.32 1 91.31 320 ARG B CA 1
ATOM 5424 C C . ARG B 1 320 ? -11.141 -17.75 5.555 1 91.31 320 ARG B C 1
ATOM 5426 O O . ARG B 1 320 ? -11.547 -16.625 5.902 1 91.31 320 ARG B O 1
ATOM 5433 N N . ASN B 1 321 ? -10.336 -17.922 4.496 1 94 321 ASN B N 1
ATOM 5434 C CA . ASN B 1 321 ? -9.805 -16.719 3.857 1 94 321 ASN B CA 1
ATOM 5435 C C . ASN B 1 321 ? -9.555 -16.938 2.367 1 94 321 ASN B C 1
ATOM 5437 O O . ASN B 1 321 ? -8.969 -16.094 1.699 1 94 321 ASN B O 1
ATOM 5441 N N . ASN B 1 322 ? -9.914 -18.125 1.854 1 96.81 322 ASN B N 1
ATOM 5442 C CA . ASN B 1 322 ? -9.844 -18.453 0.433 1 96.81 322 ASN B CA 1
ATOM 5443 C C . ASN B 1 322 ? -8.406 -18.547 -0.048 1 96.81 322 ASN B C 1
ATOM 5445 O O . ASN B 1 322 ? -8.125 -18.391 -1.238 1 96.81 322 ASN B O 1
ATOM 5449 N N . HIS B 1 323 ? -7.434 -18.766 0.872 1 96.69 323 HIS B N 1
ATOM 5450 C CA . HIS B 1 323 ? -6.035 -18.938 0.495 1 96.69 323 HIS B CA 1
ATOM 5451 C C . HIS B 1 323 ? -5.695 -20.422 0.354 1 96.69 323 HIS B C 1
ATOM 5453 O O . HIS B 1 323 ? -6.168 -21.25 1.138 1 96.69 323 HIS B O 1
ATOM 5459 N N . ALA B 1 324 ? -4.852 -20.688 -0.556 1 95.12 324 ALA B N 1
ATOM 5460 C CA . ALA B 1 324 ? -4.453 -22.062 -0.807 1 95.12 324 ALA B CA 1
ATOM 5461 C C . ALA B 1 324 ? -3.307 -22.484 0.109 1 95.12 324 ALA B C 1
ATOM 5463 O O . ALA B 1 324 ? -2.424 -21.688 0.415 1 95.12 324 ALA B O 1
ATOM 5464 N N . CYS B 1 325 ? -3.42 -23.703 0.545 1 94.31 325 CYS B N 1
ATOM 5465 C CA . CYS B 1 325 ? -2.25 -24.375 1.094 1 94.31 325 CYS B CA 1
ATOM 5466 C C . CYS B 1 325 ? -1.301 -24.812 -0.017 1 94.31 325 CYS B C 1
ATOM 5468 O O . CYS B 1 325 ? -1.711 -25.484 -0.959 1 94.31 325 CYS B O 1
ATOM 5470 N N . LEU B 1 326 ? -0.02 -24.422 0.142 1 93.44 326 LEU B N 1
ATOM 5471 C CA . LEU B 1 326 ? 0.86 -24.578 -1.011 1 93.44 326 LEU B CA 1
ATOM 5472 C C . LEU B 1 326 ? 2.182 -25.219 -0.602 1 93.44 326 LEU B C 1
ATOM 5474 O O . LEU B 1 326 ? 2.666 -25 0.51 1 93.44 326 LEU B O 1
ATOM 5478 N N . PRO B 1 327 ? 2.744 -26 -1.517 1 93.31 327 PRO B N 1
ATOM 5479 C CA . PRO B 1 327 ? 4.148 -26.359 -1.308 1 93.31 327 PRO B CA 1
ATOM 5480 C C . PRO B 1 327 ? 5.078 -25.156 -1.361 1 93.31 327 PRO B C 1
ATOM 5482 O O . PRO B 1 327 ? 4.691 -24.094 -1.859 1 93.31 327 PRO B O 1
ATOM 5485 N N . CYS B 1 328 ? 6.188 -25.312 -0.797 1 94.81 328 CYS B N 1
ATOM 5486 C CA . CYS B 1 328 ? 7.172 -24.25 -0.765 1 94.81 328 CYS B CA 1
ATOM 5487 C C . CYS B 1 328 ? 8.547 -24.75 -1.182 1 94.81 328 CYS B C 1
ATOM 5489 O O . CYS B 1 328 ? 9.133 -25.594 -0.507 1 94.81 328 CYS B O 1
ATOM 5491 N N . TYR B 1 329 ? 9.039 -24.25 -2.279 1 96.38 329 TYR B N 1
ATOM 5492 C CA . TYR B 1 329 ? 10.359 -24.594 -2.795 1 96.38 329 TYR B CA 1
ATOM 5493 C C . TYR B 1 329 ? 11.227 -23.344 -2.924 1 96.38 329 TYR B C 1
ATOM 5495 O O . TYR B 1 329 ? 10.742 -22.281 -3.312 1 96.38 329 TYR B O 1
ATOM 5503 N N . ILE B 1 330 ? 12.43 -23.453 -2.533 1 98.19 330 ILE B N 1
ATOM 5504 C CA . ILE B 1 330 ? 13.438 -22.438 -2.814 1 98.19 330 ILE B CA 1
ATOM 5505 C C . ILE B 1 330 ? 14.43 -22.953 -3.846 1 98.19 330 ILE B C 1
ATOM 5507 O O . ILE B 1 330 ? 14.945 -24.078 -3.711 1 98.19 330 ILE B O 1
ATOM 5511 N N . ALA B 1 331 ? 14.625 -22.172 -4.906 1 98.31 331 ALA B N 1
ATOM 5512 C CA . ALA B 1 331 ? 15.484 -22.625 -5.996 1 98.31 331 ALA B CA 1
ATOM 5513 C C . ALA B 1 331 ? 16.469 -21.531 -6.406 1 98.31 331 ALA B C 1
ATOM 5515 O O . ALA B 1 331 ? 16.234 -20.344 -6.164 1 98.31 331 ALA B O 1
ATOM 5516 N N . GLU B 1 332 ? 17.547 -21.906 -6.941 1 98.38 332 GLU B N 1
ATOM 5517 C CA . GLU B 1 332 ? 18.562 -21 -7.484 1 98.38 332 GLU B CA 1
ATOM 5518 C C . GLU B 1 332 ? 18.703 -21.172 -8.992 1 98.38 332 GLU B C 1
ATOM 5520 O O . GLU B 1 332 ? 18.703 -22.297 -9.5 1 98.38 332 GLU B O 1
ATOM 5525 N N . LEU B 1 333 ? 18.812 -20.031 -9.695 1 98.12 333 LEU B N 1
ATOM 5526 C CA . LEU B 1 333 ? 18.984 -20.078 -11.141 1 98.12 333 LEU B CA 1
ATOM 5527 C C . LEU B 1 333 ? 20.391 -20.5 -11.508 1 98.12 333 LEU B C 1
ATOM 5529 O O . LEU B 1 333 ? 21.375 -19.859 -11.102 1 98.12 333 LEU B O 1
ATOM 5533 N N . GLN B 1 334 ? 20.547 -21.594 -12.141 1 96.69 334 GLN B N 1
ATOM 5534 C CA . GLN B 1 334 ? 21.797 -22.078 -12.719 1 96.69 334 GLN B CA 1
ATOM 5535 C C . GLN B 1 334 ? 21.688 -22.172 -14.242 1 96.69 334 GLN B C 1
ATOM 5537 O O . GLN B 1 334 ? 20.953 -23 -14.766 1 96.69 334 GLN B O 1
ATOM 5542 N N . GLN B 1 335 ? 22.422 -21.328 -14.859 1 95.12 335 GLN B N 1
ATOM 5543 C CA . GLN B 1 335 ? 22.297 -21.172 -16.297 1 95.12 335 GLN B CA 1
ATOM 5544 C C . GLN B 1 335 ? 20.906 -20.703 -16.688 1 95.12 335 GLN B C 1
ATOM 5546 O O . GLN B 1 335 ? 20.5 -19.594 -16.328 1 95.12 335 GLN B O 1
ATOM 5551 N N . THR B 1 336 ? 20.109 -21.656 -17.172 1 95.5 336 THR B N 1
ATOM 5552 C CA . THR B 1 336 ? 18.781 -21.219 -17.594 1 95.5 336 THR B CA 1
ATOM 5553 C C . THR B 1 336 ? 17.688 -21.969 -16.828 1 95.5 336 THR B C 1
ATOM 5555 O O . THR B 1 336 ? 16.516 -21.875 -17.156 1 95.5 336 THR B O 1
ATOM 5558 N N . CYS B 1 337 ? 18.109 -22.75 -15.789 1 95.81 337 CYS B N 1
ATOM 5559 C CA . CYS B 1 337 ? 17.156 -23.578 -15.07 1 95.81 337 CYS B CA 1
ATOM 5560 C C . CYS B 1 337 ? 17.25 -23.328 -13.562 1 95.81 337 CYS B C 1
ATOM 5562 O O . CYS B 1 337 ? 18.344 -23.141 -13.031 1 95.81 337 CYS B O 1
ATOM 5564 N N . PHE B 1 338 ? 16.125 -23.375 -12.969 1 97.25 338 PHE B N 1
ATOM 5565 C CA . PHE B 1 338 ? 16.109 -23.281 -11.516 1 97.25 338 PHE B CA 1
ATOM 5566 C C . PHE B 1 338 ? 16.359 -24.641 -10.883 1 97.25 338 PHE B C 1
ATOM 5568 O O . PHE B 1 338 ? 15.688 -25.625 -11.203 1 97.25 338 PHE B O 1
ATOM 5575 N N . GLN B 1 339 ? 17.328 -24.688 -9.977 1 97.31 339 GLN B N 1
ATOM 5576 C CA . GLN B 1 339 ? 17.656 -25.875 -9.195 1 97.31 339 GLN B CA 1
ATOM 5577 C C . GLN B 1 339 ? 17.156 -25.75 -7.762 1 97.31 339 GLN B C 1
ATOM 5579 O O . GLN B 1 339 ? 17.438 -24.75 -7.094 1 97.31 339 GLN B O 1
ATOM 5584 N N . ILE B 1 340 ? 16.5 -26.781 -7.273 1 97.31 340 ILE B N 1
ATOM 5585 C CA . ILE B 1 340 ? 15.891 -26.719 -5.945 1 97.31 340 ILE B CA 1
ATOM 5586 C C . ILE B 1 340 ? 16.984 -26.781 -4.883 1 97.31 340 ILE B C 1
ATOM 5588 O O . ILE B 1 340 ? 17.844 -27.672 -4.902 1 97.31 340 ILE B O 1
ATOM 5592 N N . LEU B 1 341 ? 16.984 -25.812 -3.959 1 97.56 341 LEU B N 1
ATOM 5593 C CA . LEU B 1 341 ? 17.906 -25.75 -2.83 1 97.56 341 LEU B CA 1
ATOM 5594 C C . LEU B 1 341 ? 17.234 -26.266 -1.558 1 97.56 341 LEU B C 1
ATOM 5596 O O . LEU B 1 341 ? 17.906 -26.797 -0.672 1 97.56 341 LEU B O 1
ATOM 5600 N N . HIS B 1 342 ? 15.984 -25.953 -1.476 1 97.06 342 HIS B N 1
ATOM 5601 C CA . HIS B 1 342 ? 15.234 -26.297 -0.273 1 97.06 342 HIS B CA 1
ATOM 5602 C C . HIS B 1 342 ? 13.781 -26.609 -0.603 1 97.06 342 HIS B C 1
ATOM 5604 O O . HIS B 1 342 ? 13.203 -26.016 -1.516 1 97.06 342 HIS B O 1
ATOM 5610 N N . ARG B 1 343 ? 13.234 -27.609 0.085 1 94.94 343 ARG B N 1
ATOM 5611 C CA . ARG B 1 343 ? 11.82 -27.969 0.009 1 94.94 343 ARG B CA 1
ATOM 5612 C C . ARG B 1 343 ? 11.219 -28.109 1.401 1 94.94 343 ARG B C 1
ATOM 5614 O O . ARG B 1 343 ? 11.75 -28.828 2.244 1 94.94 343 ARG B O 1
ATOM 5621 N N . GLU B 1 344 ? 10.117 -27.359 1.575 1 93.06 344 GLU B N 1
ATOM 5622 C CA . GLU B 1 344 ? 9.383 -27.625 2.809 1 93.06 344 GLU B CA 1
ATOM 5623 C C . GLU B 1 344 ? 8.734 -29 2.783 1 93.06 344 GLU B C 1
ATOM 5625 O O . GLU B 1 344 ? 8.203 -29.422 1.755 1 93.06 344 GLU B O 1
ATOM 5630 N N . PRO B 1 345 ? 8.82 -29.766 3.889 1 91 345 PRO B N 1
ATOM 5631 C CA . PRO B 1 345 ? 8.336 -31.156 3.893 1 91 345 PRO B CA 1
ATOM 5632 C C . PRO B 1 345 ? 6.828 -31.25 3.678 1 91 345 PRO B C 1
ATOM 5634 O O . PRO B 1 345 ? 6.352 -32.219 3.074 1 91 345 PRO B O 1
ATOM 5637 N N . LEU B 1 346 ? 6.082 -30.328 4.207 1 90.19 346 LEU B N 1
ATOM 5638 C CA . LEU B 1 346 ? 4.629 -30.297 4.074 1 90.19 346 LEU B CA 1
ATOM 5639 C C . LEU B 1 346 ? 4.172 -28.984 3.432 1 90.19 346 LEU B C 1
ATOM 5641 O O . LEU B 1 346 ? 4.871 -27.969 3.51 1 90.19 346 LEU B O 1
ATOM 5645 N N . PRO B 1 347 ? 3.012 -29.094 2.721 1 91.81 347 PRO B N 1
ATOM 5646 C CA . PRO B 1 347 ? 2.449 -27.812 2.264 1 91.81 347 PRO B CA 1
ATOM 5647 C C . PRO B 1 347 ? 2.281 -26.812 3.395 1 91.81 347 PRO B C 1
ATOM 5649 O O . PRO B 1 347 ? 1.939 -27.188 4.52 1 91.81 347 PRO B O 1
ATOM 5652 N N . VAL B 1 348 ? 2.555 -25.625 3.076 1 94 348 VAL B N 1
ATOM 5653 C CA . VAL B 1 348 ? 2.541 -24.562 4.086 1 94 348 VAL B CA 1
ATOM 5654 C C . VAL B 1 348 ? 1.16 -23.922 4.133 1 94 348 VAL B C 1
ATOM 5656 O O . VAL B 1 348 ? 0.641 -23.469 3.107 1 94 348 VAL B O 1
ATOM 5659 N N . MET B 1 349 ? 0.553 -23.922 5.332 1 94.44 349 MET B N 1
ATOM 5660 C CA . MET B 1 349 ? -0.723 -23.234 5.535 1 94.44 349 MET B CA 1
ATOM 5661 C C . MET B 1 349 ? -0.575 -21.734 5.332 1 94.44 349 MET B C 1
ATOM 5663 O O . MET B 1 349 ? 0.422 -21.141 5.746 1 94.44 349 MET B O 1
ATOM 5667 N N . PRO B 1 350 ? -1.584 -21.109 4.691 1 95.81 350 PRO B N 1
ATOM 5668 C CA . PRO B 1 350 ? -1.482 -19.672 4.492 1 95.81 350 PRO B CA 1
ATOM 5669 C C . PRO B 1 350 ? -1.67 -18.875 5.785 1 95.81 350 PRO B C 1
ATOM 5671 O O . PRO B 1 350 ? -2.496 -19.25 6.625 1 95.81 350 PRO B O 1
ATOM 5674 N N . ASP B 1 351 ? -0.85 -17.844 5.957 1 95.69 351 ASP B N 1
ATOM 5675 C CA . ASP B 1 351 ? -0.962 -16.875 7.043 1 95.69 351 ASP B CA 1
ATOM 5676 C C . ASP B 1 351 ? -0.833 -15.445 6.52 1 95.69 351 ASP B C 1
ATOM 5678 O O . ASP B 1 351 ? 0.138 -14.758 6.828 1 95.69 351 ASP B O 1
ATOM 5682 N N . PRO B 1 352 ? -1.892 -15.047 5.762 1 95 352 PRO B N 1
ATOM 5683 C CA . PRO B 1 352 ? -1.774 -13.773 5.035 1 95 352 PRO B CA 1
ATOM 5684 C C . PRO B 1 352 ? -1.589 -12.578 5.969 1 95 352 PRO B C 1
ATOM 5686 O O . PRO B 1 352 ? -1.127 -11.523 5.535 1 95 352 PRO B O 1
ATOM 5689 N N . TYR B 1 353 ? -1.884 -12.641 7.199 1 90 353 TYR B N 1
ATOM 5690 C CA . TYR B 1 353 ? -1.755 -11.523 8.125 1 90 353 TYR B CA 1
ATOM 5691 C C . TYR B 1 353 ? -0.585 -11.742 9.078 1 90 353 TYR B C 1
ATOM 5693 O O . TYR B 1 353 ? -0.397 -10.977 10.031 1 90 353 TYR B O 1
ATOM 5701 N N . LEU B 1 354 ? 0.111 -12.82 8.906 1 90.38 354 LEU B N 1
ATOM 5702 C CA . LEU B 1 354 ? 1.28 -13.172 9.711 1 90.38 354 LEU B CA 1
ATOM 5703 C C . LEU B 1 354 ? 0.948 -13.156 11.195 1 90.38 354 LEU B C 1
ATOM 5705 O O . LEU B 1 354 ? 1.761 -12.711 12.016 1 90.38 354 LEU B O 1
ATOM 5709 N N . SER B 1 355 ? -0.185 -13.531 11.5 1 81.88 355 SER B N 1
ATOM 5710 C CA . SER B 1 355 ? -0.653 -13.547 12.883 1 81.88 355 SER B CA 1
ATOM 5711 C C . SER B 1 355 ? -0.105 -14.758 13.633 1 81.88 355 SER B C 1
ATOM 5713 O O . SER B 1 355 ? 0.078 -14.703 14.852 1 81.88 355 SER B O 1
ATOM 5715 N N . ALA B 1 356 ? 0.142 -15.789 12.898 1 77.94 356 ALA B N 1
ATOM 5716 C CA . ALA B 1 356 ? 0.62 -17.031 13.516 1 77.94 356 ALA B CA 1
ATOM 5717 C C . ALA B 1 356 ? 2.098 -17.25 13.211 1 77.94 356 ALA B C 1
ATOM 5719 O O . ALA B 1 356 ? 2.666 -18.281 13.594 1 77.94 356 ALA B O 1
ATOM 5720 N N . THR B 1 357 ? 2.645 -16.266 12.555 1 79.25 357 THR B N 1
ATOM 5721 C CA . THR B 1 357 ? 4.02 -16.438 12.094 1 79.25 357 THR B CA 1
ATOM 5722 C C . THR B 1 357 ? 4.957 -15.508 12.867 1 79.25 357 THR B C 1
ATOM 5724 O O . THR B 1 357 ? 4.719 -14.305 12.953 1 79.25 357 THR B O 1
ATOM 5727 N N . GLU B 1 358 ? 5.906 -16.172 13.43 1 71.25 358 GLU B N 1
ATOM 5728 C CA . GLU B 1 358 ? 6.902 -15.375 14.133 1 71.25 358 GLU B CA 1
ATOM 5729 C C . GLU B 1 358 ? 7.875 -14.719 13.156 1 71.25 358 GLU B C 1
ATOM 5731 O O . GLU B 1 358 ? 8.562 -15.406 12.406 1 71.25 358 GLU B O 1
ATOM 5736 N N . LEU B 1 359 ? 7.836 -13.531 13.164 1 75.38 359 LEU B N 1
ATOM 5737 C CA . LEU B 1 359 ? 8.734 -12.805 12.273 1 75.38 359 LEU B CA 1
ATOM 5738 C C . LEU B 1 359 ? 10.125 -12.672 12.891 1 75.38 359 LEU B C 1
ATOM 5740 O O . LEU B 1 359 ? 11.117 -12.594 12.164 1 75.38 359 LEU B O 1
ATOM 5744 N N . ARG B 1 360 ? 10.18 -12.648 14.242 1 64.44 360 ARG B N 1
ATOM 5745 C CA . ARG B 1 360 ? 11.445 -12.484 14.945 1 64.44 360 ARG B CA 1
ATOM 5746 C C . ARG B 1 360 ? 11.93 -13.812 15.523 1 64.44 360 ARG B C 1
ATOM 5748 O O . ARG B 1 360 ? 11.18 -14.508 16.203 1 64.44 360 ARG B O 1
ATOM 5755 N N . GLU B 1 361 ? 12.828 -14.539 14.797 1 56.56 361 GLU B N 1
ATOM 5756 C CA . GLU B 1 361 ? 13.359 -15.766 15.383 1 56.56 361 GLU B CA 1
ATOM 5757 C C . GLU B 1 361 ? 14.195 -15.469 16.625 1 56.56 361 GLU B C 1
ATOM 5759 O O . GLU B 1 361 ? 15.008 -14.539 16.625 1 56.56 361 GLU B O 1
ATOM 5764 N N . SER B 1 362 ? 13.75 -15.781 17.781 1 43.59 362 SER B N 1
ATOM 5765 C CA . SER B 1 362 ? 14.594 -15.727 18.969 1 43.59 362 SER B CA 1
ATOM 5766 C C . SER B 1 362 ? 15.883 -16.516 18.766 1 43.59 362 SER B C 1
ATOM 5768 O O . SER B 1 362 ? 15.844 -17.734 18.562 1 43.59 362 SER B O 1
ATOM 5770 N N . ARG B 1 363 ? 16.844 -16.188 18.016 1 38.75 363 ARG B N 1
ATOM 5771 C CA . ARG B 1 363 ? 18.094 -16.938 18.125 1 38.75 363 ARG B CA 1
ATOM 5772 C C . ARG B 1 363 ? 18.5 -17.109 19.594 1 38.75 363 ARG B C 1
ATOM 5774 O O . ARG B 1 363 ? 18.5 -16.141 20.359 1 38.75 363 ARG B O 1
ATOM 5781 N N . THR B 1 364 ? 18.453 -18.25 20.141 1 36.09 364 THR B N 1
ATOM 5782 C CA . THR B 1 364 ? 19.281 -18.547 21.312 1 36.09 364 THR B CA 1
ATOM 5783 C C . THR B 1 364 ? 20.719 -18.047 21.094 1 36.09 364 THR B C 1
ATOM 5785 O O . THR B 1 364 ? 21.391 -18.5 20.172 1 36.09 364 THR B O 1
ATOM 5788 N N . VAL B 1 365 ? 21.125 -16.891 21.406 1 33.94 365 VAL B N 1
ATOM 5789 C CA . VAL B 1 365 ? 22.516 -16.484 21.609 1 33.94 365 VAL B CA 1
ATOM 5790 C C . VAL B 1 365 ? 23.328 -17.688 22.062 1 33.94 365 VAL B C 1
ATOM 5792 O O . VAL B 1 365 ? 23.031 -18.312 23.062 1 33.94 365 VAL B O 1
ATOM 5795 N N . ALA B 1 366 ? 24.125 -18.328 21.312 1 31.56 366 ALA B N 1
ATOM 5796 C CA . ALA B 1 366 ? 25.188 -19.172 21.844 1 31.56 366 ALA B CA 1
ATOM 5797 C C . ALA B 1 366 ? 25.844 -18.516 23.047 1 31.56 366 ALA B C 1
ATOM 5799 O O . ALA B 1 366 ? 26.141 -17.328 23.047 1 31.56 366 ALA B O 1
ATOM 5800 N N . ALA B 1 367 ? 25.906 -19.203 24.094 1 34.56 367 ALA B N 1
ATOM 5801 C CA . ALA B 1 367 ? 26.766 -18.922 25.234 1 34.56 367 ALA B CA 1
ATOM 5802 C C . ALA B 1 367 ? 28.156 -18.516 24.797 1 34.56 367 ALA B C 1
ATOM 5804 O O . ALA B 1 367 ? 28.828 -19.266 24.078 1 34.56 367 ALA B O 1
ATOM 5805 N N . ARG B 1 368 ? 28.453 -17.359 24.562 1 31.36 368 ARG B N 1
ATOM 5806 C CA . ARG B 1 368 ? 29.859 -17 24.359 1 31.36 368 ARG B CA 1
ATOM 5807 C C . ARG B 1 368 ? 30.781 -17.859 25.219 1 31.36 368 ARG B C 1
ATOM 5809 O O . ARG B 1 368 ? 30.531 -18.047 26.406 1 31.36 368 ARG B O 1
ATOM 5816 N N . PRO B 1 369 ? 31.531 -18.734 24.578 1 26.11 369 PRO B N 1
ATOM 5817 C CA . PRO B 1 369 ? 32.5 -19.375 25.484 1 26.11 369 PRO B CA 1
ATOM 5818 C C . PRO B 1 369 ? 33.156 -18.391 26.438 1 26.11 369 PRO B C 1
ATOM 5820 O O . PRO B 1 369 ? 33.281 -17.203 26.125 1 26.11 369 PRO B O 1
ATOM 5823 N N . ALA B 1 370 ? 33.031 -18.656 27.703 1 29.42 370 ALA B N 1
ATOM 5824 C CA . ALA B 1 370 ? 33.75 -17.984 28.781 1 29.42 370 ALA B CA 1
ATOM 5825 C C . ALA B 1 370 ? 35.188 -17.734 28.422 1 29.42 370 ALA B C 1
ATOM 5827 O O . ALA B 1 370 ? 35.938 -18.672 28.109 1 29.42 370 ALA B O 1
ATOM 5828 N N . LEU B 1 371 ? 35.375 -16.641 27.609 1 26.64 371 LEU B N 1
ATOM 5829 C CA . LEU B 1 371 ? 36.781 -16.281 27.5 1 26.64 371 LEU B CA 1
ATOM 5830 C C . LEU B 1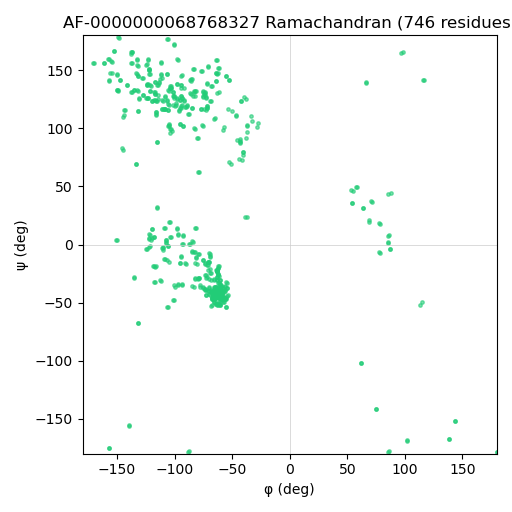 371 ? 37.5 -16.5 28.844 1 26.64 371 LEU B C 1
ATOM 5832 O O . LEU B 1 371 ? 37.031 -16.047 29.891 1 26.64 371 LEU B O 1
ATOM 5836 N N . ARG B 1 372 ? 38.125 -17.641 28.938 1 30.97 372 ARG B N 1
ATOM 5837 C CA . ARG B 1 372 ? 39.125 -17.891 29.969 1 30.97 372 ARG B CA 1
ATOM 5838 C C . ARG B 1 372 ? 40.062 -16.688 30.141 1 30.97 372 ARG B C 1
ATOM 5840 O O . ARG B 1 372 ? 40.656 -16.234 29.188 1 30.97 372 ARG B O 1
ATOM 5847 N N . ILE B 1 373 ? 39.625 -15.805 30.984 1 24.02 373 ILE B N 1
ATOM 5848 C CA . ILE B 1 373 ? 40.469 -14.719 31.453 1 24.02 373 ILE B CA 1
ATOM 5849 C C . ILE B 1 373 ? 41.844 -15.258 31.797 1 24.02 373 ILE B C 1
ATOM 5851 O O . ILE B 1 373 ? 42 -16.094 32.688 1 24.02 373 ILE B O 1
ATOM 5855 N N . VAL B 1 374 ? 42.75 -15.641 30.734 1 27.83 374 VAL B N 1
ATOM 5856 C CA . VAL B 1 374 ? 44.156 -15.883 31.125 1 27.83 374 VAL B CA 1
ATOM 5857 C C . VAL B 1 374 ? 44.688 -14.664 31.875 1 27.83 374 VAL B C 1
ATOM 5859 O O . VAL B 1 374 ? 44.625 -13.539 31.375 1 27.83 374 VAL B O 1
ATOM 5862 N N . LYS B 1 375 ? 45 -14.961 33.125 1 22.66 375 LYS B N 1
ATOM 5863 C CA . LYS B 1 375 ? 45.969 -14.195 33.875 1 22.66 375 LYS B CA 1
ATOM 5864 C C . LYS B 1 375 ? 47.375 -14.258 33.219 1 22.66 375 LYS B C 1
ATOM 5866 O O . LYS B 1 375 ? 47.781 -15.305 32.719 1 22.66 375 LYS B O 1
#

Secondary structure (DSSP, 8-state):
-EEEEEEEE---SSTTHHHHHHHHHHHHHHHHHHHH-TTSSEEEEEEEE--TT-HHHHHHHHHHHHHTT--EEEE--SHHHHHHHHHHHHHHT-EEEE-S--------TTEEE-S--GGGTHHHHHHHHHHHT-SEEEEEEESSHHHHHHHHHHHHHHHHTT-EEEEEEEE-TT----HHHHHHHHTS--SEEEEE--THHHHHHHHHHHHHHHHHT--EEEE-TT--GGGGGGTPPPSSEEEEEEES--GGG-HHHHHHHHHHH-S----HHHHHHHHHHHHHHHHHHHHSS--HHHHHHHHHH-----SSS---B-TTT-BBPB--EEEEEETTEEEEEEE-SSPBPP-TT-SS--SS---------------/-EEEEEEEE---SSTTHHHHHHHHHHHHHHHHHHHH-TTSSEEEEEEEE--TT-HHHHHHHHHHHHHTT--EEEE--SHHHHHHHHHHHHHHT-EEEE-S--------TTEEE-S--GGGTHHHHHHHHHHHT-SEEEEEEESSHHHHHHHHHHHHHHHHTT-EEEEEEEE-TT----HHHHHHHHTS--SEEEEE--THHHHHHHHHHHHHHHHTT--EEEE-TT--GGGGGGTPPPSSEEEEEEES--GGG-HHHHHHHHHHH-S----HHHHHHHHHHHHHHHHHHHHSS--HHHHHHHHHH-----SSS---B-TTT-BBPB--EEEEEETTEEEEEEE-SSPBPP-TT-SS--SS---------------

Sequence (750 aa):
MQTIDIGILLSTEGTYSHLANSTLLGARHALEEINADPAYPFQLRARHINPAGELAAYSEAVSTFIAHGIRHIFGTITSASRKEIIPDLEQHNLLLWYGCPYEGFESCEQVVYLGGCPNQTLLPLLRLALDMFGNRSWLIGSNYVWGWESNRIAREVVEGSGGTVVGEKYLHLRNSNVTELIEAILSTEVDFVLNNLVGETSYAFLRALDEACLRDRRTLAVLSCNFTEAEVAEVAPLRAVRLLSCGPFFESVDLDFCARQHLQHGAQRISHYYIGGWRAVRLFANSLREAGNSEPGAVLAALHRQHDVDSPGARSVMARNNHACLPCYIAELQQTCFQILHREPLPVMPDPYLSATELRESRTVAARPALRIVKMQTIDIGILLSTEGTYSHLANSTLLGARHALEEINADPAYPFQLRARHINPAGELAAYSEAVSTFIAHGIRHIFGTITSASRKEIIPDLEQHNLLLWYGCPYEGFESCEQVVYLGGCPNQTLLPLLRLALDMFGNRSWLIGSNYVWGWESNRIAREVVEGSGGTVVGEKYLHLRNSNVTELIEAILSTEVDFVLNNLVGETSYAFLRALDEACLRDRRTLAVLSCNFTEAEVAEVAPLRAVRLLSCGPFFESVDLDFCARQHLQHGAQRISHYYIGGWRAVRLFANSLREAGNSEPGAVLAALHRQHDVDSPGARSVMARNNHACLPCYIAELQQTCFQILHREPLPVMPDPYLSATELRESRTVAARPALRIVK